Protein AF-A0A820E9Q5-F1 (afdb_monomer)

Organism: NCBI:txid433720

Mean predicted aligned error: 12.41 Å

Nearest PDB structures (foldseek):
  7muq-assembly1_IM  TM=2.333E-01  e=4.127E+00  Legionella pneumophila

Radius of gyration: 36.85 Å; Cα contacts (8 Å, |Δi|>4): 1882; chains: 1; bounding box: 83×35×116 Å

pLDDT: mean 78.05, std 11.12, range [37.81, 94.44]

Solvent-accessible surface area (backbone atoms only — not comparable to full-atom values): 21640 Å² total; per-residue (Å²): 92,80,51,89,52,85,61,65,54,68,46,85,46,93,84,69,62,42,58,65,38,55,40,43,41,41,37,54,31,50,32,38,42,47,45,12,56,43,30,36,38,42,37,34,38,72,65,13,39,37,38,39,45,44,39,63,62,53,11,37,29,34,38,40,39,29,36,16,40,34,40,36,37,36,50,40,17,54,42,31,35,37,41,36,36,28,62,75,8,41,44,36,39,42,52,52,91,43,56,10,38,29,26,38,39,40,27,47,21,45,29,44,34,42,49,45,43,10,57,40,31,37,38,40,38,34,37,59,75,10,37,41,39,36,62,34,38,64,62,51,11,38,29,34,40,37,41,28,42,16,41,31,52,33,33,35,52,36,16,57,42,30,37,37,42,37,32,30,64,58,6,33,42,36,35,46,55,50,92,44,59,10,36,30,24,38,38,39,31,21,27,64,10,39,41,32,37,61,42,14,51,40,32,35,38,38,38,35,32,64,58,13,34,40,41,39,63,58,42,74,61,54,11,40,27,25,40,39,41,32,50,21,40,26,56,33,34,26,53,44,13,55,42,32,36,38,40,35,39,26,43,61,12,41,38,41,30,52,54,46,93,45,61,11,35,30,26,38,39,39,33,18,25,47,23,39,40,34,44,46,47,13,54,40,31,35,36,40,37,30,42,57,71,10,46,33,38,36,37,46,40,89,57,57,10,38,32,31,42,39,40,27,51,17,33,30,38,41,29,37,50,43,16,54,47,30,36,41,37,42,36,35,48,74,10,44,37,44,37,77,38,60,81,41,58,10,38,30,24,40,38,39,32,23,43,48,16,35,39,37,47,54,54,14,56,41,32,33,40,37,40,37,30,35,62,25,35,49,35,40,66,46,83,83,52,53,11,38,29,26,40,39,38,36,34,47,24,70,45,57,40,30,50,48,11,51,44,31,35,39,39,39,39,34,52,25,43,33,45,40,44,63,41,73,61,68,28,48,34,37,38,38,40,38,32,53,30,48,36,36,39,42,48,54,45,78,17,40,35,39,38,40,30,33,43,13,38,38,36,44,39,80,92,27,30,16,32,34,34,41,37,40,30,30,39,66,8,38,38,38,46,36,21,72,64,28,32,40,42,39,31,27,52,61,7,38,39,34,38,39,64,44,74,42,95,83,44,46,74,46,72,41,47,80,43,81,56,126

Structure (mmCIF, N/CA/C/O backbone):
data_AF-A0A820E9Q5-F1
#
_entry.id   AF-A0A820E9Q5-F1
#
loop_
_atom_site.group_PDB
_atom_site.id
_atom_site.type_symbol
_atom_site.label_atom_id
_atom_site.label_alt_id
_atom_site.label_comp_id
_atom_site.label_asym_id
_atom_site.label_entity_id
_atom_site.label_seq_id
_atom_site.pdbx_PDB_ins_code
_atom_site.Cartn_x
_atom_site.Cartn_y
_atom_site.Cartn_z
_atom_site.occupancy
_atom_site.B_iso_or_equiv
_atom_site.auth_seq_id
_atom_site.auth_comp_id
_atom_site.auth_asym_id
_atom_site.auth_atom_id
_atom_site.pdbx_PDB_model_num
ATOM 1 N N . LEU A 1 1 ? 34.081 -4.269 -46.177 1.00 52.28 1 LEU A N 1
ATOM 2 C CA . LEU A 1 1 ? 34.831 -3.190 -46.866 1.00 52.28 1 LEU A CA 1
ATOM 3 C C . LEU A 1 1 ? 35.439 -2.308 -45.782 1.00 52.28 1 LEU A C 1
ATOM 5 O O . LEU A 1 1 ? 34.721 -1.989 -44.839 1.00 52.28 1 LEU A O 1
ATOM 9 N N . ALA A 1 2 ? 36.742 -2.028 -45.846 1.00 39.34 2 ALA A N 1
ATOM 10 C CA . ALA A 1 2 ? 37.441 -1.177 -44.882 1.00 39.34 2 ALA A CA 1
ATOM 11 C C . ALA A 1 2 ? 37.888 0.091 -45.612 1.00 39.34 2 ALA A C 1
ATOM 13 O O . ALA A 1 2 ? 38.583 -0.018 -46.621 1.00 39.34 2 ALA A O 1
ATOM 14 N N . ASP A 1 3 ? 37.455 1.254 -45.131 1.00 48.19 3 ASP A N 1
ATOM 15 C CA . ASP A 1 3 ? 37.895 2.554 -45.638 1.00 48.19 3 ASP A CA 1
ATOM 16 C C . ASP A 1 3 ? 38.792 3.225 -44.589 1.00 48.19 3 ASP A C 1
ATOM 18 O O . ASP A 1 3 ? 38.443 3.314 -43.406 1.00 48.19 3 ASP A O 1
ATOM 22 N N . SER A 1 4 ? 39.979 3.635 -45.027 1.00 37.81 4 SER A N 1
ATOM 23 C CA . SER A 1 4 ? 41.014 4.268 -44.208 1.00 37.81 4 SER A CA 1
ATOM 24 C C . SER A 1 4 ? 41.306 5.711 -44.643 1.00 37.81 4 SER A C 1
ATOM 26 O O . SER A 1 4 ? 42.363 6.235 -44.290 1.00 37.81 4 SER A O 1
ATOM 28 N N . GLY A 1 5 ? 40.434 6.347 -45.440 1.00 41.66 5 GLY A N 1
ATOM 29 C CA . GLY A 1 5 ? 40.682 7.666 -46.031 1.00 41.66 5 GLY A CA 1
ATOM 30 C C . GLY A 1 5 ? 39.527 8.668 -45.910 1.00 41.66 5 GLY A C 1
ATOM 31 O O . GLY A 1 5 ? 38.359 8.316 -45.846 1.00 41.66 5 GLY A O 1
ATOM 32 N N . SER A 1 6 ? 39.869 9.960 -45.920 1.00 42.12 6 SER A N 1
ATOM 33 C CA . SER A 1 6 ? 38.968 11.123 -45.814 1.00 42.12 6 SER A CA 1
ATOM 34 C C . SER A 1 6 ? 38.115 11.402 -47.067 1.00 42.12 6 SER A C 1
ATOM 36 O O . SER A 1 6 ? 37.698 12.540 -47.290 1.00 42.12 6 SER A O 1
ATOM 38 N N . SER A 1 7 ? 37.897 10.405 -47.924 1.00 44.81 7 SER A N 1
ATOM 39 C CA . SER A 1 7 ? 37.167 10.524 -49.189 1.00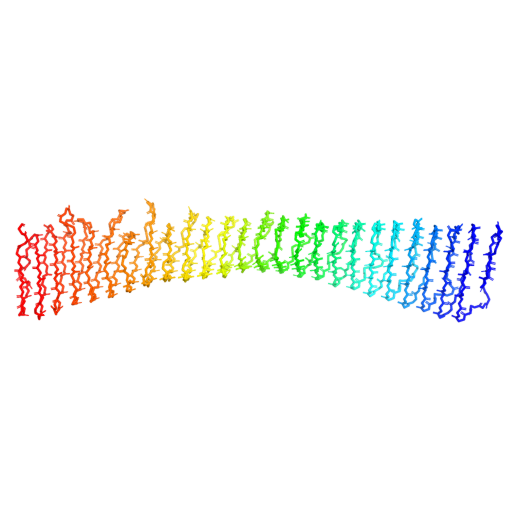 44.81 7 SER A CA 1
ATOM 40 C C . SER A 1 7 ? 35.941 9.622 -49.148 1.00 44.81 7 SER A C 1
ATOM 42 O O . SER A 1 7 ? 36.089 8.418 -49.001 1.00 44.81 7 SER A O 1
ATOM 44 N N . GLY A 1 8 ? 34.744 10.205 -49.268 1.00 47.59 8 GLY A N 1
ATOM 45 C CA . GLY A 1 8 ? 33.474 9.491 -49.115 1.00 47.59 8 GLY A CA 1
ATOM 46 C C . GLY A 1 8 ? 33.388 8.187 -49.913 1.00 47.59 8 GLY A C 1
ATOM 47 O O . GLY A 1 8 ? 33.725 8.141 -51.095 1.00 47.59 8 GLY A O 1
ATOM 48 N N . PHE A 1 9 ? 32.902 7.140 -49.248 1.00 52.28 9 PHE A N 1
ATOM 49 C CA . PHE A 1 9 ? 32.749 5.802 -49.799 1.00 52.28 9 PHE A CA 1
ATOM 50 C C . PHE A 1 9 ? 31.275 5.547 -50.138 1.00 52.28 9 PHE A C 1
ATOM 52 O O . PHE A 1 9 ? 30.456 5.258 -49.266 1.00 52.28 9 PHE A O 1
ATOM 59 N N . GLY A 1 10 ? 30.923 5.673 -51.419 1.00 46.19 10 GLY A N 1
ATOM 60 C CA . GLY A 1 10 ? 29.595 5.332 -51.930 1.00 46.19 10 GLY A CA 1
ATOM 61 C C . GLY A 1 10 ? 29.586 3.929 -52.529 1.00 46.19 10 GLY A C 1
ATOM 62 O O . GLY A 1 10 ? 30.280 3.689 -53.515 1.00 46.19 10 GLY A O 1
ATOM 63 N N . ILE A 1 11 ? 28.789 3.012 -51.974 1.00 52.09 11 ILE A N 1
ATOM 64 C CA . ILE A 1 11 ? 28.402 1.793 -52.693 1.00 52.09 11 ILE A CA 1
ATOM 65 C C . ILE A 1 11 ? 27.057 2.090 -53.355 1.00 52.09 11 ILE A C 1
ATOM 67 O O . ILE A 1 11 ? 26.015 1.960 -52.722 1.00 52.09 11 ILE A O 1
ATOM 71 N N . ASP A 1 12 ? 27.055 2.477 -54.628 1.00 46.59 12 ASP A N 1
ATOM 72 C CA . ASP A 1 12 ? 25.814 2.465 -55.406 1.00 46.59 12 ASP A CA 1
ATOM 73 C C . ASP A 1 12 ? 25.502 1.008 -55.784 1.00 46.59 12 ASP A C 1
ATOM 75 O O . ASP A 1 12 ? 25.984 0.470 -56.778 1.00 46.59 12 ASP A O 1
ATOM 79 N N . SER A 1 13 ? 24.795 0.315 -54.891 1.00 51.22 13 SER A N 1
ATOM 80 C CA . SER A 1 13 ? 24.531 -1.128 -54.966 1.00 51.22 13 SER A CA 1
ATOM 81 C C . SER A 1 13 ? 23.240 -1.479 -55.715 1.00 51.22 13 SER A C 1
ATOM 83 O O . SER A 1 13 ? 22.697 -2.570 -55.542 1.00 51.22 13 SER A O 1
ATOM 85 N N . SER A 1 14 ? 22.761 -0.591 -56.589 1.00 50.75 14 SER A N 1
ATOM 86 C CA . SER A 1 14 ? 21.481 -0.682 -57.309 1.00 50.75 14 SER A CA 1
ATOM 87 C C . SER A 1 14 ? 21.297 -1.906 -58.236 1.00 50.75 14 SER A C 1
ATOM 89 O O . SER A 1 14 ? 20.271 -2.004 -58.907 1.00 50.75 14 SER A O 1
ATOM 91 N N . VAL A 1 15 ? 22.228 -2.873 -58.258 1.00 54.69 15 VAL A N 1
ATOM 92 C CA . VAL A 1 15 ? 22.187 -4.043 -59.158 1.00 54.69 15 VAL A CA 1
ATOM 93 C C . VAL A 1 15 ? 22.239 -5.405 -58.437 1.00 54.69 15 VAL A C 1
ATOM 95 O O . VAL A 1 15 ? 21.583 -6.332 -58.903 1.00 54.69 15 VAL A O 1
ATOM 98 N N . MET A 1 16 ? 22.930 -5.568 -57.297 1.00 65.19 16 MET A N 1
ATOM 99 C CA . MET A 1 16 ? 22.925 -6.819 -56.506 1.00 65.19 16 MET A CA 1
ATOM 100 C C . MET A 1 16 ? 23.290 -6.568 -55.037 1.00 65.19 16 MET A C 1
ATOM 102 O O . MET A 1 16 ? 24.347 -6.012 -54.746 1.00 65.19 16 MET A O 1
ATOM 106 N N . CYS A 1 17 ? 22.460 -7.062 -54.113 1.00 71.56 17 CYS A N 1
ATOM 107 C CA . CYS A 1 17 ? 22.702 -6.945 -52.675 1.00 71.56 17 CYS A CA 1
ATOM 108 C C . CYS A 1 17 ? 23.270 -8.237 -52.086 1.00 71.56 17 CYS A C 1
ATOM 110 O O . CYS A 1 17 ? 22.671 -9.301 -52.272 1.00 71.56 17 CYS A O 1
ATOM 112 N N . PRO A 1 18 ? 24.402 -8.178 -51.362 1.00 82.12 18 PRO A N 1
ATOM 113 C CA . PRO A 1 18 ? 24.995 -9.364 -50.764 1.00 82.12 18 PRO A CA 1
ATOM 114 C C . PRO A 1 18 ? 24.067 -9.964 -49.702 1.00 82.12 18 PRO A C 1
ATOM 116 O O . PRO A 1 18 ? 23.200 -9.289 -49.144 1.00 82.12 18 PRO A O 1
ATOM 119 N N . GLN A 1 19 ? 24.259 -11.245 -49.380 1.00 85.62 19 GLN A N 1
ATOM 120 C CA . GLN A 1 19 ? 23.599 -11.831 -48.210 1.00 85.62 19 GLN A CA 1
ATOM 121 C C . GLN A 1 19 ? 24.054 -11.119 -46.937 1.00 85.62 19 GLN A C 1
ATOM 123 O O . GLN A 1 19 ? 23.227 -10.684 -46.139 1.00 85.62 19 GLN A O 1
ATOM 128 N N . THR A 1 20 ? 25.359 -10.907 -46.792 1.00 87.25 20 THR A N 1
ATOM 129 C CA . THR A 1 20 ? 25.946 -10.245 -45.631 1.00 87.25 20 THR A CA 1
ATOM 130 C C . THR A 1 20 ? 26.850 -9.092 -46.054 1.00 87.25 20 THR A C 1
ATOM 132 O O . THR A 1 20 ? 27.615 -9.198 -47.012 1.00 87.25 20 THR A O 1
ATOM 135 N N . ALA A 1 21 ? 26.771 -7.975 -45.336 1.00 83.19 21 ALA A N 1
ATOM 136 C CA . ALA A 1 21 ? 27.651 -6.830 -45.522 1.00 83.19 21 ALA A CA 1
ATOM 137 C C . ALA A 1 21 ? 28.227 -6.392 -44.175 1.00 83.19 21 ALA A C 1
ATOM 139 O O . ALA A 1 21 ? 27.487 -6.182 -43.215 1.00 83.19 21 ALA A O 1
ATOM 140 N N . THR A 1 22 ? 29.549 -6.219 -44.127 1.00 84.81 22 THR A N 1
ATOM 141 C CA . THR A 1 22 ? 30.256 -5.667 -42.965 1.00 84.81 22 THR A CA 1
ATOM 142 C C . THR A 1 22 ? 31.059 -4.446 -43.380 1.00 84.81 22 THR A C 1
ATOM 144 O O . THR A 1 22 ? 31.864 -4.488 -44.323 1.00 84.81 22 THR A O 1
ATOM 147 N N . ILE A 1 23 ? 30.840 -3.364 -42.648 1.00 80.06 23 ILE A N 1
ATOM 148 C CA . ILE A 1 23 ? 31.430 -2.055 -42.874 1.00 80.06 23 ILE A CA 1
ATOM 149 C C . ILE A 1 23 ? 32.185 -1.665 -41.616 1.00 80.06 23 ILE A C 1
ATOM 151 O O . ILE A 1 23 ? 31.616 -1.653 -40.526 1.00 80.06 23 ILE A O 1
ATOM 155 N N . ILE A 1 24 ? 33.464 -1.348 -41.785 1.00 81.88 24 ILE A N 1
ATOM 156 C CA . ILE A 1 24 ? 34.318 -0.846 -40.714 1.00 81.88 24 ILE A CA 1
ATOM 157 C C . ILE A 1 24 ? 34.776 0.541 -41.146 1.00 81.88 24 ILE A C 1
ATOM 159 O O . ILE A 1 24 ? 35.504 0.673 -42.130 1.00 81.88 24 ILE A O 1
ATOM 163 N N . ALA A 1 25 ? 34.295 1.560 -40.442 1.00 73.75 25 ALA A N 1
ATOM 164 C CA . ALA A 1 25 ? 34.546 2.957 -40.754 1.00 73.75 25 ALA A CA 1
ATOM 165 C C . ALA A 1 25 ? 35.565 3.569 -39.787 1.00 73.75 25 ALA A C 1
ATOM 167 O O . ALA A 1 25 ? 35.500 3.361 -38.570 1.00 73.75 25 ALA A O 1
ATOM 168 N N . SER A 1 26 ? 36.473 4.370 -40.342 1.00 70.69 26 SER 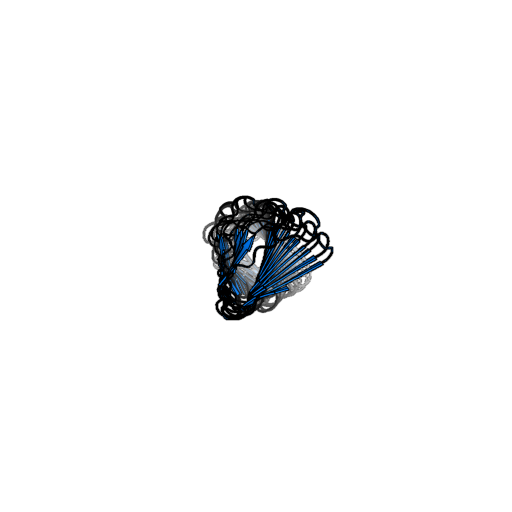A N 1
ATOM 169 C CA . SER A 1 26 ? 37.408 5.224 -39.610 1.00 70.69 26 SER A CA 1
ATOM 170 C C . SER A 1 26 ? 37.434 6.615 -40.260 1.00 70.69 26 SER A C 1
ATOM 172 O O . SER A 1 26 ? 37.421 6.717 -41.482 1.00 70.69 26 SER A O 1
ATOM 174 N N . GLY A 1 27 ? 37.425 7.690 -39.463 1.00 68.81 27 GLY A N 1
ATOM 175 C CA . GLY A 1 27 ? 37.307 9.067 -39.974 1.00 68.81 27 GLY A CA 1
ATOM 176 C C . GLY A 1 27 ? 35.901 9.467 -40.463 1.00 68.81 27 GLY A C 1
ATOM 177 O O . GLY A 1 27 ? 34.912 8.769 -40.248 1.00 68.81 27 GLY A O 1
ATOM 178 N N . THR A 1 28 ? 35.779 10.645 -41.077 1.00 71.44 28 THR A N 1
ATOM 179 C CA . THR A 1 28 ? 34.489 11.150 -41.579 1.00 71.44 28 THR A CA 1
ATOM 180 C C . THR A 1 28 ? 34.155 10.510 -42.925 1.00 71.44 28 THR A C 1
ATOM 182 O O . THR A 1 28 ? 34.793 10.833 -43.926 1.00 71.44 28 THR A O 1
ATOM 185 N N . THR A 1 29 ? 33.143 9.643 -42.964 1.00 68.44 29 THR A N 1
ATOM 186 C CA . THR A 1 29 ? 32.799 8.849 -44.152 1.00 68.44 29 THR A CA 1
ATOM 187 C C . THR A 1 29 ? 31.288 8.895 -44.413 1.00 68.44 29 THR A C 1
ATOM 189 O O . THR A 1 29 ? 30.524 8.189 -43.749 1.00 68.44 29 THR A O 1
ATOM 192 N N . PRO A 1 30 ? 30.799 9.712 -45.365 1.00 70.31 30 PRO A N 1
ATOM 193 C CA . PRO A 1 30 ? 29.431 9.569 -45.848 1.00 70.31 30 PRO A CA 1
ATOM 194 C C . PRO A 1 30 ? 29.308 8.268 -46.651 1.00 70.31 30 PRO A C 1
ATOM 196 O O . PRO A 1 30 ? 30.137 7.985 -47.516 1.00 70.31 30 PRO A O 1
ATOM 199 N N . MET A 1 31 ? 28.268 7.493 -46.358 1.00 72.25 31 MET A N 1
ATOM 200 C CA . MET A 1 31 ? 27.916 6.237 -47.010 1.00 72.25 31 MET A CA 1
ATOM 201 C C . MET A 1 31 ? 26.472 6.320 -47.496 1.00 72.25 31 MET A C 1
ATOM 203 O O . MET A 1 31 ? 25.557 6.659 -46.750 1.00 72.25 31 MET A O 1
ATOM 207 N N . LEU A 1 32 ? 26.250 6.009 -48.765 1.00 69.44 32 LEU A N 1
ATOM 208 C CA . LEU A 1 32 ? 24.933 6.094 -49.391 1.00 69.44 32 LEU A CA 1
ATOM 209 C C . LEU A 1 32 ? 24.569 4.724 -49.969 1.00 69.44 32 LEU A C 1
ATOM 211 O O . LEU A 1 32 ? 25.454 4.031 -50.467 1.00 69.44 32 LEU A O 1
ATOM 215 N N . ASN A 1 33 ? 23.283 4.363 -49.918 1.00 70.94 33 ASN A N 1
ATOM 216 C CA . ASN A 1 33 ? 22.700 3.193 -50.592 1.00 70.94 33 ASN A CA 1
ATOM 217 C C . ASN A 1 33 ? 23.333 1.841 -50.214 1.00 70.94 33 ASN A C 1
ATOM 219 O O . ASN A 1 33 ? 23.599 0.987 -51.065 1.00 70.94 33 ASN A O 1
ATOM 223 N N . LEU A 1 34 ? 23.556 1.625 -48.917 1.00 75.62 34 LEU A N 1
ATOM 224 C CA . LEU A 1 34 ? 24.055 0.349 -48.406 1.00 75.62 34 LEU A CA 1
ATOM 225 C C . LEU A 1 34 ? 22.968 -0.723 -48.504 1.00 75.62 34 LEU A C 1
ATOM 227 O O . LEU A 1 34 ? 21.816 -0.465 -48.178 1.00 75.62 34 LEU A O 1
ATOM 231 N N . CYS A 1 35 ? 23.309 -1.953 -48.880 1.00 75.31 35 CYS A N 1
ATOM 232 C CA . CYS A 1 35 ? 22.318 -3.022 -48.884 1.00 75.31 35 CYS A CA 1
ATOM 233 C C . CYS A 1 35 ? 22.877 -4.386 -48.482 1.00 75.31 35 CYS A C 1
ATOM 235 O O . CYS A 1 35 ? 24.050 -4.697 -48.690 1.00 75.31 35 CYS A O 1
ATOM 237 N N . ALA A 1 36 ? 22.003 -5.197 -47.891 1.00 81.25 36 ALA A N 1
ATOM 238 C CA . ALA A 1 36 ? 22.213 -6.606 -47.593 1.00 81.25 36 ALA A CA 1
ATOM 239 C C . ALA A 1 36 ? 20.845 -7.297 -47.502 1.00 81.25 36 ALA A C 1
ATOM 241 O O . ALA A 1 36 ? 19.857 -6.662 -47.144 1.00 81.25 36 ALA A O 1
ATOM 242 N N . THR A 1 37 ? 20.769 -8.591 -47.809 1.00 83.94 37 THR A N 1
ATOM 243 C CA . THR A 1 37 ? 19.504 -9.349 -47.745 1.00 83.94 37 THR A CA 1
ATOM 244 C C . THR A 1 37 ? 19.329 -10.118 -46.432 1.00 83.94 37 THR A C 1
ATOM 246 O O . THR A 1 37 ? 18.204 -10.262 -45.961 1.00 83.94 37 THR A O 1
ATOM 249 N N . LEU A 1 38 ? 20.419 -10.553 -45.786 1.00 87.69 38 LEU A N 1
ATOM 250 C CA . LEU A 1 38 ? 20.393 -11.280 -44.510 1.00 87.69 38 LEU A CA 1
ATOM 251 C C . LEU A 1 38 ? 20.899 -10.423 -43.341 1.00 87.69 38 LEU A C 1
ATOM 253 O O . LEU A 1 38 ? 20.173 -10.232 -42.367 1.00 87.69 38 LEU A O 1
ATOM 257 N N . GLN A 1 39 ? 22.124 -9.895 -43.426 1.00 89.31 39 GLN A N 1
ATOM 258 C CA . GLN A 1 39 ? 22.759 -9.194 -42.304 1.00 89.31 39 GLN A CA 1
ATOM 259 C C . GLN A 1 39 ? 23.585 -7.990 -42.753 1.00 89.31 39 GLN A C 1
ATOM 261 O O . GLN A 1 39 ? 24.462 -8.112 -43.607 1.00 89.31 39 GLN A O 1
ATOM 266 N N . LEU A 1 40 ? 23.365 -6.847 -42.107 1.00 85.81 40 LEU A N 1
ATOM 267 C CA . LEU A 1 40 ? 24.204 -5.656 -42.234 1.00 85.81 40 LEU A CA 1
ATOM 268 C C . LEU A 1 40 ? 24.876 -5.349 -40.892 1.00 85.81 40 LEU A C 1
ATOM 270 O O . LEU A 1 40 ? 24.198 -5.172 -39.883 1.00 85.81 40 LEU A O 1
ATOM 274 N N . THR A 1 41 ? 26.205 -5.272 -40.884 1.00 87.62 41 THR A N 1
ATOM 275 C CA . THR A 1 41 ? 27.004 -4.908 -39.707 1.00 87.62 41 THR A CA 1
ATOM 276 C C . THR A 1 41 ? 27.807 -3.643 -39.985 1.00 87.62 41 THR A C 1
ATOM 278 O O . THR A 1 41 ? 28.580 -3.600 -40.940 1.00 87.62 41 THR A O 1
ATOM 281 N N . ILE A 1 42 ? 27.654 -2.626 -39.140 1.00 82.88 42 ILE A N 1
ATOM 282 C CA . ILE A 1 42 ? 28.380 -1.354 -39.225 1.00 82.88 42 ILE A CA 1
ATOM 283 C C . ILE A 1 42 ? 29.157 -1.151 -37.927 1.00 82.88 42 ILE A C 1
ATOM 285 O O . ILE A 1 42 ? 28.579 -1.138 -36.841 1.00 82.88 42 ILE A O 1
ATOM 289 N N . GLN A 1 43 ? 30.470 -0.980 -38.041 1.00 84.81 43 GLN A N 1
ATOM 290 C CA . GLN A 1 43 ? 31.365 -0.717 -36.921 1.00 84.81 43 GLN A CA 1
ATOM 291 C C . GLN A 1 43 ? 32.097 0.603 -37.154 1.00 84.81 43 GLN A C 1
ATOM 293 O O . GLN A 1 43 ? 32.824 0.735 -38.137 1.00 84.81 43 GLN A O 1
ATOM 298 N N . ALA A 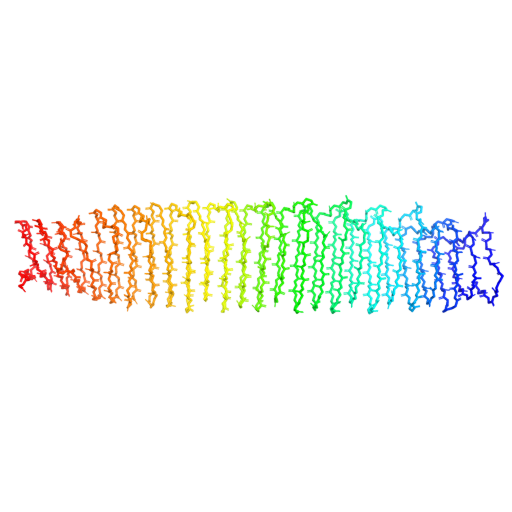1 44 ? 31.919 1.574 -36.259 1.00 78.00 44 ALA A N 1
ATOM 299 C CA . ALA A 1 44 ? 32.613 2.857 -36.330 1.00 78.00 44 ALA A CA 1
ATOM 300 C C . ALA A 1 44 ? 33.665 2.968 -35.215 1.00 78.00 44 ALA A C 1
ATOM 302 O O . ALA A 1 44 ? 33.361 2.847 -34.020 1.00 78.00 44 ALA A O 1
ATOM 303 N N . GLY A 1 45 ? 34.922 3.159 -35.625 1.00 72.06 45 GLY A N 1
ATOM 304 C CA . GLY A 1 45 ? 36.050 3.376 -34.717 1.00 72.06 45 GLY A CA 1
ATOM 305 C C . GLY A 1 45 ? 36.021 4.759 -34.057 1.00 72.06 45 GLY A C 1
ATOM 306 O O . GLY A 1 45 ? 35.240 5.617 -34.438 1.00 72.06 45 GLY A O 1
ATOM 307 N N . SER A 1 46 ? 36.913 5.008 -33.098 1.00 68.00 46 SER A N 1
ATOM 308 C CA . SER A 1 46 ? 36.876 6.164 -32.178 1.00 68.00 46 SER A CA 1
ATOM 309 C C . SER A 1 46 ? 36.943 7.565 -32.809 1.00 68.00 46 SER A C 1
ATOM 311 O O . SER A 1 46 ? 36.654 8.552 -32.137 1.00 68.00 46 SER A O 1
ATOM 313 N N . THR A 1 47 ? 37.311 7.680 -34.084 1.00 64.44 47 THR A N 1
ATOM 314 C CA . THR A 1 47 ? 37.394 8.951 -34.829 1.00 64.44 47 THR A CA 1
ATOM 315 C C . THR A 1 47 ? 36.388 9.040 -35.972 1.00 64.44 47 THR A C 1
ATOM 317 O O . THR A 1 47 ? 36.448 9.972 -36.774 1.00 64.44 47 THR A O 1
ATOM 320 N N . ALA A 1 48 ? 35.493 8.059 -36.092 1.00 64.94 48 ALA A N 1
ATOM 321 C CA . ALA A 1 48 ? 34.601 7.976 -37.228 1.00 64.94 48 ALA A CA 1
ATOM 322 C C . ALA A 1 48 ? 33.416 8.941 -37.094 1.00 64.94 48 ALA A C 1
ATOM 324 O O . ALA A 1 48 ? 32.856 9.090 -36.009 1.00 64.94 48 ALA A O 1
ATOM 325 N N . ASN A 1 49 ? 33.031 9.572 -38.202 1.00 64.75 49 ASN A N 1
ATOM 326 C CA . ASN A 1 49 ? 31.758 10.267 -38.350 1.00 64.75 49 ASN A CA 1
ATOM 327 C C . ASN A 1 49 ? 31.074 9.717 -39.599 1.00 64.75 49 ASN A C 1
ATOM 329 O O . ASN A 1 49 ? 31.396 10.106 -40.723 1.00 64.75 49 ASN A O 1
ATOM 333 N N . VAL A 1 50 ? 30.196 8.740 -39.391 1.00 65.19 50 VAL A N 1
ATOM 334 C CA . VAL A 1 50 ? 29.529 8.020 -40.475 1.00 65.19 50 VAL A CA 1
ATOM 335 C C . VAL A 1 50 ? 28.140 8.606 -40.662 1.00 65.19 50 VAL A C 1
ATOM 337 O O . VAL A 1 50 ? 27.388 8.692 -39.694 1.00 65.19 50 VAL A O 1
ATOM 340 N N . SER A 1 51 ? 27.811 8.986 -41.898 1.00 66.75 51 SER A N 1
ATOM 341 C CA . SER A 1 51 ? 26.445 9.324 -42.305 1.00 66.75 51 SER A CA 1
ATOM 342 C C . SER A 1 51 ? 25.943 8.248 -43.249 1.00 66.75 51 SER A C 1
ATOM 344 O O . SER A 1 51 ? 26.498 8.112 -44.333 1.00 66.75 51 SER A O 1
ATOM 346 N N . ILE A 1 52 ? 24.941 7.471 -42.844 1.00 66.50 52 ILE A N 1
ATOM 347 C CA . ILE A 1 52 ? 24.302 6.490 -43.727 1.00 66.50 52 ILE A CA 1
ATOM 348 C C . ILE A 1 52 ? 22.999 7.085 -44.220 1.00 66.50 52 ILE A C 1
ATOM 350 O O . ILE A 1 52 ? 22.185 7.488 -43.399 1.00 66.50 52 ILE A O 1
ATOM 354 N N . ASN A 1 53 ? 22.787 7.113 -45.531 1.00 61.41 53 ASN A N 1
ATOM 355 C CA . ASN A 1 53 ? 21.476 7.399 -46.095 1.00 61.41 53 ASN A CA 1
ATOM 356 C C . ASN A 1 53 ? 21.044 6.210 -46.951 1.00 61.41 53 ASN A C 1
ATOM 358 O O . ASN A 1 53 ? 21.691 5.914 -47.959 1.00 61.41 53 ASN A O 1
ATOM 362 N N . HIS A 1 54 ? 19.941 5.583 -46.539 1.00 62.97 54 HIS A N 1
ATOM 363 C CA . HIS A 1 54 ? 19.207 4.543 -47.260 1.00 62.97 54 HIS A CA 1
ATOM 364 C C . HIS A 1 54 ? 19.790 3.120 -47.164 1.00 62.97 54 HIS A C 1
ATOM 366 O O . HIS A 1 54 ? 20.929 2.855 -47.558 1.00 62.97 54 HIS A O 1
ATOM 372 N N . THR A 1 55 ? 18.950 2.185 -46.696 1.00 62.69 55 THR A N 1
ATOM 373 C CA . THR A 1 55 ? 19.180 0.736 -46.794 1.00 62.69 55 THR A CA 1
ATOM 374 C C . THR A 1 55 ? 18.031 0.061 -47.530 1.00 62.69 55 THR A C 1
ATOM 376 O O . THR A 1 55 ? 16.911 0.038 -47.032 1.00 62.69 55 THR A O 1
ATOM 379 N N . TRP A 1 56 ? 18.272 -0.457 -48.735 1.00 66.31 56 TRP A N 1
ATOM 380 C CA . TRP A 1 56 ? 17.254 -1.204 -49.479 1.00 66.31 56 TRP A CA 1
ATOM 381 C C . TRP A 1 56 ? 17.892 -2.266 -50.379 1.00 66.31 56 TRP A C 1
ATOM 383 O O . TRP A 1 56 ? 18.849 -1.940 -51.081 1.00 66.31 56 TRP A O 1
ATOM 393 N N . PRO A 1 57 ? 17.374 -3.509 -50.410 1.00 73.94 57 PRO A N 1
ATOM 394 C CA . PRO A 1 57 ? 16.272 -4.040 -49.604 1.00 73.94 57 PRO A CA 1
ATOM 395 C C . PRO A 1 57 ? 16.627 -4.122 -48.111 1.00 73.94 57 PRO A C 1
ATOM 397 O O . PRO A 1 57 ? 17.802 -4.143 -47.746 1.00 73.94 57 PRO A O 1
ATOM 400 N N . CYS A 1 58 ? 15.606 -4.159 -47.248 1.00 77.81 58 CYS A N 1
ATOM 401 C CA . CYS A 1 58 ? 15.801 -4.272 -45.803 1.00 77.81 58 CYS A CA 1
ATOM 402 C C . CYS A 1 58 ? 16.361 -5.657 -45.439 1.00 77.81 58 CYS A C 1
ATOM 404 O O . CYS A 1 58 ? 15.683 -6.654 -45.722 1.00 77.81 58 CYS A O 1
ATOM 406 N N . PRO A 1 59 ? 17.541 -5.749 -44.797 1.00 83.88 59 PRO A N 1
ATOM 407 C CA . PRO A 1 59 ? 18.095 -7.019 -44.338 1.00 83.88 59 PRO A CA 1
ATOM 408 C C . PRO A 1 59 ? 17.214 -7.650 -43.256 1.00 83.88 59 PRO A C 1
ATOM 410 O O . PRO A 1 59 ? 16.444 -6.968 -42.573 1.00 83.88 59 PRO A O 1
ATOM 413 N N . GLN A 1 60 ? 17.365 -8.958 -43.037 1.00 86.38 60 GLN A N 1
ATOM 414 C CA . GLN A 1 60 ? 16.724 -9.603 -41.888 1.00 86.38 60 GLN A CA 1
ATOM 415 C C . GLN A 1 60 ? 17.232 -9.032 -40.558 1.00 86.38 60 GLN A C 1
ATOM 417 O O . GLN A 1 60 ? 16.430 -8.817 -39.650 1.00 86.38 60 GLN A O 1
ATOM 422 N N . SER A 1 61 ? 18.533 -8.748 -40.449 1.00 89.50 61 SER A N 1
ATOM 423 C CA . SER A 1 61 ? 19.141 -8.185 -39.241 1.00 89.50 61 SER A CA 1
ATOM 424 C C . SER A 1 61 ? 20.120 -7.045 -39.520 1.00 89.50 61 SER A C 1
ATOM 426 O O . SER A 1 61 ? 20.861 -7.049 -40.506 1.00 89.50 61 SER A O 1
ATOM 428 N N . VAL A 1 62 ? 20.146 -6.078 -38.607 1.00 85.88 62 VAL A N 1
ATOM 429 C CA . VAL A 1 62 ? 21.090 -4.958 -38.593 1.00 85.88 62 VAL A CA 1
ATOM 430 C C . VAL A 1 62 ? 21.802 -4.916 -37.250 1.00 85.88 62 VAL A C 1
ATOM 432 O O . VAL A 1 62 ? 21.169 -4.992 -36.198 1.00 85.88 62 VAL A O 1
ATOM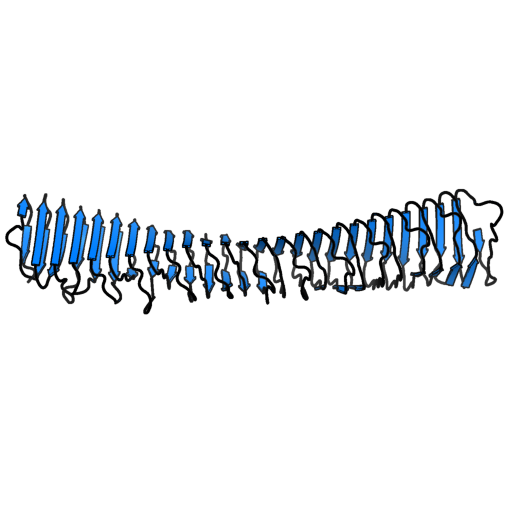 435 N N . THR A 1 63 ? 23.123 -4.759 -37.274 1.00 88.19 63 THR A N 1
ATOM 436 C CA . THR A 1 63 ? 23.934 -4.479 -36.085 1.00 88.19 63 THR A CA 1
ATOM 437 C C . THR A 1 63 ? 24.801 -3.255 -36.323 1.00 88.19 63 THR A C 1
ATOM 439 O O . THR A 1 63 ? 25.589 -3.216 -37.264 1.00 88.19 63 THR A O 1
ATOM 442 N N . ILE A 1 64 ? 24.682 -2.264 -35.449 1.00 83.88 64 ILE A N 1
ATOM 443 C CA . ILE A 1 64 ? 25.509 -1.062 -35.451 1.00 83.88 64 ILE A CA 1
ATOM 444 C C . ILE A 1 64 ? 26.225 -0.981 -34.116 1.00 83.88 64 ILE A C 1
ATOM 446 O O . ILE A 1 64 ? 25.592 -1.031 -33.063 1.00 83.88 64 ILE A O 1
ATOM 450 N N . SER A 1 65 ? 27.541 -0.824 -34.161 1.00 85.44 65 SER A N 1
ATOM 451 C CA . SER A 1 65 ? 28.359 -0.577 -32.981 1.00 85.44 65 SER A CA 1
ATOM 452 C C . SER A 1 65 ? 29.239 0.645 -33.194 1.00 85.44 65 SER A C 1
ATOM 454 O O . SER A 1 65 ? 29.959 0.712 -34.193 1.00 85.44 65 SER A O 1
ATOM 456 N N . SER A 1 66 ? 29.219 1.576 -32.242 1.00 78.19 66 SER A N 1
ATOM 457 C CA . SER A 1 66 ? 30.033 2.785 -32.288 1.00 78.19 66 SER A CA 1
ATOM 458 C C . SER A 1 66 ? 30.877 2.994 -31.040 1.00 78.19 66 SER A C 1
ATOM 460 O O . SER A 1 66 ? 30.425 2.748 -29.922 1.00 78.19 66 SER A O 1
ATOM 462 N N . SER A 1 67 ? 32.078 3.532 -31.249 1.00 76.81 67 SER A N 1
ATOM 463 C CA . SER A 1 67 ? 32.902 4.177 -30.216 1.00 76.81 67 SER A CA 1
ATOM 464 C C . SER A 1 67 ? 33.090 5.687 -30.454 1.00 76.81 67 SER A C 1
ATOM 466 O O . SER A 1 67 ? 33.931 6.310 -29.812 1.00 76.81 67 SER A O 1
ATOM 468 N N . SER A 1 68 ? 32.344 6.259 -31.409 1.00 70.75 68 SER A N 1
ATOM 469 C CA . SER A 1 68 ? 32.372 7.668 -31.834 1.00 70.75 68 SER A CA 1
ATOM 470 C C . SER A 1 68 ? 30.987 8.148 -32.315 1.00 70.75 68 SER A C 1
ATOM 472 O O . SER A 1 68 ? 29.992 7.433 -32.205 1.00 70.75 68 SER A O 1
ATOM 474 N N . ASN A 1 69 ? 30.871 9.356 -32.867 1.00 70.75 69 ASN A N 1
ATOM 475 C CA . ASN A 1 69 ? 29.593 9.837 -33.401 1.00 70.75 69 ASN A CA 1
ATOM 476 C C . ASN A 1 69 ? 29.201 9.101 -34.697 1.00 70.75 69 ASN A C 1
ATOM 478 O O . ASN A 1 69 ? 29.962 9.078 -35.660 1.00 70.75 69 ASN A O 1
ATOM 482 N N . ILE A 1 70 ? 27.989 8.553 -34.750 1.00 70.19 70 ILE A N 1
ATOM 483 C CA . ILE A 1 70 ? 27.369 8.032 -35.972 1.00 70.19 70 ILE A CA 1
ATOM 484 C C . ILE A 1 70 ? 26.013 8.715 -36.148 1.00 70.19 70 ILE A C 1
ATOM 486 O O . ILE A 1 70 ? 25.197 8.741 -35.228 1.00 70.19 70 ILE A O 1
ATOM 490 N N . SER A 1 71 ? 25.742 9.205 -37.356 1.00 71.56 71 SER A N 1
ATOM 491 C CA . SER A 1 71 ? 24.402 9.604 -37.773 1.00 71.56 71 SER A CA 1
ATOM 492 C C . SER A 1 71 ? 23.895 8.659 -38.861 1.00 71.56 71 SER A C 1
ATOM 494 O O . SER A 1 71 ? 24.540 8.427 -39.877 1.00 71.56 71 SER A O 1
ATOM 496 N N . ILE A 1 72 ? 22.738 8.058 -38.653 1.00 69.12 72 ILE A N 1
ATOM 497 C CA . ILE A 1 72 ? 22.124 7.086 -39.547 1.00 69.12 72 ILE A CA 1
ATOM 498 C C . ILE A 1 72 ? 20.754 7.617 -39.905 1.00 69.12 72 ILE A C 1
ATOM 500 O O . ILE A 1 72 ? 19.915 7.818 -39.035 1.00 69.12 72 ILE A O 1
ATOM 504 N N . LEU A 1 73 ? 20.525 7.802 -41.194 1.00 68.19 73 LEU A N 1
ATOM 505 C CA . LEU A 1 73 ? 19.256 8.220 -41.751 1.00 68.19 73 LEU A CA 1
ATOM 506 C C . LEU A 1 73 ? 18.686 7.080 -42.611 1.00 68.19 73 LEU A C 1
ATOM 508 O O . LEU A 1 73 ? 19.368 6.541 -43.485 1.00 68.19 73 LEU A O 1
ATOM 512 N N . ASN A 1 74 ? 17.417 6.733 -42.403 1.00 68.38 74 ASN A N 1
ATOM 513 C CA . ASN A 1 74 ? 16.669 5.748 -43.193 1.00 68.38 74 ASN A CA 1
ATOM 514 C C . ASN A 1 74 ? 17.233 4.317 -43.125 1.00 68.38 74 ASN A C 1
ATOM 516 O O . ASN A 1 74 ? 17.463 3.676 -44.160 1.00 68.38 74 ASN A O 1
ATOM 520 N N . ILE A 1 75 ? 17.447 3.796 -41.915 1.00 73.25 75 ILE A N 1
ATOM 521 C CA . ILE A 1 75 ? 17.806 2.385 -41.733 1.00 73.25 75 ILE A CA 1
ATOM 522 C C . ILE A 1 75 ? 16.563 1.506 -41.632 1.00 73.25 75 ILE A C 1
ATOM 524 O O . ILE A 1 75 ? 15.557 1.917 -41.067 1.00 73.25 75 ILE A O 1
ATOM 528 N N . CYS A 1 76 ? 16.608 0.283 -42.150 1.00 76.19 76 CYS A N 1
ATOM 529 C CA . CYS A 1 76 ? 15.531 -0.679 -41.948 1.00 76.19 76 CYS A CA 1
ATOM 530 C C . CYS A 1 76 ? 16.050 -2.093 -41.690 1.00 76.19 76 CYS A C 1
ATOM 532 O O . CYS A 1 76 ? 17.155 -2.460 -42.083 1.00 76.19 76 CYS A O 1
ATOM 534 N N . ALA A 1 77 ? 15.226 -2.889 -41.013 1.00 81.94 77 ALA A N 1
ATOM 535 C CA . ALA A 1 77 ? 15.460 -4.300 -40.739 1.00 81.94 77 ALA A CA 1
ATOM 536 C C . ALA A 1 77 ? 14.111 -5.024 -40.668 1.00 81.94 77 ALA A C 1
ATOM 538 O O . ALA A 1 77 ? 13.131 -4.447 -40.199 1.00 81.94 77 ALA A O 1
ATOM 539 N N . GLN A 1 78 ? 14.048 -6.277 -41.122 1.00 83.94 78 GLN A N 1
ATOM 540 C CA . GLN A 1 78 ? 12.807 -7.063 -41.068 1.00 83.94 78 GLN A CA 1
ATOM 541 C C . GLN A 1 78 ? 12.594 -7.690 -39.685 1.00 83.94 78 GLN A C 1
ATOM 543 O O . GLN A 1 78 ? 11.510 -7.582 -39.115 1.00 83.94 78 GLN A O 1
ATOM 548 N N . ASN A 1 79 ? 13.636 -8.306 -39.116 1.00 87.38 79 ASN A N 1
ATOM 549 C CA . ASN A 1 79 ? 13.522 -9.060 -37.869 1.00 87.38 79 ASN A CA 1
ATOM 550 C C . ASN A 1 79 ? 14.155 -8.306 -36.706 1.00 87.38 79 ASN A C 1
ATOM 552 O O . ASN A 1 79 ? 13.459 -8.000 -35.743 1.00 87.38 79 ASN A O 1
ATOM 556 N N . THR A 1 80 ? 15.452 -7.994 -36.780 1.00 88.50 80 THR A N 1
ATOM 557 C CA . THR A 1 80 ? 16.188 -7.471 -35.619 1.00 88.50 80 THR A CA 1
ATOM 558 C C . THR A 1 80 ? 17.052 -6.260 -35.949 1.00 88.50 80 THR A C 1
ATOM 560 O O . THR A 1 80 ? 17.748 -6.220 -36.963 1.00 88.50 80 THR A O 1
ATOM 563 N N . SER A 1 81 ? 17.049 -5.276 -35.053 1.00 85.81 81 SER A N 1
ATOM 564 C CA . SER A 1 81 ? 17.998 -4.161 -35.061 1.00 85.81 81 SER A CA 1
ATOM 565 C C . SER A 1 81 ? 18.719 -4.089 -33.719 1.00 85.81 81 SER A C 1
ATOM 567 O O . SER A 1 81 ? 18.081 -4.040 -32.669 1.00 85.81 81 SER A O 1
ATOM 569 N N . THR A 1 82 ? 20.051 -4.114 -33.733 1.00 87.94 82 THR A N 1
ATOM 570 C CA . THR A 1 82 ? 20.881 -3.953 -32.532 1.00 87.94 82 THR A CA 1
ATOM 571 C C . THR A 1 82 ? 21.763 -2.726 -32.673 1.00 87.94 82 THR A C 1
ATOM 573 O O . THR A 1 82 ? 22.583 -2.641 -33.584 1.00 87.94 82 THR A O 1
ATOM 576 N N . LEU A 1 83 ? 21.617 -1.792 -31.741 1.00 84.38 83 LEU A N 1
ATOM 577 C CA . LEU A 1 83 ? 22.334 -0.528 -31.687 1.00 84.38 83 LEU A CA 1
ATOM 578 C C . LEU A 1 83 ? 23.195 -0.506 -30.425 1.00 84.38 83 LEU A C 1
ATOM 580 O O . LEU A 1 83 ? 22.674 -0.612 -29.318 1.00 84.38 83 LEU A O 1
ATOM 584 N N . THR A 1 84 ? 24.511 -0.398 -30.581 1.00 83.94 84 THR A N 1
ATOM 585 C CA . THR A 1 84 ? 25.467 -0.367 -29.469 1.00 83.94 84 THR A CA 1
ATOM 586 C C . THR A 1 84 ? 26.296 0.914 -29.525 1.00 83.94 84 THR A C 1
ATOM 588 O O . THR A 1 84 ? 27.026 1.131 -30.490 1.00 83.94 84 THR A O 1
ATOM 591 N N . GLY A 1 85 ? 26.196 1.755 -28.498 1.00 76.06 85 GLY A N 1
ATOM 592 C CA . GLY A 1 85 ? 26.999 2.969 -28.328 1.00 76.06 85 GLY A CA 1
ATOM 593 C C . GLY A 1 85 ? 27.972 2.833 -27.156 1.00 76.06 85 GLY A C 1
ATOM 594 O O . GLY A 1 85 ? 27.590 2.386 -26.074 1.00 76.06 85 GLY A O 1
ATOM 595 N N . SER A 1 86 ? 29.230 3.214 -27.374 1.00 71.69 86 SER A N 1
ATOM 596 C CA . SER A 1 86 ? 30.288 3.277 -26.356 1.00 71.69 86 SER A CA 1
ATOM 597 C C . SER A 1 86 ? 31.079 4.587 -26.456 1.00 71.69 86 SER A C 1
ATOM 599 O O . SER A 1 86 ? 31.136 5.155 -27.543 1.00 71.69 86 SER A O 1
ATOM 601 N N . ARG A 1 87 ? 31.667 5.077 -25.352 1.00 60.50 87 ARG A N 1
ATOM 602 C CA . ARG A 1 87 ? 32.579 6.242 -25.260 1.00 60.50 87 ARG A CA 1
ATOM 603 C C . ARG A 1 87 ? 32.155 7.473 -26.061 1.00 60.50 87 ARG A C 1
ATOM 605 O O . ARG A 1 87 ? 32.556 7.635 -27.208 1.00 60.50 87 ARG A O 1
ATOM 612 N N . SER A 1 88 ? 31.425 8.392 -25.426 1.00 59.00 88 SER A N 1
ATOM 613 C CA . SER A 1 88 ? 31.112 9.721 -25.991 1.00 59.00 88 SER A CA 1
ATOM 614 C C . SER A 1 88 ? 30.519 9.680 -27.413 1.00 59.00 88 SER A C 1
ATOM 616 O O . SER A 1 88 ? 30.791 10.568 -28.223 1.00 59.00 88 SER A O 1
ATOM 618 N N . SER A 1 89 ? 29.743 8.639 -27.733 1.00 60.75 89 SER A N 1
ATOM 619 C CA . SER A 1 89 ? 29.151 8.431 -29.054 1.00 60.75 89 SER A CA 1
ATOM 620 C C . SER A 1 89 ? 27.722 8.959 -29.122 1.00 60.75 89 SER A C 1
ATOM 622 O O . SER A 1 89 ? 26.819 8.463 -28.459 1.00 60.75 89 SER A O 1
ATOM 624 N N . SER A 1 90 ? 27.479 9.932 -29.994 1.00 62.00 90 SER A N 1
ATOM 625 C CA . SER A 1 90 ? 26.124 10.253 -30.434 1.00 62.00 90 SER A CA 1
ATOM 626 C C . SER A 1 90 ? 25.723 9.270 -31.532 1.00 62.00 90 SER A C 1
ATOM 628 O O . SER A 1 90 ? 26.321 9.297 -32.606 1.00 62.00 90 SER A O 1
ATOM 630 N N . LEU A 1 91 ? 24.756 8.386 -31.264 1.00 66.06 91 LEU A N 1
ATOM 631 C CA . LEU A 1 91 ? 24.156 7.494 -32.260 1.00 66.06 91 LEU A CA 1
ATOM 632 C C . LEU A 1 91 ? 22.787 8.037 -32.669 1.00 66.06 91 LEU A C 1
ATOM 634 O O . LEU A 1 91 ? 21.754 7.607 -32.164 1.00 66.06 91 LEU A O 1
ATOM 638 N N . MET A 1 92 ? 22.780 8.976 -33.605 1.00 65.50 92 MET A N 1
ATOM 639 C CA . MET A 1 92 ? 21.536 9.510 -34.138 1.00 65.50 92 MET A CA 1
ATOM 640 C C . MET A 1 92 ? 20.993 8.525 -35.169 1.00 65.50 92 MET A C 1
ATOM 642 O O . MET A 1 92 ? 21.606 8.353 -36.212 1.00 65.50 92 MET A O 1
ATOM 646 N N . VAL A 1 93 ? 19.873 7.866 -34.892 1.00 64.12 93 VAL A N 1
ATOM 647 C CA . VAL A 1 93 ? 19.140 7.091 -35.897 1.00 64.12 93 VAL A CA 1
ATOM 648 C C . VAL A 1 93 ? 17.863 7.851 -36.197 1.00 64.12 93 VAL A C 1
ATOM 650 O O . VAL A 1 93 ? 17.109 8.150 -35.286 1.00 64.12 93 VAL A O 1
ATOM 653 N N . ASP A 1 94 ? 17.628 8.211 -37.447 1.00 62.56 94 ASP A N 1
ATOM 654 C CA . ASP A 1 94 ? 16.397 8.871 -37.854 1.00 62.56 94 ASP A CA 1
ATOM 655 C C . ASP A 1 94 ? 15.779 8.126 -39.036 1.00 62.56 94 ASP A C 1
ATOM 657 O O . ASP A 1 94 ? 16.469 7.762 -39.986 1.00 62.56 94 ASP A O 1
ATOM 661 N N . SER A 1 95 ? 14.469 7.903 -38.957 1.00 51.50 95 SER A N 1
ATOM 662 C CA . SER A 1 95 ? 13.629 7.201 -39.928 1.00 51.50 95 SER A CA 1
ATOM 663 C C . SER A 1 95 ? 13.919 5.702 -40.131 1.00 51.50 95 SER A C 1
ATOM 665 O O . SER A 1 95 ? 15.001 5.263 -40.525 1.00 51.50 95 SER A O 1
ATOM 667 N N . THR A 1 96 ? 12.868 4.909 -39.923 1.00 59.50 96 THR A N 1
ATOM 668 C CA . THR A 1 96 ? 12.753 3.497 -40.297 1.00 59.50 96 THR A CA 1
ATOM 669 C C . THR A 1 96 ? 11.515 3.356 -41.177 1.00 59.50 96 THR A C 1
ATOM 671 O O . THR A 1 96 ? 10.386 3.540 -40.734 1.00 59.50 96 THR A O 1
ATOM 674 N N . VAL A 1 97 ? 11.710 3.049 -42.461 1.00 61.97 97 VAL A N 1
ATOM 675 C CA . VAL A 1 97 ? 10.584 2.819 -43.390 1.00 61.97 97 VAL A CA 1
ATOM 676 C C . VAL A 1 97 ? 9.840 1.527 -43.025 1.00 61.97 97 VAL A C 1
ATOM 678 O O . VAL A 1 97 ? 8.629 1.424 -43.204 1.00 61.97 97 VAL A O 1
ATOM 681 N N . ILE A 1 98 ? 10.567 0.543 -42.483 1.00 72.62 98 ILE A N 1
ATOM 682 C CA . ILE A 1 98 ? 10.039 -0.723 -41.971 1.00 72.62 98 ILE A CA 1
ATOM 683 C C . ILE A 1 98 ? 10.609 -0.947 -40.576 1.00 72.62 98 ILE A C 1
ATOM 685 O O . ILE A 1 98 ? 11.828 -0.963 -40.390 1.00 72.62 98 ILE A O 1
ATOM 689 N N . CYS A 1 99 ? 9.712 -1.148 -39.616 1.00 78.19 99 CYS A N 1
ATOM 690 C CA . CYS A 1 99 ? 10.080 -1.398 -38.236 1.00 78.19 99 CYS A CA 1
ATOM 691 C C . CYS A 1 99 ? 10.379 -2.874 -37.995 1.00 78.19 99 CYS A C 1
ATOM 693 O O . CYS A 1 99 ? 9.521 -3.713 -38.290 1.00 78.19 99 CYS A O 1
ATOM 695 N N . PRO A 1 100 ? 11.554 -3.202 -37.429 1.00 83.38 100 PRO A N 1
ATOM 696 C CA . PRO A 1 100 ? 11.911 -4.583 -37.148 1.00 83.38 100 PRO A CA 1
ATOM 697 C C . PRO A 1 100 ? 10.937 -5.199 -36.150 1.00 83.38 100 PRO A C 1
ATOM 699 O O . PRO A 1 100 ? 10.306 -4.500 -35.351 1.00 83.38 100 PRO A O 1
ATOM 702 N N . GLN A 1 101 ? 10.841 -6.527 -36.152 1.00 87.25 101 GLN A N 1
ATOM 703 C CA . GLN A 1 101 ? 10.137 -7.240 -35.086 1.00 87.25 101 GLN A CA 1
ATOM 704 C C . GLN A 1 101 ? 10.703 -6.881 -33.706 1.00 87.25 101 GLN A C 1
ATOM 706 O O . GLN A 1 101 ? 9.928 -6.601 -32.787 1.00 87.25 101 GLN A O 1
ATOM 711 N N . SER A 1 102 ? 12.030 -6.803 -33.567 1.00 90.06 102 SER A N 1
ATOM 712 C CA . SER A 1 102 ? 12.681 -6.381 -32.330 1.00 90.06 102 SER A CA 1
ATOM 713 C C . SER A 1 102 ? 13.824 -5.386 -32.524 1.00 90.06 102 SER A C 1
ATOM 715 O O . SER A 1 102 ? 14.625 -5.481 -33.454 1.00 90.06 102 SER A O 1
ATOM 717 N N . THR A 1 103 ? 13.927 -4.445 -31.587 1.00 86.31 103 THR A N 1
ATOM 718 C CA . THR A 1 103 ? 15.026 -3.477 -31.514 1.00 86.31 103 THR A CA 1
ATOM 719 C C . THR A 1 103 ? 15.672 -3.534 -30.140 1.00 86.31 103 THR A C 1
ATOM 721 O O . THR A 1 103 ? 14.985 -3.500 -29.121 1.00 86.31 103 THR A O 1
ATOM 724 N N . THR A 1 104 ? 17.000 -3.620 -30.102 1.00 89.25 104 THR A N 1
ATOM 725 C CA . THR A 1 104 ? 17.796 -3.583 -28.873 1.00 89.25 104 THR A CA 1
ATOM 726 C C . THR A 1 104 ? 18.786 -2.433 -28.922 1.00 89.25 104 THR A C 1
ATOM 728 O O . THR A 1 104 ? 19.577 -2.326 -29.855 1.00 89.25 104 THR A O 1
ATOM 731 N N . VAL A 1 105 ? 18.777 -1.609 -27.882 1.00 85.12 105 VAL A N 1
ATOM 732 C CA . VAL A 1 105 ? 19.725 -0.522 -27.657 1.00 85.12 105 VAL A CA 1
ATOM 733 C C . VAL A 1 105 ? 20.588 -0.862 -26.451 1.00 85.12 105 VAL A C 1
ATOM 735 O O . VAL A 1 105 ? 20.063 -1.163 -25.381 1.00 85.12 105 VAL A O 1
ATOM 738 N N . LYS A 1 106 ? 21.908 -0.773 -26.612 1.00 86.69 106 LYS A N 1
ATOM 739 C CA . LYS A 1 106 ? 22.891 -0.892 -25.533 1.00 86.69 106 LYS A CA 1
ATOM 740 C C . LYS A 1 106 ? 23.764 0.356 -25.507 1.00 86.69 106 LYS A C 1
ATOM 742 O O . LYS A 1 106 ? 24.495 0.608 -26.461 1.00 86.69 106 LYS A O 1
ATOM 747 N N . ALA A 1 107 ? 23.691 1.120 -24.428 1.00 79.00 107 ALA A N 1
ATOM 748 C CA . ALA A 1 107 ? 24.468 2.337 -24.238 1.00 79.00 107 ALA A CA 1
ATOM 749 C C . ALA A 1 107 ? 25.350 2.213 -22.993 1.00 79.00 107 ALA A C 1
ATOM 751 O O . ALA A 1 107 ? 24.874 1.798 -21.937 1.00 79.00 107 ALA A O 1
ATOM 752 N N . SER A 1 108 ? 26.625 2.585 -23.107 1.00 74.69 108 SER A N 1
ATOM 753 C CA . SER A 1 108 ? 27.536 2.707 -21.957 1.00 74.69 108 SER A CA 1
ATOM 754 C C . SER A 1 108 ? 27.945 4.152 -21.644 1.00 74.69 108 SER A C 1
ATOM 756 O O . SER A 1 108 ? 28.745 4.352 -20.745 1.00 74.69 108 SER A O 1
ATOM 758 N N . ASP A 1 109 ? 27.458 5.130 -22.417 1.00 68.50 109 ASP A N 1
ATOM 759 C CA . ASP A 1 109 ? 27.726 6.572 -22.301 1.00 68.50 109 ASP A CA 1
ATOM 760 C C . ASP A 1 109 ? 26.550 7.376 -22.900 1.00 68.50 109 ASP A C 1
ATOM 762 O O . ASP A 1 109 ? 25.556 6.794 -23.348 1.00 68.50 109 ASP A O 1
ATOM 766 N N . THR A 1 110 ? 26.620 8.714 -22.886 1.00 67.56 110 THR A N 1
ATOM 767 C CA . THR A 1 110 ? 25.605 9.610 -23.478 1.00 67.56 110 THR A CA 1
ATOM 768 C C . THR A 1 110 ? 25.294 9.221 -24.920 1.00 67.56 110 THR A C 1
ATOM 770 O O . THR A 1 110 ? 26.114 9.442 -25.804 1.00 67.56 110 THR A O 1
ATOM 773 N N . THR A 1 111 ? 24.099 8.677 -25.150 1.00 65.81 111 THR A N 1
ATOM 774 C CA . THR A 1 111 ? 23.636 8.183 -26.448 1.00 65.81 111 THR A CA 1
ATOM 775 C C . THR A 1 111 ? 22.259 8.778 -26.734 1.00 65.81 111 THR A C 1
ATOM 777 O O . THR A 1 111 ? 21.257 8.362 -26.161 1.00 65.81 111 THR A O 1
ATOM 780 N N . LEU A 1 112 ? 22.179 9.764 -27.624 1.00 66.88 112 LEU A N 1
ATOM 781 C CA . LEU A 1 112 ? 20.897 10.308 -28.075 1.00 66.88 112 LEU A CA 1
ATOM 782 C C . LEU A 1 112 ? 20.362 9.447 -29.217 1.00 66.88 112 LEU A C 1
ATOM 784 O O . LEU A 1 112 ? 21.014 9.401 -30.251 1.00 66.88 112 LEU A O 1
ATOM 788 N N . ILE A 1 113 ? 19.185 8.836 -29.064 1.00 68.75 113 ILE A N 1
ATOM 789 C CA . ILE A 1 113 ? 18.583 8.005 -30.112 1.00 68.75 113 ILE A CA 1
ATOM 790 C C . ILE A 1 113 ? 17.183 8.530 -30.443 1.00 68.75 113 ILE A C 1
ATOM 792 O O . ILE A 1 113 ? 16.204 8.177 -29.778 1.00 68.75 113 ILE A O 1
ATOM 796 N N . PRO A 1 114 ? 17.055 9.393 -31.463 1.00 63.91 114 PRO A N 1
ATOM 797 C CA . PRO A 1 114 ? 15.745 9.775 -31.962 1.00 63.91 114 PRO A CA 1
ATOM 798 C C . PRO A 1 114 ? 15.045 8.574 -32.628 1.00 63.91 114 PRO A C 1
ATOM 800 O O . PRO A 1 114 ? 15.685 7.623 -33.052 1.00 63.91 114 PRO A O 1
ATOM 803 N N . ASN A 1 115 ? 13.711 8.602 -32.681 1.00 68.44 115 ASN A N 1
ATOM 804 C CA . ASN A 1 115 ? 12.891 7.810 -33.611 1.00 68.44 115 ASN A CA 1
ATOM 805 C C . ASN A 1 115 ? 13.199 6.299 -33.700 1.00 68.44 115 ASN A C 1
ATOM 807 O O . ASN A 1 115 ? 13.350 5.736 -34.786 1.00 68.44 115 ASN A O 1
ATOM 811 N N . LEU A 1 116 ? 13.241 5.623 -32.549 1.00 76.19 116 LEU A N 1
ATOM 812 C CA . LEU A 1 116 ? 13.315 4.163 -32.486 1.00 76.19 116 LEU A CA 1
ATOM 813 C C . LEU A 1 116 ? 11.975 3.542 -32.866 1.00 76.19 116 LEU A C 1
ATOM 815 O O . LEU A 1 116 ? 10.920 4.084 -32.564 1.00 76.19 116 LEU A O 1
ATOM 819 N N . CYS A 1 117 ? 11.986 2.349 -33.445 1.00 76.56 117 CYS A N 1
ATOM 820 C CA . CYS A 1 117 ? 10.755 1.586 -33.562 1.00 76.56 117 CYS A CA 1
ATOM 821 C C . CYS A 1 117 ? 10.993 0.086 -33.476 1.00 76.56 117 CYS A C 1
ATOM 823 O O . CYS A 1 117 ? 12.092 -0.415 -33.724 1.00 76.56 117 CYS A O 1
ATOM 825 N N . ALA A 1 118 ? 9.935 -0.626 -33.114 1.00 83.44 118 ALA A N 1
ATOM 826 C CA . ALA A 1 118 ? 9.833 -2.069 -33.194 1.00 83.44 118 ALA A CA 1
ATOM 827 C C . ALA A 1 118 ? 8.348 -2.424 -33.300 1.00 83.44 118 ALA A C 1
ATOM 829 O O . ALA A 1 118 ? 7.509 -1.754 -32.703 1.00 83.44 118 ALA A O 1
ATOM 830 N N . SER A 1 119 ? 8.006 -3.473 -34.043 1.00 84.94 119 SER A N 1
ATOM 831 C CA . SER A 1 119 ? 6.617 -3.934 -34.138 1.00 84.94 119 SER A CA 1
ATOM 832 C C . SER A 1 119 ? 6.223 -4.856 -32.977 1.00 84.94 119 SER A C 1
ATOM 834 O O . SER A 1 119 ? 5.061 -4.859 -32.573 1.00 84.94 119 SER A O 1
ATOM 836 N N . SER A 1 120 ? 7.176 -5.591 -32.386 1.00 89.88 120 SER A N 1
ATOM 837 C CA . SER A 1 120 ? 6.917 -6.506 -31.265 1.00 89.88 120 SER A CA 1
ATOM 838 C C . SER A 1 120 ? 7.636 -6.103 -29.977 1.00 89.88 120 SER A C 1
ATOM 840 O O . SER A 1 120 ? 6.984 -5.943 -28.945 1.00 89.88 120 SER A O 1
ATOM 842 N N . GLN A 1 121 ? 8.960 -5.926 -30.006 1.00 91.69 121 GLN A N 1
ATOM 843 C CA . GLN A 1 121 ? 9.744 -5.742 -28.779 1.00 91.69 121 GLN A CA 1
ATOM 844 C C . GLN A 1 121 ? 10.814 -4.658 -28.902 1.00 91.69 121 GLN A C 1
ATOM 846 O O . GLN A 1 121 ? 11.671 -4.717 -29.780 1.00 91.69 121 GLN A O 1
ATOM 851 N N . LEU A 1 122 ? 10.827 -3.722 -27.957 1.00 88.94 122 LEU A N 1
ATOM 852 C CA . LEU A 1 122 ? 11.915 -2.763 -27.775 1.00 88.94 122 LEU A CA 1
ATOM 853 C C . LEU A 1 122 ? 12.633 -3.040 -26.452 1.00 88.94 122 LEU A C 1
ATOM 855 O O . LEU A 1 122 ? 12.000 -3.115 -25.404 1.00 88.94 122 LEU A O 1
ATOM 859 N N . THR A 1 123 ? 13.954 -3.192 -26.495 1.00 90.62 123 THR A N 1
ATOM 860 C CA . THR A 1 123 ? 14.795 -3.366 -25.303 1.00 90.62 123 THR A CA 1
ATOM 861 C C . THR A 1 123 ? 15.842 -2.266 -25.239 1.00 90.62 123 THR A C 1
ATOM 863 O O . THR A 1 123 ? 16.569 -2.054 -26.206 1.00 90.62 123 THR A O 1
ATOM 866 N N . ILE A 1 124 ? 15.947 -1.585 -24.103 1.00 86.44 124 ILE A N 1
ATOM 867 C CA . ILE A 1 124 ? 16.933 -0.528 -23.864 1.00 86.44 124 ILE A CA 1
ATOM 868 C C . ILE A 1 124 ? 17.733 -0.891 -22.618 1.00 86.44 124 ILE A C 1
ATOM 870 O O . ILE A 1 124 ? 17.167 -1.172 -21.565 1.00 86.44 124 ILE A O 1
ATOM 874 N N . GLN A 1 125 ? 19.053 -0.903 -22.751 1.00 86.62 125 GLN A N 1
ATOM 875 C CA . GLN A 1 125 ? 19.994 -1.184 -21.674 1.00 86.62 125 GLN A CA 1
ATOM 876 C C . GLN A 1 125 ? 20.982 -0.026 -21.589 1.00 86.62 125 GLN A C 1
ATOM 878 O O . GLN A 1 125 ? 21.725 0.210 -22.544 1.00 86.62 125 GLN A O 1
ATOM 883 N N . ALA A 1 126 ? 20.994 0.685 -20.463 1.00 81.06 126 ALA A N 1
ATOM 884 C CA . ALA A 1 126 ? 21.968 1.739 -20.203 1.00 81.06 126 ALA A CA 1
ATOM 885 C C . ALA A 1 126 ? 22.820 1.380 -18.982 1.00 81.06 126 ALA A C 1
ATOM 887 O O . ALA A 1 126 ? 22.299 1.092 -17.903 1.00 81.06 126 ALA A O 1
ATOM 888 N N . ALA A 1 127 ? 24.135 1.384 -19.174 1.00 76.75 127 ALA A N 1
ATOM 889 C CA . ALA A 1 127 ? 25.118 1.179 -18.121 1.00 76.75 127 ALA A CA 1
ATOM 890 C C . ALA A 1 127 ? 25.851 2.493 -17.826 1.00 76.75 127 ALA A C 1
ATOM 892 O O . ALA A 1 127 ? 26.031 3.299 -18.732 1.00 76.75 127 ALA A O 1
ATOM 893 N N . ASN A 1 128 ? 26.283 2.670 -16.572 1.00 65.94 128 ASN A N 1
ATOM 894 C CA . ASN A 1 128 ? 27.233 3.676 -16.063 1.00 65.94 128 ASN A CA 1
ATOM 895 C C . ASN A 1 128 ? 27.306 5.007 -16.831 1.00 65.94 128 ASN A C 1
ATOM 897 O O . ASN A 1 128 ? 27.922 5.095 -17.884 1.00 65.94 128 ASN A O 1
ATOM 901 N N . THR A 1 129 ? 26.775 6.090 -16.253 1.00 64.06 129 THR A N 1
ATOM 902 C CA . THR A 1 129 ? 26.812 7.464 -16.814 1.00 64.06 129 THR A CA 1
ATOM 903 C C . THR A 1 129 ? 26.134 7.657 -18.177 1.00 64.06 129 THR A C 1
ATOM 905 O O . THR A 1 129 ? 26.056 8.788 -18.656 1.00 64.06 129 THR A O 1
ATOM 908 N N . ALA A 1 130 ? 25.565 6.602 -18.771 1.00 63.12 130 ALA A N 1
ATOM 909 C CA . ALA A 1 130 ? 24.789 6.714 -19.991 1.00 63.12 130 ALA A CA 1
ATOM 910 C C . ALA A 1 130 ? 23.544 7.574 -19.784 1.00 63.12 130 ALA A C 1
ATOM 912 O O . ALA A 1 130 ? 22.726 7.285 -18.911 1.00 63.12 130 ALA A O 1
ATOM 913 N N . ASN A 1 131 ? 23.418 8.600 -20.623 1.00 64.75 131 ASN A N 1
ATOM 914 C CA . ASN A 1 131 ? 22.212 9.390 -20.806 1.00 64.75 131 ASN A CA 1
ATOM 915 C C . ASN A 1 131 ? 21.587 8.977 -22.140 1.00 64.75 131 ASN A C 1
ATOM 917 O O . ASN A 1 131 ? 22.119 9.317 -23.199 1.00 64.75 131 ASN A O 1
ATOM 921 N N . VAL A 1 132 ? 20.507 8.198 -22.079 1.00 66.12 132 VAL A N 1
ATOM 922 C CA . VAL A 1 132 ? 19.760 7.771 -23.264 1.00 66.12 132 VAL A CA 1
ATOM 923 C C . VAL A 1 132 ? 18.494 8.597 -23.359 1.00 66.12 132 VAL A C 1
ATOM 925 O O . VAL A 1 132 ? 17.619 8.463 -22.511 1.00 66.12 132 VAL A O 1
ATOM 928 N N . SER A 1 133 ? 18.406 9.424 -24.398 1.00 68.06 133 SER A N 1
ATOM 929 C CA . SER A 1 133 ? 17.184 10.150 -24.733 1.00 68.06 133 SER A CA 1
ATOM 930 C C . SER A 1 133 ? 16.541 9.519 -25.954 1.00 68.06 133 SER A C 1
ATOM 932 O O . SER A 1 133 ? 17.157 9.414 -27.017 1.00 68.06 133 SER A O 1
ATOM 934 N N . ILE A 1 134 ? 15.306 9.073 -25.760 1.00 67.06 134 ILE A N 1
ATOM 935 C CA . ILE A 1 134 ? 14.426 8.555 -26.801 1.00 67.06 134 ILE A CA 1
ATOM 936 C C . ILE A 1 134 ? 13.327 9.585 -26.935 1.00 67.06 1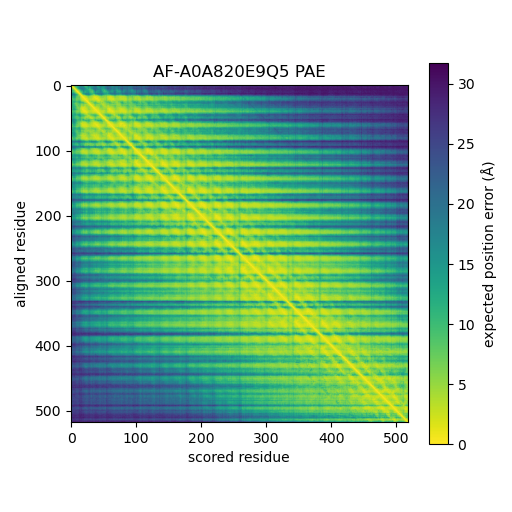34 ILE A C 1
ATOM 938 O O . ILE A 1 134 ? 12.779 10.006 -25.923 1.00 67.06 134 ILE A O 1
ATOM 942 N N . ASN A 1 135 ? 13.061 10.023 -28.161 1.00 61.53 135 ASN A N 1
ATOM 943 C CA . ASN A 1 135 ? 12.096 11.092 -28.409 1.00 61.53 135 ASN A CA 1
ATOM 944 C C . ASN A 1 135 ? 10.765 10.577 -28.966 1.00 61.53 135 ASN A C 1
ATOM 946 O O . ASN A 1 135 ? 9.764 11.282 -28.896 1.00 61.53 135 ASN A O 1
ATOM 950 N N . HIS A 1 136 ? 10.757 9.387 -29.572 1.00 63.47 136 HIS A N 1
ATOM 951 C CA . HIS A 1 136 ? 9.559 8.817 -30.175 1.00 63.47 136 HIS A CA 1
ATOM 952 C C . HIS A 1 136 ? 9.738 7.322 -30.433 1.00 63.47 136 HIS A C 1
ATOM 954 O O . HIS A 1 136 ? 10.772 6.911 -30.968 1.00 63.47 136 HIS A O 1
ATOM 960 N N . THR A 1 137 ? 8.717 6.530 -30.100 1.00 65.81 137 THR A N 1
ATOM 961 C CA . THR A 1 137 ? 8.602 5.135 -30.534 1.00 65.81 137 THR A CA 1
ATOM 962 C C . THR A 1 137 ? 7.357 4.966 -31.387 1.00 65.81 137 THR A C 1
ATOM 964 O O . THR A 1 137 ? 6.260 4.930 -30.846 1.00 65.81 137 THR A O 1
ATOM 967 N N . TRP A 1 138 ? 7.483 4.879 -32.711 1.00 67.94 138 TRP A N 1
ATOM 968 C CA . TRP A 1 138 ? 6.324 4.598 -33.565 1.00 67.94 138 TRP A CA 1
ATOM 969 C C . TRP A 1 138 ? 6.681 3.694 -34.740 1.00 67.94 138 TRP A C 1
ATOM 971 O O . TRP A 1 138 ? 7.686 3.954 -35.401 1.00 67.94 138 TRP A O 1
ATOM 981 N N . PRO A 1 139 ? 5.864 2.666 -35.037 1.00 75.31 139 PRO A N 1
ATOM 982 C CA . PRO A 1 139 ? 4.673 2.233 -34.305 1.00 75.31 139 PRO A CA 1
ATOM 983 C C . PRO A 1 139 ? 5.010 1.741 -32.890 1.00 75.31 139 PRO A C 1
ATOM 985 O O . PRO A 1 139 ? 6.150 1.371 -32.606 1.00 75.31 139 PRO A O 1
ATOM 988 N N . CYS A 1 140 ? 4.017 1.773 -31.997 1.00 81.50 140 CYS A N 1
ATOM 989 C CA . CYS A 1 140 ? 4.186 1.304 -30.626 1.00 81.50 140 CYS A CA 1
ATOM 990 C C . CYS A 1 140 ? 4.415 -0.216 -30.612 1.00 81.50 140 CYS A C 1
ATOM 992 O O . CYS A 1 140 ? 3.559 -0.955 -31.114 1.00 81.50 140 CYS A O 1
ATOM 994 N N . PRO A 1 141 ? 5.526 -0.704 -30.037 1.00 86.38 141 PRO A N 1
ATOM 995 C CA . PRO A 1 141 ? 5.763 -2.134 -29.902 1.00 86.38 141 PRO A CA 1
ATOM 996 C C . PRO A 1 141 ? 4.730 -2.777 -28.971 1.00 86.38 141 PRO A C 1
ATOM 998 O O . PRO A 1 141 ? 4.121 -2.123 -28.119 1.00 86.38 141 PRO A O 1
ATOM 1001 N N . GLN A 1 142 ? 4.560 -4.093 -29.094 1.00 89.25 142 GLN A N 1
ATOM 1002 C CA . GLN A 1 142 ? 3.765 -4.856 -28.129 1.00 89.25 142 GLN A CA 1
ATOM 1003 C C . GLN A 1 142 ? 4.362 -4.769 -26.720 1.00 89.25 142 GLN A C 1
ATOM 1005 O O . GLN A 1 142 ? 3.620 -4.592 -25.755 1.00 89.25 142 GLN A O 1
ATOM 1010 N N . SER A 1 143 ? 5.691 -4.838 -26.610 1.00 91.94 143 SER A N 1
ATOM 1011 C CA . SER A 1 143 ? 6.416 -4.826 -25.340 1.00 91.94 143 SER A CA 1
ATOM 1012 C C . SER A 1 143 ? 7.624 -3.891 -25.362 1.00 91.94 143 SER A C 1
ATOM 1014 O O . SER A 1 143 ? 8.365 -3.836 -26.348 1.00 91.94 143 SER A O 1
ATOM 1016 N N . VAL A 1 144 ? 7.850 -3.184 -24.255 1.00 88.56 144 VAL A N 1
ATOM 1017 C CA . VAL A 1 144 ? 9.063 -2.389 -24.025 1.00 88.56 144 VAL A CA 1
ATOM 1018 C C . VAL A 1 144 ? 9.700 -2.786 -22.703 1.00 88.56 144 VAL A C 1
ATOM 1020 O O . VAL A 1 144 ? 9.025 -2.821 -21.677 1.00 88.56 144 VAL A O 1
ATOM 1023 N N . ASN A 1 145 ? 11.003 -3.058 -22.721 1.00 91.06 145 ASN A N 1
ATOM 1024 C CA . ASN A 1 145 ? 11.800 -3.328 -21.531 1.00 91.06 145 ASN A CA 1
ATOM 1025 C C . ASN A 1 145 ? 12.972 -2.346 -21.451 1.00 91.06 145 ASN A C 1
ATOM 1027 O O . ASN A 1 145 ? 13.783 -2.263 -22.374 1.00 91.06 145 ASN A O 1
ATOM 1031 N N . ILE A 1 146 ? 13.067 -1.616 -20.347 1.00 87.00 146 ILE A N 1
ATOM 1032 C CA . ILE A 1 146 ? 14.154 -0.684 -20.072 1.00 87.00 146 ILE A CA 1
ATOM 1033 C C . ILE A 1 146 ? 14.844 -1.113 -18.791 1.00 87.00 146 ILE A C 1
ATOM 1035 O O . ILE A 1 146 ? 14.212 -1.195 -17.741 1.00 87.00 146 ILE A O 1
ATOM 1039 N N . ASN A 1 147 ? 16.150 -1.328 -18.881 1.00 88.00 147 ASN A N 1
ATOM 1040 C CA . ASN A 1 147 ? 17.006 -1.619 -17.745 1.00 88.00 147 ASN A CA 1
ATOM 1041 C C . ASN A 1 147 ? 18.105 -0.555 -17.641 1.00 88.00 147 ASN A C 1
ATOM 1043 O O . ASN A 1 147 ? 18.814 -0.294 -18.618 1.00 88.00 147 ASN A O 1
ATOM 1047 N N . SER A 1 148 ? 18.229 0.054 -16.464 1.00 81.56 148 SER A N 1
ATOM 1048 C CA . SER A 1 148 ? 19.186 1.116 -16.197 1.00 81.56 148 SER A CA 1
ATOM 1049 C C . SER A 1 148 ? 19.938 0.937 -14.891 1.00 81.56 148 SER A C 1
ATOM 1051 O O . SER A 1 148 ? 19.323 0.755 -13.843 1.00 81.56 148 SER A O 1
ATOM 1053 N N . SER A 1 149 ? 21.251 1.160 -14.942 1.00 79.06 149 SER A N 1
ATOM 1054 C CA . SER A 1 149 ? 22.077 1.474 -13.768 1.00 79.06 149 SER A CA 1
ATOM 1055 C C . SER A 1 149 ? 22.557 2.940 -13.764 1.00 79.06 149 SER A C 1
ATOM 1057 O O . SER A 1 149 ? 23.529 3.280 -13.093 1.00 79.06 149 SER A O 1
ATOM 1059 N N . SER A 1 150 ? 21.948 3.808 -14.584 1.00 70.94 150 SER A N 1
ATOM 1060 C CA . SER A 1 150 ? 22.278 5.237 -14.736 1.00 70.94 150 SER A CA 1
ATOM 1061 C C . SER A 1 150 ? 21.031 6.102 -15.002 1.00 70.94 150 SER A C 1
ATOM 1063 O O . SER A 1 150 ? 19.893 5.632 -14.958 1.00 70.94 150 SER A O 1
ATOM 1065 N N . THR A 1 151 ? 21.197 7.402 -15.245 1.00 71.50 151 THR A N 1
ATOM 1066 C CA . THR A 1 151 ? 20.073 8.297 -15.571 1.00 71.50 151 THR A CA 1
ATOM 1067 C C . THR A 1 151 ? 19.632 8.147 -17.029 1.00 71.50 151 THR A C 1
ATOM 1069 O O . THR A 1 151 ? 20.363 8.529 -17.934 1.00 71.50 151 THR A O 1
ATOM 1072 N N . ILE A 1 152 ? 18.411 7.661 -17.259 1.00 67.62 152 ILE A N 1
ATOM 1073 C CA . ILE A 1 152 ? 17.758 7.560 -18.570 1.00 67.62 152 ILE A CA 1
ATOM 1074 C C . ILE A 1 152 ? 16.514 8.471 -18.596 1.00 67.62 152 ILE A C 1
ATOM 1076 O O . ILE A 1 152 ? 15.444 8.082 -18.116 1.00 67.62 152 ILE A O 1
ATOM 1080 N N . PRO A 1 153 ? 16.604 9.677 -19.178 1.00 66.56 153 PRO A N 1
ATOM 1081 C CA . PRO A 1 153 ? 15.429 10.469 -19.509 1.00 66.56 153 PRO A CA 1
ATOM 1082 C C . PRO A 1 153 ? 14.781 9.940 -20.796 1.00 66.56 153 PRO A C 1
ATOM 1084 O O . PRO A 1 153 ? 15.301 10.111 -21.892 1.00 66.56 153 PRO A O 1
ATOM 1087 N N . ILE A 1 154 ? 13.607 9.333 -20.681 1.00 67.50 154 ILE A N 1
ATOM 1088 C CA . ILE A 1 154 ? 12.824 8.818 -21.805 1.00 67.50 154 ILE A CA 1
ATOM 1089 C C . ILE A 1 154 ? 11.658 9.765 -22.070 1.00 67.50 154 ILE A C 1
ATOM 1091 O O . ILE A 1 154 ? 10.846 10.042 -21.187 1.00 67.50 154 ILE A O 1
ATOM 1095 N N . LEU A 1 155 ? 11.545 10.246 -23.304 1.00 68.00 155 LEU A N 1
ATOM 1096 C CA . LEU A 1 155 ? 10.436 11.082 -23.745 1.00 68.00 155 LEU A CA 1
ATOM 1097 C C . LEU A 1 155 ? 9.571 10.292 -24.741 1.00 68.00 155 LEU A C 1
ATOM 1099 O O . LEU A 1 155 ? 10.081 9.614 -25.631 1.00 68.00 155 LEU A O 1
ATOM 1103 N N . ASN A 1 156 ? 8.249 10.388 -24.614 1.00 68.50 156 ASN A N 1
ATOM 1104 C CA . ASN A 1 156 ? 7.279 9.834 -25.566 1.00 68.50 156 ASN A CA 1
ATOM 1105 C C . ASN A 1 156 ? 7.404 8.317 -25.797 1.00 68.50 156 ASN A C 1
ATOM 1107 O O . ASN A 1 156 ? 7.313 7.839 -26.932 1.00 68.50 156 ASN A O 1
ATOM 1111 N N . ILE A 1 157 ? 7.612 7.548 -24.726 1.00 76.44 157 ILE A N 1
ATOM 1112 C CA . ILE A 1 157 ? 7.564 6.087 -24.800 1.00 76.44 157 ILE A CA 1
ATOM 1113 C C . ILE A 1 157 ? 6.132 5.610 -25.020 1.00 76.44 157 ILE A C 1
ATOM 1115 O O . ILE A 1 157 ? 5.197 6.091 -24.381 1.00 76.44 157 ILE A O 1
ATOM 1119 N N . CYS A 1 158 ? 5.948 4.615 -25.880 1.00 78.12 158 CYS A N 1
ATOM 1120 C CA . CYS A 1 158 ? 4.686 3.898 -25.946 1.00 78.12 158 CYS A CA 1
ATOM 1121 C C . CYS A 1 158 ? 4.887 2.389 -26.050 1.00 78.12 158 CYS A C 1
ATOM 1123 O O . CYS A 1 158 ? 5.886 1.892 -26.568 1.00 78.12 158 CYS A O 1
ATOM 1125 N N . ALA A 1 159 ? 3.896 1.666 -25.544 1.00 84.81 159 ALA A N 1
ATOM 1126 C CA . ALA A 1 159 ? 3.784 0.223 -25.627 1.00 84.81 159 ALA A CA 1
ATOM 1127 C C . ALA A 1 159 ? 2.295 -0.130 -25.693 1.00 84.81 159 ALA A C 1
ATOM 1129 O O . ALA A 1 159 ? 1.488 0.493 -25.005 1.00 84.81 159 ALA A O 1
ATOM 1130 N N . ASN A 1 160 ? 1.924 -1.121 -26.503 1.00 86.50 160 ASN A N 1
ATOM 1131 C CA . ASN A 1 160 ? 0.524 -1.540 -26.611 1.00 86.50 160 ASN A CA 1
ATOM 1132 C C . ASN A 1 160 ? 0.117 -2.483 -25.470 1.00 86.50 160 ASN A C 1
ATOM 1134 O O . ASN A 1 160 ? -0.960 -2.332 -24.898 1.00 86.50 160 ASN A O 1
ATOM 1138 N N . SER A 1 161 ? 0.978 -3.445 -25.122 1.00 91.44 161 SER A N 1
ATOM 1139 C CA . SER A 1 161 ? 0.654 -4.483 -24.139 1.00 91.44 161 SER A CA 1
ATOM 1140 C C . SER A 1 161 ? 1.428 -4.299 -22.838 1.00 91.44 161 SER A C 1
ATOM 1142 O O . SER A 1 161 ? 0.806 -4.165 -21.784 1.00 91.44 161 SER A O 1
ATOM 1144 N N . THR A 1 162 ? 2.763 -4.269 -22.885 1.00 92.69 162 THR A N 1
ATOM 1145 C CA . THR A 1 162 ? 3.589 -4.282 -21.668 1.00 92.69 162 THR A CA 1
ATOM 1146 C C . THR A 1 162 ? 4.706 -3.246 -21.667 1.00 92.69 162 THR A C 1
ATOM 1148 O O . THR A 1 162 ? 5.436 -3.086 -22.645 1.00 92.69 162 THR A O 1
ATOM 1151 N N . LEU A 1 163 ? 4.875 -2.577 -20.528 1.00 89.88 163 LEU A N 1
ATOM 1152 C CA . LEU A 1 163 ? 6.022 -1.725 -20.232 1.00 89.88 163 LEU A CA 1
ATOM 1153 C C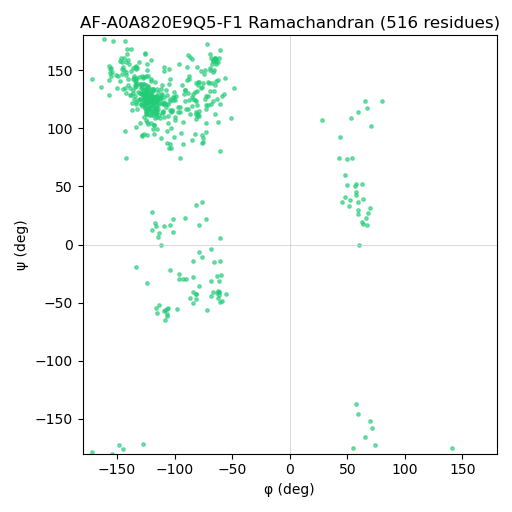 . LEU A 1 163 ? 6.713 -2.219 -18.960 1.00 89.88 163 LEU A C 1
ATOM 1155 O O . LEU A 1 163 ? 6.094 -2.306 -17.900 1.00 89.88 163 LEU A O 1
ATOM 1159 N N . THR A 1 164 ? 8.000 -2.529 -19.054 1.00 91.69 164 THR A N 1
ATOM 1160 C CA . THR A 1 164 ? 8.835 -2.915 -17.914 1.00 91.69 164 THR A CA 1
ATOM 1161 C C . THR A 1 164 ? 9.969 -1.918 -17.757 1.00 91.69 164 THR A C 1
ATOM 1163 O O . THR A 1 164 ? 10.742 -1.693 -18.686 1.00 91.69 164 THR A O 1
ATOM 1166 N N . LEU A 1 165 ? 10.055 -1.325 -16.572 1.00 87.38 165 LEU A N 1
ATOM 1167 C CA . LEU A 1 165 ? 11.064 -0.349 -16.188 1.00 87.38 165 LEU A CA 1
ATOM 1168 C C . LEU A 1 165 ? 11.848 -0.932 -15.015 1.00 87.38 165 LEU A C 1
ATOM 1170 O O . LEU A 1 165 ? 11.263 -1.280 -13.994 1.00 87.38 165 LEU A O 1
ATOM 1174 N N . THR A 1 166 ? 13.158 -1.080 -15.159 1.00 88.31 166 THR A N 1
ATOM 1175 C CA . THR A 1 166 ? 14.051 -1.577 -14.109 1.00 88.31 166 THR A CA 1
ATOM 1176 C C . THR A 1 166 ? 15.176 -0.576 -13.886 1.00 88.31 166 THR A C 1
ATOM 1178 O O . THR A 1 166 ? 15.958 -0.314 -14.797 1.00 88.31 166 THR A O 1
ATOM 1181 N N . GLY A 1 167 ? 15.242 -0.009 -12.683 1.00 81.44 167 GLY A N 1
ATOM 1182 C CA . GLY A 1 167 ? 16.305 0.888 -12.237 1.00 81.44 167 GLY A CA 1
ATOM 1183 C C . GLY A 1 167 ? 17.109 0.291 -11.081 1.00 81.44 167 GLY A C 1
ATOM 1184 O O . GLY A 1 167 ? 16.543 -0.221 -10.111 1.00 81.44 167 GLY A O 1
ATOM 1185 N N . SER A 1 168 ? 18.434 0.378 -11.165 1.00 79.88 168 SER A N 1
ATOM 1186 C CA . SER A 1 168 ? 19.365 0.081 -10.073 1.00 79.88 168 SER A CA 1
ATOM 1187 C C . SER A 1 168 ? 20.318 1.251 -9.809 1.00 79.88 168 SER A C 1
ATOM 1189 O O . SER A 1 168 ? 20.417 2.164 -10.626 1.00 79.88 168 SER A O 1
ATOM 1191 N N . ASP A 1 169 ? 20.989 1.245 -8.655 1.00 68.94 169 ASP A N 1
ATOM 1192 C CA . ASP A 1 169 ? 22.181 2.049 -8.336 1.00 68.94 169 ASP A CA 1
ATOM 1193 C C . ASP A 1 169 ? 22.163 3.521 -8.796 1.00 68.94 169 ASP A C 1
ATOM 1195 O O . ASP A 1 169 ? 22.871 3.919 -9.715 1.00 68.94 169 ASP A O 1
ATOM 1199 N N . SER A 1 170 ? 21.397 4.375 -8.110 1.00 67.62 170 SER A N 1
ATOM 1200 C CA . SER A 1 170 ? 21.329 5.825 -8.400 1.00 67.62 170 SER A CA 1
ATOM 1201 C C . SER A 1 170 ? 20.861 6.177 -9.824 1.00 67.62 170 SER A C 1
ATOM 1203 O O . SER A 1 170 ? 21.195 7.240 -10.349 1.00 67.62 170 SER A O 1
ATOM 1205 N N . SER A 1 171 ? 20.074 5.304 -10.461 1.00 70.44 171 SER A N 1
ATOM 1206 C CA . SER A 1 171 ? 19.459 5.562 -11.769 1.00 70.44 171 SER A CA 1
ATOM 1207 C C . SER A 1 171 ? 18.266 6.517 -11.690 1.00 70.44 171 SER A C 1
ATOM 1209 O O . SER A 1 171 ? 17.412 6.403 -10.828 1.00 70.44 171 SER A O 1
ATOM 1211 N N . SER A 1 172 ? 18.126 7.446 -12.627 1.00 69.94 172 SER A N 1
ATOM 1212 C CA . SER A 1 172 ? 16.891 8.233 -12.767 1.00 69.94 172 SER A CA 1
ATOM 1213 C C . SER A 1 172 ? 16.210 7.872 -14.079 1.00 69.94 172 SER A C 1
ATOM 1215 O O . SER A 1 172 ? 16.749 8.151 -15.145 1.00 69.94 172 SER A O 1
ATOM 1217 N N . LEU A 1 173 ? 15.060 7.209 -14.006 1.00 70.06 173 LEU A N 1
ATOM 1218 C CA . LEU A 1 173 ? 14.248 6.797 -15.143 1.00 70.06 173 LEU A CA 1
ATOM 1219 C C . LEU A 1 173 ? 13.011 7.690 -15.226 1.00 70.06 173 LEU A C 1
ATOM 1221 O O . LEU A 1 173 ? 12.009 7.482 -14.553 1.00 70.06 173 LEU A O 1
ATOM 1225 N N . ILE A 1 174 ? 13.062 8.710 -16.068 1.00 69.62 174 ILE A N 1
ATOM 1226 C CA . ILE A 1 174 ? 11.938 9.636 -16.232 1.00 69.62 174 ILE A CA 1
ATOM 1227 C C . ILE A 1 174 ? 11.236 9.253 -17.524 1.00 69.62 174 ILE A C 1
ATOM 1229 O O . ILE A 1 174 ? 11.847 9.379 -18.576 1.00 69.62 174 ILE A O 1
ATOM 1233 N N . ALA A 1 175 ? 9.991 8.784 -17.466 1.00 65.75 175 ALA A N 1
ATOM 1234 C CA . ALA A 1 175 ? 9.210 8.442 -18.650 1.00 65.75 175 ALA A CA 1
ATOM 1235 C C . ALA A 1 175 ? 8.166 9.534 -18.899 1.00 65.75 175 ALA A C 1
ATOM 1237 O O . ALA A 1 175 ? 7.033 9.416 -18.463 1.00 65.75 175 ALA A O 1
ATOM 1238 N N . ASN A 1 176 ? 8.532 10.631 -19.561 1.00 61.03 176 ASN A N 1
ATOM 1239 C CA . ASN A 1 176 ? 7.585 11.718 -19.812 1.00 61.03 176 ASN A CA 1
ATOM 1240 C C . ASN A 1 176 ? 6.723 11.421 -21.036 1.00 61.03 176 ASN A C 1
ATOM 1242 O O . ASN A 1 176 ? 7.262 11.302 -22.134 1.00 61.03 176 ASN A O 1
ATOM 1246 N N . SER A 1 177 ? 5.400 11.450 -20.844 1.00 49.88 177 SER A N 1
ATOM 1247 C CA . SER A 1 177 ? 4.372 11.339 -21.884 1.00 49.88 177 SER A CA 1
ATOM 1248 C C . SER A 1 177 ? 4.329 9.964 -22.552 1.00 49.88 177 SER A C 1
ATOM 1250 O O . SER A 1 177 ? 5.265 9.543 -23.220 1.00 49.88 177 SER A O 1
ATOM 1252 N N . SER A 1 178 ? 3.205 9.268 -22.420 1.00 58.47 178 SER A N 1
ATOM 1253 C CA . SER A 1 178 ? 2.872 8.140 -23.285 1.00 58.47 178 SER A CA 1
ATOM 1254 C C . SER A 1 178 ? 1.703 8.533 -24.173 1.00 58.47 178 SER A C 1
ATOM 1256 O O . SER A 1 178 ? 0.622 8.843 -23.674 1.00 58.47 178 SER A O 1
ATOM 1258 N N . VAL A 1 179 ? 1.890 8.478 -25.491 1.00 63.50 179 VAL A N 1
ATOM 1259 C CA . VAL A 1 179 ? 0.785 8.659 -26.447 1.00 63.50 179 VAL A CA 1
ATOM 1260 C C . VAL A 1 179 ? -0.277 7.563 -26.260 1.00 63.50 179 VAL A C 1
ATOM 1262 O O . VAL A 1 179 ? -1.465 7.803 -26.456 1.00 63.50 179 VAL A O 1
ATOM 1265 N N . ILE A 1 180 ? 0.152 6.363 -25.847 1.00 74.94 180 ILE A N 1
ATOM 1266 C CA . ILE A 1 180 ? -0.694 5.200 -25.565 1.00 74.94 180 ILE A CA 1
ATOM 1267 C C . ILE A 1 180 ? -0.243 4.574 -24.247 1.00 74.94 180 ILE A C 1
ATOM 1269 O O . ILE A 1 180 ? 0.933 4.239 -24.093 1.00 74.94 180 ILE A O 1
ATOM 1273 N N . CYS A 1 181 ? -1.187 4.378 -23.327 1.00 81.69 181 CYS A N 1
ATOM 1274 C CA . CYS A 1 181 ? -0.936 3.652 -22.089 1.00 81.69 181 CYS A CA 1
ATOM 1275 C C . CYS A 1 181 ? -1.010 2.139 -22.317 1.00 81.69 181 CYS A C 1
ATOM 1277 O O . CYS A 1 181 ? -2.059 1.655 -22.758 1.00 81.69 181 CYS A O 1
ATOM 1279 N N . PRO A 1 182 ? 0.049 1.381 -21.983 1.00 87.19 182 PRO A N 1
ATOM 1280 C CA . PRO A 1 182 ? 0.037 -0.070 -22.111 1.00 87.19 182 PRO A CA 1
ATOM 1281 C C . PRO A 1 182 ? -1.047 -0.694 -21.234 1.00 87.19 182 PRO A C 1
ATOM 1283 O O . PRO A 1 182 ? -1.519 -0.098 -20.259 1.00 87.19 182 PRO A O 1
ATOM 1286 N N . GLN A 1 183 ? -1.431 -1.929 -21.553 1.00 91.00 183 GLN A N 1
ATOM 1287 C CA . GLN A 1 183 ? -2.305 -2.709 -20.677 1.00 91.00 183 GLN A CA 1
ATOM 1288 C C . GLN A 1 183 ? -1.664 -2.884 -19.298 1.00 91.00 183 GLN A C 1
ATOM 1290 O O . GLN A 1 183 ? -2.301 -2.584 -18.287 1.00 91.00 183 GLN A O 1
ATOM 1295 N N . ASN A 1 184 ? -0.392 -3.289 -19.261 1.00 92.50 184 ASN A N 1
ATOM 1296 C CA . ASN A 1 184 ? 0.319 -3.587 -18.023 1.00 92.50 184 ASN A CA 1
ATOM 1297 C C . ASN A 1 184 ? 1.650 -2.832 -17.936 1.00 92.50 184 ASN A C 1
ATOM 1299 O O . ASN A 1 184 ? 2.460 -2.886 -18.862 1.00 92.50 184 ASN A O 1
ATOM 1303 N N . THR A 1 185 ? 1.911 -2.214 -16.786 1.00 89.81 185 THR A N 1
ATOM 1304 C CA . THR A 1 185 ? 3.197 -1.572 -16.483 1.00 89.81 185 THR A CA 1
ATOM 1305 C C . THR A 1 185 ? 3.792 -2.159 -15.215 1.00 89.81 185 THR A C 1
ATOM 1307 O O . THR A 1 185 ? 3.102 -2.321 -14.210 1.00 89.81 185 THR A O 1
ATOM 1310 N N . THR A 1 186 ? 5.081 -2.488 -15.255 1.00 91.94 186 THR A N 1
ATOM 1311 C CA . THR A 1 186 ? 5.859 -2.933 -14.095 1.00 91.94 186 THR A CA 1
ATOM 1312 C C . THR A 1 186 ? 7.065 -2.031 -13.906 1.00 91.94 186 THR A C 1
ATOM 1314 O O . THR A 1 186 ? 7.838 -1.826 -14.841 1.00 91.94 186 THR A O 1
ATOM 1317 N N . VAL A 1 187 ? 7.225 -1.513 -12.693 1.00 88.12 187 VAL A N 1
ATOM 1318 C CA . VAL A 1 187 ? 8.351 -0.676 -12.286 1.00 88.12 187 VAL A CA 1
ATOM 1319 C C . VAL A 1 187 ? 9.083 -1.366 -11.148 1.00 88.12 187 VAL A C 1
ATOM 1321 O O . VAL A 1 187 ? 8.498 -1.603 -10.094 1.00 88.12 187 VAL A O 1
ATOM 1324 N N . THR A 1 188 ? 10.359 -1.665 -11.358 1.00 88.94 188 THR A N 1
ATOM 1325 C CA . THR A 1 188 ? 11.257 -2.233 -10.353 1.00 88.94 188 THR A CA 1
ATOM 1326 C C . THR A 1 188 ? 12.395 -1.253 -10.105 1.00 88.94 188 THR A C 1
ATOM 1328 O O . THR A 1 188 ? 13.093 -0.866 -11.038 1.00 88.94 188 THR A O 1
ATOM 1331 N N . ALA A 1 189 ? 12.584 -0.841 -8.857 1.00 82.81 189 ALA A N 1
ATOM 1332 C CA . ALA A 1 189 ? 13.535 0.198 -8.479 1.00 82.81 189 ALA A CA 1
ATOM 1333 C C . ALA A 1 189 ? 14.382 -0.233 -7.273 1.00 82.81 189 ALA A C 1
ATOM 1335 O O . ALA A 1 189 ? 13.874 -0.801 -6.305 1.00 82.81 189 ALA A O 1
ATOM 1336 N N . SER A 1 190 ? 15.680 0.053 -7.317 1.00 80.69 190 SER A N 1
ATOM 1337 C CA . SER A 1 190 ? 16.615 -0.169 -6.209 1.00 80.69 190 SER A CA 1
ATOM 1338 C C . SER A 1 190 ? 17.694 0.917 -6.157 1.00 80.69 190 SER A C 1
ATOM 1340 O O . SER A 1 190 ? 17.978 1.565 -7.166 1.00 80.69 190 SER A O 1
ATOM 1342 N N . GLY A 1 191 ? 18.309 1.133 -4.990 1.00 72.56 191 GLY A N 1
ATOM 1343 C CA . GLY A 1 191 ? 19.231 2.261 -4.788 1.00 72.56 191 GLY A CA 1
ATOM 1344 C C . GLY A 1 191 ? 18.469 3.586 -4.730 1.00 72.56 191 GLY A C 1
ATOM 1345 O O . GLY A 1 191 ? 17.283 3.575 -4.476 1.00 72.56 191 GLY A O 1
ATOM 1346 N N . THR A 1 192 ? 19.076 4.742 -4.995 1.00 67.94 192 THR A N 1
ATOM 1347 C CA . THR A 1 192 ? 18.385 6.056 -4.958 1.00 67.94 192 THR A CA 1
ATOM 1348 C C . THR A 1 192 ? 17.595 6.373 -6.235 1.00 67.94 192 THR A C 1
ATOM 1350 O O . THR A 1 192 ? 17.540 7.522 -6.677 1.00 67.94 192 THR A O 1
ATOM 1353 N N . SER A 1 193 ? 17.009 5.357 -6.874 1.00 65.12 193 SER A N 1
ATOM 1354 C CA . SER A 1 193 ? 16.477 5.522 -8.220 1.00 65.12 193 SER A CA 1
ATOM 1355 C C . SER A 1 193 ? 15.149 6.270 -8.259 1.00 65.12 193 SER A C 1
ATOM 1357 O O . SER A 1 193 ? 14.265 5.901 -7.492 1.00 65.12 193 SER A O 1
ATOM 1359 N N . LEU A 1 194 ? 14.987 7.228 -9.180 1.00 68.31 194 LEU A N 1
ATOM 1360 C CA . LEU A 1 194 ? 13.744 7.981 -9.405 1.00 68.31 194 LEU A CA 1
ATOM 1361 C C . LEU A 1 194 ? 13.006 7.433 -10.626 1.00 68.31 194 LEU A C 1
ATOM 1363 O O . LEU A 1 194 ? 13.582 7.412 -11.706 1.00 68.31 194 LEU A O 1
ATOM 1367 N N . THR A 1 195 ? 11.741 7.023 -10.488 1.00 70.38 195 THR A N 1
ATOM 1368 C CA . THR A 1 195 ? 10.887 6.683 -11.643 1.00 70.38 195 THR A CA 1
ATOM 1369 C C . THR A 1 195 ? 9.598 7.485 -11.649 1.00 70.38 195 THR A C 1
ATOM 1371 O O . THR A 1 195 ? 8.913 7.480 -10.631 1.00 70.38 195 THR A O 1
ATOM 1374 N N . SER A 1 196 ? 9.263 8.142 -12.768 1.00 72.75 196 SER A N 1
ATOM 1375 C CA . SER A 1 196 ? 8.088 9.023 -12.875 1.00 72.75 196 SER A CA 1
ATOM 1376 C C . SER A 1 196 ? 7.384 8.987 -14.241 1.00 72.75 196 SER A C 1
ATOM 1378 O O . SER A 1 196 ? 7.972 8.573 -15.240 1.00 72.75 196 SER A O 1
ATOM 1380 N N . ASN A 1 197 ? 6.119 9.444 -14.259 1.00 71.38 197 ASN A N 1
ATOM 1381 C CA . ASN A 1 197 ? 5.282 9.729 -15.443 1.00 71.38 197 ASN A CA 1
ATOM 1382 C C . ASN A 1 197 ? 4.863 8.539 -16.341 1.00 71.38 197 ASN A C 1
ATOM 1384 O O . ASN A 1 197 ? 4.473 8.720 -17.492 1.00 71.38 197 ASN A O 1
ATOM 1388 N N . PHE A 1 198 ? 4.852 7.318 -15.810 1.00 78.50 198 PHE A N 1
ATOM 1389 C CA . PHE A 1 198 ? 4.318 6.135 -16.497 1.00 78.50 198 PHE A CA 1
ATOM 1390 C C . PHE A 1 198 ? 2.810 5.945 -16.252 1.00 78.50 198 PHE A C 1
ATOM 1392 O O . PHE A 1 198 ? 2.247 6.471 -15.294 1.00 78.50 198 PHE A O 1
ATOM 1399 N N . CYS A 1 199 ? 2.151 5.133 -17.081 1.00 80.19 199 CYS A N 1
ATOM 1400 C CA . CYS A 1 199 ? 0.733 4.792 -16.936 1.00 80.19 199 CYS A CA 1
ATOM 1401 C C . CYS A 1 199 ? 0.450 3.323 -17.272 1.00 80.19 199 CYS A C 1
ATOM 1403 O O . CYS A 1 199 ? 1.300 2.626 -17.827 1.00 80.19 199 CYS A O 1
ATOM 1405 N N . ALA A 1 200 ? -0.753 2.855 -16.938 1.00 87.06 200 ALA A N 1
ATOM 1406 C CA . ALA A 1 200 ? -1.287 1.557 -17.336 1.00 87.06 200 ALA A CA 1
ATOM 1407 C C . ALA A 1 200 ? -2.815 1.637 -17.421 1.00 87.06 200 ALA A C 1
ATOM 1409 O O . ALA A 1 200 ? -3.438 2.336 -16.627 1.00 87.06 200 ALA A O 1
ATOM 1410 N N . SER A 1 201 ? -3.426 0.912 -18.357 1.00 88.38 201 SER A N 1
ATOM 1411 C CA . SER A 1 201 ? -4.891 0.859 -18.490 1.00 88.38 201 SER A CA 1
ATOM 1412 C C . SER A 1 201 ? -5.531 -0.298 -17.712 1.00 88.38 201 SER A C 1
ATOM 1414 O O . SER A 1 201 ? -6.662 -0.169 -17.244 1.00 88.38 201 SER A O 1
ATOM 1416 N N . SER A 1 202 ? -4.814 -1.411 -17.525 1.00 91.88 202 SER A N 1
ATOM 1417 C CA . SER A 1 202 ? -5.287 -2.581 -16.776 1.00 91.88 202 SER A CA 1
ATOM 1418 C C . SER A 1 202 ? -4.567 -2.714 -15.438 1.00 91.88 202 SER A C 1
ATOM 1420 O O . SER A 1 202 ? -5.205 -2.549 -14.399 1.00 91.88 202 SER A O 1
ATOM 1422 N N . GLN A 1 203 ? -3.254 -2.960 -15.443 1.00 92.88 203 GLN A N 1
ATOM 1423 C CA . GLN A 1 203 ? -2.508 -3.275 -14.224 1.00 92.88 203 GLN A CA 1
ATOM 1424 C C . GLN A 1 203 ? -1.223 -2.459 -14.089 1.00 92.88 203 GLN A C 1
ATOM 1426 O O . GLN A 1 203 ? -0.383 -2.440 -14.989 1.00 92.88 203 GLN A O 1
ATOM 1431 N N . LEU A 1 204 ? -1.029 -1.864 -12.915 1.00 90.31 204 LEU A N 1
ATOM 1432 C CA . LEU A 1 204 ? 0.227 -1.244 -12.513 1.00 90.31 204 LEU A CA 1
ATOM 1433 C C . LEU A 1 204 ? 0.871 -2.035 -11.371 1.00 90.31 204 LEU A C 1
ATOM 1435 O O . LEU A 1 204 ? 0.246 -2.274 -10.341 1.00 90.31 204 LEU A O 1
ATOM 1439 N N . THR A 1 205 ? 2.128 -2.437 -11.540 1.00 92.25 205 THR A N 1
ATOM 1440 C CA . THR A 1 205 ? 2.916 -3.111 -10.501 1.00 92.25 205 THR A CA 1
ATOM 1441 C C . THR A 1 205 ? 4.166 -2.308 -10.190 1.00 92.25 205 THR A C 1
ATOM 1443 O O . THR A 1 205 ? 4.909 -1.935 -11.093 1.00 92.25 205 THR A O 1
ATOM 1446 N N . ILE A 1 206 ? 4.406 -2.058 -8.908 1.00 87.94 206 ILE A N 1
ATOM 1447 C CA . ILE A 1 206 ? 5.541 -1.286 -8.414 1.00 87.94 206 ILE A CA 1
ATOM 1448 C C . ILE A 1 206 ? 6.266 -2.115 -7.365 1.00 87.94 206 ILE A C 1
ATOM 1450 O O . ILE A 1 206 ? 5.653 -2.602 -6.419 1.00 87.94 206 ILE A O 1
ATOM 1454 N N . GLN A 1 207 ? 7.570 -2.275 -7.538 1.00 88.56 207 GLN A N 1
ATOM 1455 C CA . GLN A 1 207 ? 8.450 -2.980 -6.621 1.00 88.56 207 GLN A CA 1
ATOM 1456 C C . GLN A 1 207 ? 9.635 -2.079 -6.310 1.00 88.56 207 GLN A C 1
ATOM 1458 O O . GLN A 1 207 ? 10.370 -1.704 -7.223 1.00 88.56 207 GLN A O 1
ATOM 1463 N N . ALA A 1 208 ? 9.843 -1.742 -5.040 1.00 83.12 208 ALA A N 1
ATOM 1464 C CA . ALA A 1 208 ? 11.041 -1.016 -4.648 1.00 83.12 208 ALA A CA 1
ATOM 1465 C C . ALA A 1 208 ? 11.722 -1.597 -3.414 1.00 83.12 208 ALA A C 1
ATOM 1467 O O . ALA A 1 208 ? 11.083 -2.031 -2.454 1.00 83.12 208 ALA A O 1
ATOM 1468 N N . ALA A 1 209 ? 13.049 -1.581 -3.475 1.00 81.44 209 ALA A N 1
ATOM 1469 C CA . ALA A 1 209 ? 13.942 -2.107 -2.456 1.00 81.44 209 ALA A CA 1
ATOM 1470 C C . ALA A 1 209 ? 15.125 -1.153 -2.229 1.00 81.44 209 ALA A C 1
ATOM 1472 O O . ALA A 1 209 ? 15.375 -0.253 -3.028 1.00 81.44 209 ALA A O 1
ATOM 1473 N N . ASN A 1 210 ? 15.901 -1.381 -1.166 1.00 72.44 210 ASN A N 1
ATOM 1474 C CA . ASN A 1 210 ? 17.210 -0.751 -0.939 1.00 72.44 210 ASN A CA 1
ATOM 1475 C C . ASN A 1 210 ? 17.232 0.783 -1.132 1.00 72.44 210 ASN A C 1
ATOM 1477 O O . ASN A 1 210 ? 17.988 1.287 -1.959 1.00 72.44 210 ASN A O 1
ATOM 1481 N N . THR A 1 211 ? 16.433 1.532 -0.363 1.00 71.06 211 THR A N 1
ATOM 1482 C CA . THR A 1 211 ? 16.356 3.018 -0.363 1.00 71.06 211 THR A CA 1
ATOM 1483 C C . THR A 1 211 ? 15.794 3.677 -1.637 1.00 71.06 211 THR A C 1
ATOM 1485 O O . THR A 1 211 ? 15.937 4.888 -1.811 1.00 71.06 211 THR A O 1
ATOM 1488 N N . ALA A 1 212 ? 15.115 2.911 -2.497 1.00 69.94 212 ALA A N 1
ATOM 1489 C CA . ALA A 1 212 ? 14.471 3.422 -3.712 1.00 69.94 212 ALA A CA 1
ATOM 1490 C C . ALA A 1 212 ? 13.363 4.440 -3.462 1.00 69.94 212 ALA A C 1
ATOM 1492 O O . ALA A 1 212 ? 12.552 4.286 -2.554 1.00 69.94 212 ALA A O 1
ATOM 1493 N N . SER A 1 213 ? 13.310 5.458 -4.330 1.00 67.75 213 SER A N 1
ATOM 1494 C CA . SER A 1 213 ? 12.339 6.549 -4.279 1.00 67.75 213 SER A CA 1
ATOM 1495 C C . SER A 1 213 ? 11.557 6.638 -5.589 1.00 67.75 213 SER A C 1
ATOM 1497 O O . SER A 1 213 ? 12.045 7.133 -6.598 1.00 67.75 213 SER A O 1
ATOM 1499 N N . ILE A 1 214 ? 10.315 6.165 -5.599 1.00 70.38 214 ILE A N 1
ATOM 1500 C CA . ILE A 1 214 ? 9.468 6.169 -6.797 1.00 70.38 214 ILE A CA 1
ATOM 1501 C C . ILE A 1 214 ? 8.440 7.283 -6.658 1.00 70.38 214 ILE A C 1
ATOM 1503 O O . ILE A 1 214 ? 7.571 7.188 -5.802 1.00 70.38 214 ILE A O 1
ATOM 1507 N N . SER A 1 215 ? 8.492 8.293 -7.527 1.00 67.31 215 SER A N 1
ATOM 1508 C CA . SER A 1 215 ? 7.524 9.394 -7.532 1.00 67.31 215 SER A CA 1
ATOM 1509 C C . SER A 1 215 ? 6.626 9.300 -8.758 1.00 67.31 215 SER A C 1
ATOM 1511 O O . SER A 1 215 ? 7.076 9.473 -9.890 1.00 67.31 215 SER A O 1
ATOM 1513 N N . ILE A 1 216 ? 5.338 9.048 -8.548 1.00 65.88 216 ILE A N 1
ATOM 1514 C CA . ILE A 1 216 ? 4.368 8.958 -9.637 1.00 65.88 216 ILE A CA 1
ATOM 1515 C C . ILE A 1 216 ? 3.683 10.310 -9.746 1.00 65.88 216 ILE A C 1
ATOM 1517 O O . ILE A 1 216 ? 2.968 10.734 -8.852 1.00 65.88 216 ILE A O 1
ATOM 1521 N N . ASN A 1 217 ? 3.888 11.009 -10.851 1.00 56.28 217 ASN A N 1
ATOM 1522 C CA . ASN A 1 217 ? 3.131 12.215 -11.150 1.00 56.28 217 ASN A CA 1
ATOM 1523 C C . ASN A 1 217 ? 1.931 11.797 -12.001 1.00 56.28 217 ASN A C 1
ATOM 1525 O O . ASN A 1 217 ? 2.007 11.797 -13.220 1.00 56.28 217 ASN A O 1
ATOM 1529 N N . HIS A 1 218 ? 0.848 11.399 -11.328 1.00 55.53 218 HIS A N 1
ATOM 1530 C CA . HIS A 1 218 ? -0.490 11.194 -11.893 1.00 55.53 218 HIS A CA 1
ATOM 1531 C C . HIS A 1 218 ? -0.616 10.150 -13.028 1.00 55.53 218 HIS A C 1
ATOM 1533 O O . HIS A 1 218 ? -0.185 10.337 -14.163 1.00 55.53 218 HIS A O 1
ATOM 1539 N N . THR A 1 219 ? -1.329 9.058 -12.753 1.00 62.34 219 THR A N 1
ATOM 1540 C CA . THR A 1 219 ? -1.638 8.012 -13.742 1.00 62.34 219 THR A CA 1
ATOM 1541 C C . THR A 1 219 ? -2.987 8.289 -14.408 1.00 62.34 219 THR A C 1
ATOM 1543 O O . THR A 1 219 ? -4.034 8.095 -13.795 1.00 62.34 219 THR A O 1
ATOM 1546 N N . TRP A 1 220 ? -2.982 8.745 -15.667 1.00 63.81 220 TRP A N 1
ATOM 1547 C CA . TRP A 1 220 ? -4.197 8.807 -16.490 1.00 63.81 220 TRP A CA 1
ATOM 1548 C C . TRP A 1 220 ? -4.019 8.052 -17.812 1.00 63.81 220 TRP A C 1
ATOM 1550 O O . TRP A 1 220 ? -3.049 8.327 -18.521 1.00 63.81 220 TRP A O 1
ATOM 1560 N N . PRO A 1 221 ? -4.945 7.142 -18.176 1.00 73.81 221 PRO A N 1
ATOM 1561 C CA . PRO A 1 221 ? -6.094 6.679 -17.386 1.00 73.81 221 PRO A CA 1
ATOM 1562 C C . PRO A 1 221 ? -5.679 5.935 -16.101 1.00 73.81 221 PRO A C 1
ATOM 1564 O O . PRO A 1 221 ? -4.584 5.380 -16.031 1.00 73.81 221 PRO A O 1
ATOM 1567 N N . CYS A 1 222 ? -6.560 5.919 -15.091 1.00 78.88 222 CYS A N 1
ATOM 1568 C CA . CYS A 1 222 ? -6.363 5.094 -13.895 1.00 78.88 222 CYS A CA 1
ATOM 1569 C C . CYS A 1 222 ? -6.430 3.600 -14.258 1.00 78.88 222 CYS A C 1
ATOM 1571 O O . CYS A 1 222 ? -7.405 3.195 -14.904 1.00 78.88 222 CYS A O 1
ATOM 1573 N N . PRO A 1 223 ? -5.479 2.766 -13.801 1.00 87.75 223 PRO A N 1
ATOM 1574 C CA . PRO A 1 223 ? -5.522 1.327 -14.034 1.00 87.75 223 PRO A CA 1
ATOM 1575 C C . PRO A 1 223 ? -6.700 0.673 -13.298 1.00 87.75 223 PRO A C 1
ATOM 1577 O O . PRO A 1 223 ? -7.202 1.186 -12.293 1.00 87.75 223 PRO A O 1
ATOM 1580 N N . GLN A 1 224 ? -7.131 -0.502 -13.761 1.00 91.38 224 GLN A N 1
ATOM 1581 C CA . GLN A 1 224 ? -8.101 -1.323 -13.027 1.00 91.38 224 GLN A CA 1
ATOM 1582 C C . GLN A 1 224 ? -7.532 -1.769 -11.675 1.00 91.38 224 GLN A C 1
ATOM 1584 O O . GLN A 1 224 ? -8.240 -1.722 -10.666 1.00 91.38 224 GLN A O 1
ATOM 1589 N N . SER A 1 225 ? -6.260 -2.170 -11.643 1.00 92.88 225 SER A N 1
ATOM 1590 C CA . SER A 1 225 ? -5.576 -2.611 -10.431 1.00 92.88 225 SER A CA 1
ATOM 1591 C C . SER A 1 225 ? -4.169 -2.032 -10.297 1.00 92.88 225 SER A C 1
ATOM 1593 O O . SER A 1 225 ? -3.418 -1.937 -11.268 1.00 92.88 225 SER A O 1
ATOM 1595 N N . THR A 1 226 ? -3.796 -1.699 -9.063 1.00 90.12 226 THR A N 1
ATOM 1596 C CA . THR A 1 226 ? -2.442 -1.261 -8.712 1.00 90.12 226 THR A CA 1
ATOM 1597 C C . THR A 1 226 ? -1.911 -2.101 -7.560 1.00 90.12 226 THR A C 1
ATOM 1599 O O . THR A 1 226 ? -2.589 -2.290 -6.553 1.00 90.12 226 THR A O 1
ATOM 1602 N N . THR A 1 227 ? -0.697 -2.627 -7.709 1.00 92.31 227 THR A N 1
ATOM 1603 C CA . THR A 1 227 ? 0.025 -3.373 -6.672 1.00 92.31 227 THR A CA 1
ATOM 1604 C C . THR A 1 227 ? 1.352 -2.695 -6.382 1.00 92.31 227 THR A C 1
ATOM 1606 O O . THR A 1 227 ? 2.118 -2.417 -7.302 1.00 92.31 227 THR A O 1
ATOM 1609 N N . ILE A 1 228 ? 1.639 -2.464 -5.107 1.00 88.31 228 ILE A N 1
ATOM 1610 C CA . ILE A 1 228 ? 2.866 -1.829 -4.635 1.00 88.31 228 ILE A CA 1
ATOM 1611 C C . ILE A 1 228 ? 3.499 -2.730 -3.591 1.00 88.31 228 ILE A C 1
ATOM 1613 O O . ILE A 1 228 ? 2.846 -3.113 -2.624 1.00 88.31 228 ILE A O 1
ATOM 1617 N N . ILE A 1 229 ? 4.768 -3.060 -3.794 1.00 89.44 229 ILE A N 1
ATOM 1618 C CA . ILE A 1 229 ? 5.571 -3.879 -2.896 1.00 89.44 229 ILE A CA 1
ATOM 1619 C C . ILE A 1 229 ? 6.809 -3.074 -2.518 1.00 89.44 229 ILE A C 1
ATOM 1621 O O . ILE A 1 229 ? 7.579 -2.661 -3.387 1.00 89.44 229 ILE A O 1
ATOM 1625 N N . SER A 1 230 ? 6.990 -2.852 -1.222 1.00 84.25 230 SER A N 1
ATOM 1626 C CA . SER A 1 230 ? 8.075 -2.059 -0.666 1.00 84.25 230 SER A CA 1
ATOM 1627 C C . SER A 1 230 ? 8.813 -2.794 0.443 1.00 84.25 230 SER A C 1
ATOM 1629 O O . SER A 1 230 ? 8.191 -3.381 1.331 1.00 84.25 230 SER A O 1
ATOM 1631 N N . SER A 1 231 ? 10.139 -2.690 0.440 1.00 79.81 231 SER A N 1
ATOM 1632 C CA . SER A 1 231 ? 10.984 -3.060 1.581 1.00 79.81 231 SER A CA 1
ATOM 1633 C C . SER A 1 231 ? 11.812 -1.887 2.134 1.00 79.81 231 SER A C 1
ATOM 1635 O O . SER A 1 231 ? 12.778 -2.101 2.868 1.00 79.81 231 SER A O 1
ATOM 1637 N N . SER A 1 232 ? 11.510 -0.647 1.728 1.00 70.81 232 SER A N 1
ATOM 1638 C CA . SER A 1 232 ? 12.217 0.568 2.162 1.00 70.81 232 SER A CA 1
ATOM 1639 C C . SER A 1 232 ? 11.323 1.810 2.101 1.00 70.81 232 SER A C 1
ATOM 1641 O O . SER A 1 232 ? 10.183 1.749 1.657 1.00 70.81 232 SER A O 1
ATOM 1643 N N . THR A 1 233 ? 11.804 2.966 2.551 1.00 68.00 233 THR A N 1
ATOM 1644 C CA . THR A 1 233 ? 11.055 4.228 2.436 1.00 68.00 233 THR A CA 1
ATOM 1645 C C . THR A 1 233 ? 10.863 4.628 0.976 1.00 68.00 233 THR A C 1
ATOM 1647 O O . THR A 1 233 ? 11.839 4.986 0.326 1.00 68.00 233 THR A O 1
ATOM 1650 N N . ILE A 1 234 ? 9.616 4.595 0.488 1.00 65.81 234 ILE A N 1
ATOM 1651 C CA . ILE A 1 234 ? 9.246 5.014 -0.868 1.00 65.81 234 ILE A CA 1
ATOM 1652 C C . ILE A 1 234 ? 8.162 6.098 -0.777 1.00 65.81 234 ILE A C 1
ATOM 1654 O O . ILE A 1 234 ? 6.992 5.791 -0.534 1.00 65.81 234 ILE A O 1
ATOM 1658 N N . PRO A 1 235 ? 8.497 7.371 -1.016 1.00 64.81 235 PRO A N 1
ATOM 1659 C CA . PRO A 1 235 ? 7.479 8.404 -1.143 1.00 64.81 235 PRO A CA 1
ATOM 1660 C C . PRO A 1 235 ? 6.738 8.241 -2.481 1.00 64.81 235 PRO A C 1
ATOM 1662 O O . PRO A 1 235 ? 7.225 8.715 -3.501 1.00 64.81 235 PRO A O 1
ATOM 1665 N N . ILE A 1 236 ? 5.570 7.584 -2.486 1.00 65.44 236 ILE A N 1
ATOM 1666 C CA . ILE A 1 236 ? 4.767 7.368 -3.702 1.00 65.44 236 ILE A CA 1
ATOM 1667 C C . ILE A 1 236 ? 3.557 8.302 -3.751 1.00 65.44 236 ILE A C 1
ATOM 1669 O O . ILE A 1 236 ? 2.439 7.933 -3.401 1.00 65.44 236 ILE A O 1
ATOM 1673 N N . SER A 1 237 ? 3.752 9.503 -4.278 1.00 66.44 237 SER A N 1
ATOM 1674 C CA . SER A 1 237 ? 2.637 10.416 -4.541 1.00 66.44 237 SER A CA 1
ATOM 1675 C C . SER A 1 237 ? 1.752 9.913 -5.698 1.00 66.44 237 SER A C 1
ATOM 1677 O O . SER A 1 237 ? 2.234 9.224 -6.591 1.00 66.44 237 SER A O 1
ATOM 1679 N N . TYR A 1 238 ? 0.463 10.260 -5.685 1.00 67.56 238 TYR A N 1
ATOM 1680 C CA . TYR A 1 238 ? -0.518 10.112 -6.774 1.00 67.56 238 TYR A CA 1
ATOM 1681 C C . TYR A 1 238 ? -0.750 8.697 -7.331 1.00 67.56 238 TYR A C 1
ATOM 1683 O O . TYR A 1 238 ? -0.725 8.466 -8.548 1.00 67.56 238 TYR A O 1
ATOM 1691 N N . ILE A 1 239 ? -1.035 7.738 -6.449 1.00 74.69 239 ILE A N 1
ATOM 1692 C CA . ILE A 1 239 ? -1.460 6.391 -6.852 1.00 74.69 239 ILE A CA 1
ATOM 1693 C C . ILE A 1 239 ? -2.951 6.390 -7.181 1.00 74.69 239 ILE A C 1
ATOM 1695 O O . ILE A 1 239 ? -3.762 6.959 -6.458 1.00 74.69 239 ILE A O 1
ATOM 1699 N N . SER A 1 240 ? -3.331 5.691 -8.246 1.00 76.44 240 SER A N 1
ATOM 1700 C CA . SER A 1 240 ? -4.734 5.481 -8.583 1.00 76.44 240 SER A CA 1
ATOM 1701 C C . SER A 1 240 ? -5.017 4.021 -8.931 1.00 76.44 240 SER A C 1
ATOM 1703 O O . SER A 1 240 ? -4.134 3.292 -9.392 1.00 76.44 240 SER A O 1
ATOM 1705 N N . ALA A 1 241 ? -6.247 3.585 -8.674 1.00 86.88 241 ALA A N 1
ATOM 1706 C CA . ALA A 1 241 ? -6.797 2.317 -9.134 1.00 86.88 241 ALA A CA 1
ATOM 1707 C C . ALA A 1 241 ? -8.326 2.424 -9.156 1.00 86.88 241 ALA A C 1
ATOM 1709 O O . ALA A 1 241 ? -8.914 3.018 -8.258 1.00 86.88 241 ALA A O 1
ATOM 1710 N N . GLN A 1 242 ? -8.982 1.839 -10.158 1.00 89.38 242 GLN A N 1
ATOM 1711 C CA . GLN A 1 242 ? -10.447 1.843 -10.226 1.00 89.38 242 GLN A CA 1
ATOM 1712 C C . GLN A 1 242 ? -11.067 0.756 -9.339 1.00 89.38 242 GLN A C 1
ATOM 1714 O O . GLN A 1 242 ? -12.054 1.001 -8.649 1.00 89.38 242 GLN A O 1
ATOM 1719 N N . LYS A 1 243 ? -10.496 -0.455 -9.346 1.00 91.94 243 LYS A N 1
ATOM 1720 C CA . LYS A 1 243 ? -11.047 -1.607 -8.618 1.00 91.94 243 LYS A CA 1
ATOM 1721 C C . LYS A 1 243 ? -10.232 -1.954 -7.391 1.00 91.94 243 LYS A C 1
ATOM 1723 O O . LYS A 1 243 ? -10.792 -1.996 -6.303 1.00 91.94 243 LYS A O 1
ATOM 1728 N N . THR A 1 244 ? -8.933 -2.191 -7.554 1.00 93.00 244 THR A N 1
ATOM 1729 C CA . THR A 1 244 ? -8.130 -2.771 -6.472 1.00 93.00 244 THR A CA 1
ATOM 1730 C C . THR A 1 244 ? -6.804 -2.056 -6.298 1.00 93.00 244 THR A C 1
ATOM 1732 O O . THR A 1 244 ? -6.006 -1.994 -7.231 1.00 93.00 244 THR A O 1
ATOM 1735 N N . LEU A 1 245 ? -6.538 -1.599 -5.078 1.00 91.56 245 LEU A N 1
ATOM 1736 C CA . LEU A 1 245 ? -5.224 -1.157 -4.633 1.00 91.56 245 LEU A CA 1
ATOM 1737 C C . LEU A 1 245 ? -4.670 -2.163 -3.619 1.00 91.56 245 LEU A C 1
ATOM 1739 O O . LEU A 1 245 ? -5.286 -2.406 -2.585 1.00 91.56 245 LEU A O 1
ATOM 1743 N N . LYS A 1 246 ? -3.509 -2.753 -3.904 1.00 93.06 246 LYS A N 1
ATOM 1744 C CA . LYS A 1 246 ? -2.802 -3.642 -2.979 1.00 93.06 246 LYS A CA 1
ATOM 1745 C C . LYS A 1 246 ? -1.462 -3.035 -2.596 1.00 93.06 246 LYS A C 1
ATOM 1747 O O . LYS A 1 246 ? -0.630 -2.781 -3.462 1.00 93.06 246 LYS A O 1
ATOM 1752 N N . LEU A 1 247 ? -1.249 -2.852 -1.302 1.00 89.50 247 LEU A N 1
ATOM 1753 C CA . LEU A 1 247 ? -0.031 -2.314 -0.721 1.00 89.50 247 LEU A CA 1
ATOM 1754 C C . LEU A 1 247 ? 0.604 -3.391 0.151 1.00 89.50 247 LEU A C 1
ATOM 1756 O O . LEU A 1 247 ? -0.054 -3.993 0.997 1.00 89.50 247 LEU A O 1
ATOM 1760 N N . THR A 1 248 ? 1.880 -3.662 -0.073 1.00 89.75 248 THR A N 1
ATOM 1761 C CA . THR A 1 248 ? 2.677 -4.557 0.757 1.00 89.75 248 THR A CA 1
ATOM 1762 C C . THR A 1 248 ? 3.944 -3.828 1.159 1.00 89.75 248 THR A C 1
ATOM 1764 O O . THR A 1 248 ? 4.706 -3.407 0.292 1.00 89.75 248 THR A O 1
ATOM 1767 N N . SER A 1 249 ? 4.158 -3.645 2.455 1.00 85.25 249 SER A N 1
ATOM 1768 C CA . SER A 1 249 ? 5.301 -2.920 2.994 1.00 85.25 249 SER A CA 1
ATOM 1769 C C . SER A 1 249 ? 6.025 -3.765 4.036 1.00 85.25 249 SER A C 1
ATOM 1771 O O . SER A 1 249 ? 5.410 -4.539 4.766 1.00 85.25 249 SER A O 1
ATOM 1773 N N . SER A 1 250 ? 7.348 -3.664 4.067 1.00 81.75 250 SER A N 1
ATOM 1774 C CA . SER A 1 250 ? 8.200 -4.393 5.004 1.00 81.75 250 SER A CA 1
ATOM 1775 C C . SER A 1 250 ? 9.405 -3.552 5.412 1.00 81.75 250 SER A C 1
ATOM 1777 O O . SER A 1 250 ? 9.859 -2.690 4.657 1.00 81.75 250 SER A O 1
ATOM 1779 N N . GLY A 1 251 ? 9.934 -3.802 6.612 1.00 74.88 251 GLY A N 1
ATOM 1780 C CA . GLY A 1 251 ? 11.064 -3.041 7.151 1.00 74.88 251 GLY A CA 1
ATOM 1781 C C . GLY A 1 251 ? 10.695 -1.595 7.504 1.00 74.88 251 GLY A C 1
ATOM 1782 O O . GLY A 1 251 ? 9.554 -1.306 7.852 1.00 74.88 251 GLY A O 1
ATOM 1783 N N . SER A 1 252 ? 11.668 -0.682 7.438 1.00 68.75 252 SER A N 1
ATOM 1784 C CA . SER A 1 252 ? 11.441 0.755 7.652 1.00 68.75 252 SER A CA 1
ATOM 1785 C C . SER A 1 252 ? 10.978 1.407 6.351 1.00 68.75 252 SER A C 1
ATOM 1787 O O . SER A 1 252 ? 11.806 1.843 5.547 1.00 68.75 252 SER A O 1
ATOM 1789 N N . SER A 1 253 ? 9.666 1.439 6.118 1.00 65.62 253 SER A N 1
ATOM 1790 C CA . SER A 1 253 ? 9.079 1.939 4.874 1.00 65.62 253 SER A CA 1
ATOM 1791 C C . SER A 1 253 ? 8.051 3.044 5.116 1.00 65.62 253 SER A C 1
ATOM 1793 O O . SER A 1 253 ? 6.976 2.835 5.649 1.00 65.62 253 SER A O 1
ATOM 1795 N N . ILE A 1 254 ? 8.347 4.271 4.705 1.00 66.44 254 ILE A N 1
ATOM 1796 C CA . ILE A 1 254 ? 7.317 5.314 4.614 1.00 66.44 254 ILE A CA 1
ATOM 1797 C C . ILE A 1 254 ? 6.705 5.217 3.222 1.00 66.44 254 ILE A C 1
ATOM 1799 O O . ILE A 1 254 ? 7.419 5.417 2.243 1.00 66.44 254 ILE A O 1
ATOM 1803 N N . LEU A 1 255 ? 5.416 4.900 3.147 1.00 68.25 255 LEU A N 1
ATOM 1804 C CA . LEU A 1 255 ? 4.604 4.912 1.938 1.00 68.25 255 LEU A CA 1
ATOM 1805 C C . LEU A 1 255 ? 3.579 6.041 2.064 1.00 68.25 255 LEU A C 1
ATOM 1807 O O . LEU A 1 255 ? 2.486 5.862 2.589 1.00 68.25 255 LEU A O 1
ATOM 1811 N N . ASN A 1 256 ? 3.929 7.228 1.585 1.00 63.19 256 ASN A N 1
ATOM 1812 C CA . ASN A 1 256 ? 2.970 8.326 1.557 1.00 63.19 256 ASN A CA 1
ATOM 1813 C C . ASN A 1 256 ? 2.151 8.268 0.264 1.00 63.19 256 ASN A C 1
ATOM 1815 O O . ASN A 1 256 ? 2.733 8.503 -0.789 1.00 63.19 256 ASN A O 1
ATOM 1819 N N . VAL A 1 257 ? 0.848 7.975 0.337 1.00 65.00 257 VAL A N 1
ATOM 1820 C CA . VAL A 1 257 ? -0.050 7.913 -0.829 1.00 65.00 257 VAL A CA 1
ATOM 1821 C C . VAL A 1 257 ? -0.767 9.251 -1.009 1.00 65.00 257 VAL A C 1
ATOM 1823 O O . VAL A 1 257 ? -1.945 9.394 -0.708 1.00 65.00 257 VAL A O 1
ATOM 1826 N N . ASP A 1 258 ? -0.070 10.275 -1.495 1.00 55.53 258 ASP A N 1
ATOM 1827 C C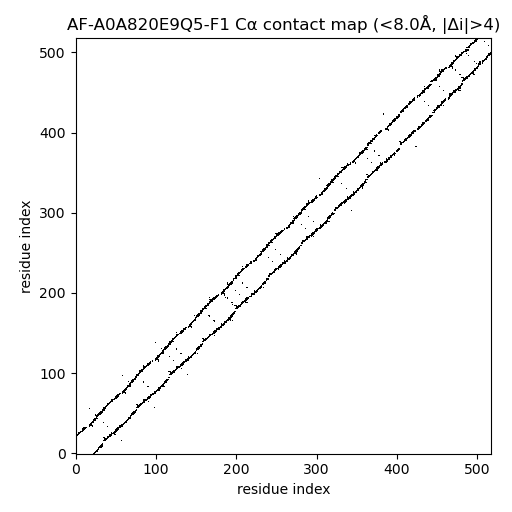A . ASP A 1 258 ? -0.688 11.594 -1.675 1.00 55.53 258 ASP A CA 1
ATOM 1828 C C . ASP A 1 258 ? -1.664 11.602 -2.859 1.00 55.53 258 ASP A C 1
ATOM 1830 O O . ASP A 1 258 ? -1.245 11.671 -4.010 1.00 55.53 258 ASP A O 1
ATOM 1834 N N . SER A 1 259 ? -2.966 11.595 -2.558 1.00 48.00 259 SER A N 1
ATOM 1835 C CA . SER A 1 259 ? -4.084 11.781 -3.493 1.00 48.00 259 SER A CA 1
ATOM 1836 C C . SER A 1 259 ? -4.328 10.620 -4.464 1.00 48.00 259 SER A C 1
ATOM 1838 O O . SER A 1 259 ? -3.690 10.501 -5.512 1.00 48.00 259 SER A O 1
ATOM 1840 N N . THR A 1 260 ? -5.346 9.804 -4.171 1.00 56.84 260 THR A N 1
ATOM 1841 C CA . THR A 1 260 ? -6.014 9.057 -5.241 1.00 56.84 260 THR A CA 1
ATOM 1842 C C . THR A 1 260 ? -6.998 10.007 -5.921 1.00 56.84 260 THR A C 1
ATOM 1844 O O . THR A 1 260 ? -7.898 10.558 -5.292 1.00 56.84 260 THR A O 1
ATOM 1847 N N . VAL A 1 261 ? -6.825 10.237 -7.220 1.00 61.78 261 VAL A N 1
ATOM 1848 C CA . VAL A 1 261 ? -7.803 11.003 -8.019 1.00 61.78 261 VAL A CA 1
ATOM 1849 C C . VAL A 1 261 ? -9.148 10.269 -8.062 1.00 61.78 261 VAL A C 1
ATOM 1851 O O . VAL A 1 261 ? -10.201 10.884 -8.198 1.00 61.78 261 VAL A O 1
ATOM 1854 N N . ILE A 1 262 ? -9.100 8.940 -7.923 1.00 76.75 262 ILE A N 1
ATOM 1855 C CA . ILE A 1 262 ? -10.241 8.036 -7.843 1.00 76.75 262 ILE A CA 1
ATOM 1856 C C . ILE A 1 262 ? -9.950 7.024 -6.737 1.00 76.75 262 ILE A C 1
ATOM 1858 O O . ILE A 1 262 ? -8.962 6.289 -6.823 1.00 76.75 262 ILE A O 1
ATOM 1862 N N . CYS A 1 263 ? -10.831 6.961 -5.740 1.00 83.06 263 CYS A N 1
ATOM 1863 C CA . CYS A 1 263 ? -10.750 5.950 -4.696 1.00 83.06 263 CYS A CA 1
ATOM 1864 C C . CYS A 1 263 ? -11.154 4.575 -5.245 1.00 83.06 263 CYS A C 1
ATOM 1866 O O . CYS A 1 263 ? -12.237 4.452 -5.827 1.00 83.06 263 CYS A O 1
ATOM 1868 N N . PRO A 1 264 ? -10.324 3.535 -5.058 1.00 89.31 264 PRO A N 1
ATOM 1869 C CA . PRO A 1 264 ? -10.622 2.192 -5.545 1.00 89.31 264 PRO A CA 1
ATOM 1870 C C . PRO A 1 264 ? -11.850 1.603 -4.846 1.00 89.31 264 PRO A C 1
ATOM 1872 O O . PRO A 1 264 ? -12.236 2.023 -3.753 1.00 89.31 264 PRO A O 1
ATOM 1875 N N . GLN A 1 265 ? -12.455 0.582 -5.450 1.00 92.38 265 GLN A N 1
ATOM 1876 C CA . GLN A 1 265 ? -13.470 -0.231 -4.768 1.00 92.38 265 GLN A CA 1
ATOM 1877 C C . GLN A 1 265 ? -12.883 -0.905 -3.526 1.00 92.38 265 GLN A C 1
ATOM 1879 O O . GLN A 1 265 ? -13.425 -0.764 -2.432 1.00 92.38 265 GLN A O 1
ATOM 1884 N N . ASN A 1 266 ? -11.730 -1.552 -3.681 1.00 93.94 266 ASN A N 1
ATOM 1885 C CA . ASN A 1 266 ? -11.087 -2.331 -2.635 1.00 93.94 266 ASN A CA 1
ATOM 1886 C C . ASN A 1 266 ? -9.639 -1.880 -2.425 1.00 93.94 266 ASN A C 1
ATOM 1888 O O . ASN A 1 266 ? -8.860 -1.818 -3.379 1.00 93.94 266 ASN A O 1
ATOM 1892 N N . THR A 1 267 ? -9.259 -1.651 -1.171 1.00 91.75 267 THR A N 1
ATOM 1893 C CA . THR A 1 267 ? -7.872 -1.388 -0.769 1.00 91.75 267 THR A CA 1
ATOM 1894 C C . THR A 1 267 ? -7.426 -2.439 0.236 1.00 91.75 267 THR A C 1
ATOM 1896 O O . THR A 1 267 ? -8.098 -2.677 1.234 1.00 91.75 267 THR A O 1
ATOM 1899 N N . SER A 1 268 ? -6.283 -3.070 -0.013 1.00 93.25 268 SER A N 1
ATOM 1900 C CA . SER A 1 268 ? -5.661 -4.037 0.889 1.00 93.25 268 SER A CA 1
ATOM 1901 C C . SER A 1 268 ? -4.251 -3.585 1.238 1.00 93.25 268 SER A C 1
ATOM 1903 O O . SER A 1 268 ? -3.468 -3.237 0.355 1.00 93.25 268 SER A O 1
ATOM 1905 N N . VAL A 1 269 ? -3.934 -3.604 2.526 1.00 90.62 269 VAL A N 1
ATOM 1906 C CA . VAL A 1 269 ? -2.650 -3.215 3.094 1.00 90.62 269 VAL A CA 1
ATOM 1907 C C . VAL A 1 269 ? -2.109 -4.383 3.895 1.00 90.62 269 VAL A C 1
ATOM 1909 O O . VAL A 1 269 ? -2.777 -4.860 4.805 1.00 90.62 269 VAL A O 1
ATOM 1912 N N . VAL A 1 270 ? -0.898 -4.822 3.576 1.00 90.75 270 VAL A N 1
ATOM 1913 C CA . VAL A 1 270 ? -0.131 -5.779 4.375 1.00 90.75 270 VAL A CA 1
ATOM 1914 C C . VAL A 1 270 ? 1.174 -5.103 4.757 1.00 90.75 270 VAL A C 1
ATOM 1916 O O . VAL A 1 270 ? 1.972 -4.790 3.880 1.00 90.75 270 VAL A O 1
ATOM 1919 N N . ALA A 1 271 ? 1.390 -4.851 6.038 1.00 86.50 271 ALA A N 1
ATOM 1920 C CA . ALA A 1 271 ? 2.542 -4.099 6.509 1.00 86.50 271 ALA A CA 1
ATOM 1921 C C . ALA A 1 271 ? 3.306 -4.867 7.587 1.00 86.50 271 ALA A C 1
ATOM 1923 O O . ALA A 1 271 ? 2.701 -5.451 8.486 1.00 86.50 271 ALA A O 1
ATOM 1924 N N . SER A 1 272 ? 4.635 -4.827 7.502 1.00 85.06 272 SER A N 1
ATOM 1925 C CA . SER A 1 272 ? 5.560 -5.266 8.546 1.00 85.06 272 SER A CA 1
ATOM 1926 C C . SER A 1 272 ? 6.627 -4.210 8.827 1.00 85.06 272 SER A C 1
ATOM 1928 O O . SER A 1 272 ? 6.913 -3.355 7.984 1.00 85.06 272 SER A O 1
ATOM 1930 N N . GLY A 1 273 ? 7.220 -4.239 10.023 1.00 80.56 273 GLY A N 1
ATOM 1931 C CA . GLY A 1 273 ? 8.213 -3.242 10.439 1.00 80.56 273 GLY A CA 1
ATOM 1932 C C . GLY A 1 273 ? 7.648 -1.818 10.572 1.00 80.56 273 GLY A C 1
ATOM 1933 O O . GLY A 1 273 ? 6.445 -1.582 10.609 1.00 80.56 273 GLY A O 1
ATOM 1934 N N . THR A 1 274 ? 8.497 -0.801 10.650 1.00 77.38 274 THR A N 1
ATOM 1935 C CA . THR A 1 274 ? 8.026 0.586 10.787 1.00 77.38 274 THR A CA 1
ATOM 1936 C C . THR A 1 274 ? 7.495 1.120 9.452 1.00 77.38 274 THR A C 1
ATOM 1938 O O . THR A 1 274 ? 8.254 1.620 8.622 1.00 77.38 274 THR A O 1
ATOM 1941 N N . SER A 1 275 ? 6.177 1.015 9.248 1.00 76.38 275 SER A N 1
ATOM 1942 C CA . SER A 1 275 ? 5.517 1.315 7.976 1.00 76.38 275 SER A CA 1
ATOM 1943 C C . SER A 1 275 ? 4.512 2.465 8.079 1.00 76.38 275 SER A C 1
ATOM 1945 O O . SER A 1 275 ? 3.400 2.248 8.517 1.00 76.38 275 SER A O 1
ATOM 1947 N N . MET A 1 276 ? 4.803 3.685 7.634 1.00 77.31 276 MET A N 1
ATOM 1948 C CA . MET A 1 276 ? 3.795 4.768 7.664 1.00 77.31 276 MET A CA 1
ATOM 1949 C C . MET A 1 276 ? 3.010 4.810 6.349 1.00 77.31 276 MET A C 1
ATOM 1951 O O . MET A 1 276 ? 3.639 4.950 5.305 1.00 77.31 276 MET A O 1
ATOM 1955 N N . ILE A 1 277 ? 1.671 4.712 6.388 1.00 79.19 277 ILE A N 1
ATOM 1956 C CA . ILE A 1 277 ? 0.819 4.662 5.187 1.00 79.19 277 ILE A CA 1
ATOM 1957 C C . ILE A 1 277 ? -0.304 5.697 5.252 1.00 79.19 277 ILE A C 1
ATOM 1959 O O . ILE A 1 277 ? -1.386 5.440 5.761 1.00 79.19 277 ILE A O 1
ATOM 1963 N N . THR A 1 278 ? -0.088 6.876 4.693 1.00 77.44 278 THR A N 1
ATOM 1964 C CA . THR A 1 278 ? -1.044 7.990 4.774 1.00 77.44 278 THR A CA 1
ATOM 1965 C C . THR A 1 278 ? -1.953 8.086 3.550 1.00 77.44 278 THR A C 1
ATOM 1967 O O . THR A 1 278 ? -1.577 7.659 2.463 1.00 77.44 278 THR A O 1
ATOM 1970 N N . ASN A 1 279 ? -3.131 8.698 3.732 1.00 76.81 279 ASN A N 1
ATOM 1971 C CA . ASN A 1 279 ? -4.080 9.110 2.688 1.00 76.81 279 ASN A CA 1
ATOM 1972 C C . ASN A 1 279 ? -4.689 7.956 1.869 1.00 76.81 279 ASN A C 1
ATOM 1974 O O . ASN A 1 279 ? -4.906 8.062 0.661 1.00 76.81 279 ASN A O 1
ATOM 1978 N N . LEU A 1 280 ? -5.000 6.846 2.542 1.00 82.06 280 LEU A N 1
ATOM 1979 C CA . LEU A 1 280 ? -5.713 5.727 1.929 1.00 82.06 280 LEU A CA 1
ATOM 1980 C C . LEU A 1 280 ? -7.204 6.027 1.787 1.00 82.06 280 LEU A C 1
ATOM 1982 O O . LEU A 1 280 ? -7.801 6.675 2.643 1.00 82.06 280 LEU A O 1
ATOM 1986 N N . CYS A 1 281 ? -7.821 5.459 0.758 1.00 83.94 281 CYS A N 1
ATOM 1987 C CA . CYS A 1 281 ? -9.270 5.402 0.647 1.00 83.94 281 CYS A CA 1
ATOM 1988 C C . CYS A 1 281 ? -9.721 4.119 -0.057 1.00 83.94 281 CYS A C 1
ATOM 1990 O O . CYS A 1 281 ? -8.944 3.445 -0.742 1.00 83.94 281 CYS A O 1
ATOM 1992 N N . ALA A 1 282 ? -10.988 3.776 0.143 1.00 89.25 282 ALA A N 1
ATOM 1993 C CA . ALA A 1 282 ? -11.698 2.709 -0.545 1.00 89.25 282 ALA A CA 1
ATOM 1994 C C . ALA A 1 282 ? -13.194 3.037 -0.530 1.00 89.25 282 ALA A C 1
ATOM 1996 O O . ALA A 1 282 ? -13.680 3.652 0.415 1.00 89.25 282 ALA A O 1
ATOM 1997 N N . THR A 1 283 ? -13.928 2.632 -1.563 1.00 91.00 283 THR A N 1
ATOM 1998 C CA . THR A 1 283 ? -15.379 2.873 -1.650 1.00 91.00 283 THR A CA 1
ATOM 1999 C C . THR A 1 283 ? -16.212 1.683 -1.175 1.00 91.00 283 THR A C 1
ATOM 2001 O O . THR A 1 283 ? -17.330 1.886 -0.716 1.00 91.00 283 THR A O 1
ATOM 2004 N N . MET A 1 284 ? -15.679 0.457 -1.228 1.00 93.31 284 MET A N 1
ATOM 2005 C CA . MET A 1 284 ? -16.367 -0.758 -0.773 1.00 93.31 284 MET A CA 1
ATOM 2006 C C . MET A 1 284 ? -15.672 -1.401 0.424 1.00 93.31 284 MET A C 1
ATOM 2008 O O . MET A 1 284 ? -16.298 -1.539 1.472 1.00 93.31 284 MET A O 1
ATOM 2012 N N . GLN A 1 285 ? -14.398 -1.783 0.289 1.00 94.12 285 GLN A N 1
ATOM 2013 C CA . GLN A 1 285 ? -13.694 -2.548 1.320 1.00 94.12 285 GLN A CA 1
ATOM 2014 C C . GLN A 1 285 ? -12.276 -2.032 1.567 1.00 94.12 285 GLN A C 1
ATOM 2016 O O . GLN A 1 285 ? -11.491 -1.864 0.632 1.00 94.12 285 GLN A O 1
ATOM 2021 N N . LEU A 1 286 ? -11.923 -1.854 2.839 1.00 92.38 286 LEU A N 1
ATOM 2022 C CA . LEU A 1 286 ? -10.549 -1.633 3.288 1.00 92.38 286 LEU A CA 1
ATOM 2023 C C . LEU A 1 286 ? -10.106 -2.810 4.163 1.00 92.38 286 LEU A C 1
ATOM 2025 O O . LEU A 1 286 ? -10.766 -3.151 5.138 1.00 92.38 286 LEU A O 1
ATOM 2029 N N . THR A 1 287 ? -8.987 -3.442 3.824 1.00 93.75 287 THR A N 1
ATOM 2030 C CA . THR A 1 287 ? -8.387 -4.517 4.625 1.00 93.75 287 THR A CA 1
ATOM 2031 C C . THR A 1 287 ? -6.987 -4.123 5.049 1.00 93.75 287 THR A C 1
ATOM 2033 O O . THR A 1 287 ? -6.160 -3.786 4.204 1.00 93.75 287 THR A O 1
ATOM 2036 N N . ILE A 1 288 ? -6.714 -4.187 6.347 1.00 90.62 288 ILE A N 1
ATOM 2037 C CA . ILE A 1 288 ? -5.431 -3.833 6.946 1.00 90.62 288 ILE A CA 1
ATOM 2038 C C . ILE A 1 288 ? -4.913 -5.053 7.693 1.00 90.62 288 ILE A C 1
ATOM 2040 O O . ILE A 1 288 ? -5.582 -5.567 8.584 1.00 90.62 288 ILE A O 1
ATOM 2044 N N . GLN A 1 289 ? -3.719 -5.502 7.329 1.00 91.25 289 GLN A N 1
ATOM 2045 C CA . GLN A 1 289 ? -3.017 -6.595 7.976 1.00 91.25 289 GLN A CA 1
ATOM 2046 C C . GLN A 1 289 ? -1.647 -6.106 8.449 1.00 91.25 289 GLN A C 1
ATOM 2048 O O . GLN A 1 289 ? -0.802 -5.738 7.633 1.00 91.25 289 GLN A O 1
ATOM 2053 N N . ALA A 1 290 ? -1.428 -6.109 9.759 1.00 87.75 290 ALA A N 1
ATOM 2054 C CA . ALA A 1 290 ? -0.164 -5.740 10.387 1.00 87.75 290 ALA A CA 1
ATOM 2055 C C . ALA A 1 290 ? 0.503 -6.993 10.976 1.00 87.75 290 ALA A C 1
ATOM 2057 O O . ALA A 1 290 ? -0.036 -7.618 11.890 1.00 87.75 290 ALA A O 1
ATOM 2058 N N . ILE A 1 291 ? 1.662 -7.368 10.432 1.00 83.75 291 ILE A N 1
ATOM 2059 C CA . ILE A 1 291 ? 2.427 -8.577 10.786 1.00 83.75 291 ILE A CA 1
ATOM 2060 C C . ILE A 1 291 ? 3.828 -8.202 11.287 1.00 83.75 291 ILE A C 1
ATOM 2062 O O . ILE A 1 291 ? 4.440 -7.281 10.752 1.00 83.75 291 ILE A O 1
ATOM 2066 N N . ASP A 1 292 ? 4.356 -8.920 12.287 1.00 77.06 292 ASP A N 1
ATOM 2067 C CA . ASP A 1 292 ? 5.595 -8.562 13.024 1.00 77.06 292 ASP A CA 1
ATOM 2068 C C . ASP A 1 292 ? 5.535 -7.148 13.627 1.00 77.06 292 ASP A C 1
ATOM 2070 O O . ASP A 1 292 ? 4.499 -6.535 13.534 1.00 77.06 292 ASP A O 1
ATOM 2074 N N . MET A 1 293 ? 6.575 -6.579 14.257 1.00 69.81 293 MET A N 1
ATOM 2075 C CA . MET A 1 293 ? 6.502 -5.234 14.886 1.00 69.81 293 MET A CA 1
ATOM 2076 C C . MET A 1 293 ? 6.175 -4.096 13.887 1.00 69.81 293 MET A C 1
ATOM 2078 O O . MET A 1 293 ? 7.075 -3.379 13.440 1.00 69.81 293 MET A O 1
ATOM 2082 N N . ALA A 1 294 ? 4.895 -3.927 13.540 1.00 68.44 294 ALA A N 1
ATOM 2083 C CA . ALA A 1 294 ? 4.461 -3.140 12.401 1.00 68.44 294 ALA A CA 1
ATOM 2084 C C . ALA A 1 294 ? 3.831 -1.807 12.804 1.00 68.44 294 ALA A C 1
ATOM 2086 O O . ALA A 1 294 ? 2.615 -1.728 12.916 1.00 68.44 294 ALA A O 1
ATOM 2087 N N . ASN A 1 295 ? 4.612 -0.735 12.974 1.00 68.75 295 ASN A N 1
ATOM 2088 C CA . ASN A 1 295 ? 4.023 0.567 13.309 1.00 68.75 295 ASN A CA 1
ATOM 2089 C C . ASN A 1 295 ? 3.364 1.196 12.075 1.00 68.75 295 ASN A C 1
ATOM 2091 O O . ASN A 1 295 ? 4.020 1.934 11.337 1.00 68.75 295 ASN A O 1
ATOM 2095 N N . VAL A 1 296 ? 2.087 0.870 11.858 1.00 69.75 296 VAL A N 1
ATOM 2096 C CA . VAL A 1 296 ? 1.284 1.405 10.759 1.00 69.75 296 VAL A CA 1
ATOM 2097 C C . VAL A 1 296 ? 0.477 2.593 11.225 1.00 69.75 296 VAL A C 1
ATOM 2099 O O . VAL A 1 296 ? -0.426 2.424 12.034 1.00 69.75 296 VAL A O 1
ATOM 2102 N N . SER A 1 297 ? 0.790 3.769 10.677 1.00 73.56 297 SER A N 1
ATOM 2103 C CA . SER A 1 297 ? -0.057 4.959 10.773 1.00 73.56 297 SER A CA 1
ATOM 2104 C C . SER A 1 297 ? -0.856 5.117 9.496 1.00 73.56 297 SER A C 1
ATOM 2106 O O . SER A 1 297 ? -0.272 5.404 8.451 1.00 73.56 297 SER A O 1
ATOM 2108 N N . ILE A 1 298 ? -2.168 4.895 9.591 1.00 72.69 298 ILE A N 1
ATOM 2109 C CA . ILE A 1 298 ? -3.113 5.152 8.504 1.00 72.69 298 ILE A CA 1
ATOM 2110 C C . ILE A 1 298 ? -3.797 6.473 8.776 1.00 72.69 298 ILE A C 1
ATOM 2112 O O . ILE A 1 298 ? -4.248 6.685 9.891 1.00 72.69 298 ILE A O 1
ATOM 2116 N N . ASN A 1 299 ? -3.852 7.345 7.772 1.00 69.25 299 ASN A N 1
ATOM 2117 C CA . ASN A 1 299 ? -4.702 8.531 7.778 1.00 69.25 299 ASN A CA 1
ATOM 2118 C C . ASN A 1 299 ? -5.674 8.392 6.613 1.00 69.25 299 ASN A C 1
ATOM 2120 O O . ASN A 1 299 ? -5.275 8.582 5.467 1.00 69.25 299 ASN A O 1
ATOM 2124 N N . GLN A 1 300 ? -6.899 7.955 6.877 1.00 69.75 300 GLN A N 1
ATOM 2125 C CA . GLN A 1 300 ? -7.860 7.729 5.807 1.00 69.75 300 GLN A CA 1
ATOM 2126 C C . GLN A 1 300 ? -8.483 9.055 5.359 1.00 69.75 300 GLN A C 1
ATOM 2128 O O . GLN A 1 300 ? -8.868 9.888 6.179 1.00 69.75 300 GLN A O 1
ATOM 2133 N N . THR A 1 301 ? -8.619 9.239 4.049 1.00 67.94 301 THR A N 1
ATOM 2134 C CA . THR A 1 301 ? -9.375 10.352 3.468 1.00 67.94 301 THR A CA 1
ATOM 2135 C C . THR A 1 301 ? -10.720 9.860 2.935 1.00 67.94 301 THR A C 1
ATOM 2137 O O . THR A 1 301 ? -10.884 8.696 2.571 1.00 67.94 301 THR A O 1
ATOM 2140 N N . TRP A 1 302 ? -11.716 10.750 2.930 1.00 71.19 302 TRP A N 1
ATOM 2141 C CA . TRP A 1 302 ? -13.050 10.473 2.387 1.00 71.19 302 TRP A CA 1
ATOM 2142 C C . TRP A 1 302 ? -12.963 10.011 0.918 1.00 71.19 302 TRP A C 1
ATOM 2144 O O . TRP A 1 302 ? -12.153 10.570 0.172 1.00 71.19 302 TRP A O 1
ATOM 2154 N N . PRO A 1 303 ? -13.802 9.057 0.463 1.00 84.75 303 PRO A N 1
ATOM 2155 C CA . PRO A 1 303 ? -14.975 8.475 1.122 1.00 84.75 303 PRO A CA 1
ATOM 2156 C C . PRO A 1 303 ? -14.663 7.315 2.084 1.00 84.75 303 PRO A C 1
ATOM 2158 O O . PRO A 1 303 ? -13.626 6.659 1.994 1.00 84.75 303 PRO A O 1
ATOM 2161 N N . CYS A 1 304 ? -15.603 7.053 2.997 1.00 85.38 304 CYS A N 1
ATOM 2162 C CA . CYS A 1 304 ? -15.564 5.882 3.871 1.00 85.38 304 CYS A CA 1
ATOM 2163 C C . CYS A 1 304 ? -16.000 4.618 3.107 1.00 85.38 304 CYS A C 1
ATOM 2165 O O . CYS A 1 304 ? -17.003 4.668 2.391 1.00 85.38 304 CYS A O 1
ATOM 2167 N N . PRO A 1 305 ? -15.293 3.484 3.241 1.00 90.69 305 PRO A N 1
ATOM 2168 C CA . PRO A 1 305 ? -15.725 2.211 2.687 1.00 90.69 305 PRO A CA 1
ATOM 2169 C C . PRO A 1 305 ? -16.972 1.696 3.406 1.00 90.69 305 PRO A C 1
ATOM 2171 O O . PRO A 1 305 ? -17.281 2.069 4.539 1.00 90.69 305 PRO A O 1
ATOM 2174 N N . THR A 1 306 ? -17.679 0.782 2.751 1.00 92.69 306 THR A N 1
ATOM 2175 C CA . THR A 1 306 ? -18.789 0.053 3.368 1.00 92.69 306 THR A CA 1
ATOM 2176 C C . THR A 1 306 ? -18.298 -0.866 4.491 1.00 92.69 306 THR A C 1
ATOM 2178 O O . THR A 1 306 ? -18.921 -0.903 5.550 1.00 92.69 306 THR A O 1
ATOM 2181 N N . TYR A 1 307 ? -17.165 -1.545 4.279 1.00 93.62 307 TYR A N 1
ATOM 2182 C CA . TYR A 1 307 ? -16.595 -2.530 5.201 1.00 93.62 307 TYR A CA 1
ATOM 2183 C C . TYR A 1 307 ? -15.119 -2.247 5.483 1.00 93.62 307 TYR A C 1
ATOM 2185 O O . TYR A 1 307 ? -14.337 -1.994 4.559 1.00 93.62 307 TYR A O 1
ATOM 2193 N N . VAL A 1 308 ? -14.715 -2.360 6.747 1.00 92.56 308 VAL A N 1
ATOM 2194 C CA . VAL A 1 308 ? -13.304 -2.318 7.142 1.00 92.56 308 VAL A CA 1
ATOM 2195 C C . VAL A 1 308 ? -12.952 -3.548 7.964 1.00 92.56 308 VAL A C 1
ATOM 2197 O O . VAL A 1 308 ? -13.631 -3.870 8.932 1.00 92.56 308 VAL A O 1
ATOM 2200 N N . LEU A 1 309 ? -11.868 -4.217 7.580 1.00 94.44 309 LEU A N 1
ATOM 2201 C CA . LEU A 1 309 ? -11.296 -5.348 8.302 1.00 94.44 309 LEU A CA 1
ATOM 2202 C C . LEU A 1 309 ? -9.875 -5.003 8.738 1.00 94.44 309 LEU A C 1
ATOM 2204 O O . LEU A 1 309 ? -9.018 -4.728 7.897 1.00 94.44 309 LEU A O 1
ATOM 2208 N N . VAL A 1 310 ? -9.615 -5.069 10.038 1.00 91.88 310 VAL A N 1
ATOM 2209 C CA . VAL A 1 310 ? -8.288 -4.881 10.626 1.00 91.88 310 VAL A CA 1
ATOM 2210 C C . VAL A 1 310 ? -7.860 -6.179 11.291 1.00 91.88 310 VAL A C 1
ATOM 2212 O O . VAL A 1 310 ? -8.562 -6.703 12.148 1.00 91.88 310 VAL A O 1
ATOM 2215 N N . ASN A 1 311 ? -6.697 -6.692 10.912 1.00 91.69 311 ASN A N 1
ATOM 2216 C CA . ASN A 1 311 ? -6.059 -7.823 11.566 1.00 91.69 311 ASN A CA 1
ATOM 2217 C C . ASN A 1 311 ? -4.640 -7.418 11.970 1.00 91.69 311 ASN A C 1
ATOM 2219 O O . ASN A 1 311 ? -3.836 -7.038 11.117 1.00 91.69 311 ASN A O 1
ATOM 2223 N N . SER A 1 312 ? -4.340 -7.473 13.262 1.00 88.12 312 SER A N 1
ATOM 2224 C CA . SER A 1 312 ? -3.023 -7.132 13.780 1.00 88.12 312 SER A CA 1
ATOM 2225 C C . SER A 1 312 ? -2.489 -8.214 14.697 1.00 88.12 312 SER A C 1
ATOM 2227 O O . SER A 1 312 ? -3.155 -8.598 15.655 1.00 88.12 312 SER A O 1
ATOM 2229 N N . SER A 1 313 ? -1.250 -8.632 14.452 1.00 85.44 313 SER A N 1
ATOM 2230 C CA . SER A 1 313 ? -0.448 -9.410 15.400 1.00 85.44 313 SER A CA 1
ATOM 2231 C C . SER A 1 313 ? 0.638 -8.555 16.078 1.00 85.44 313 SER A C 1
ATOM 2233 O O . SER A 1 313 ? 1.650 -9.088 16.527 1.00 85.44 313 SER A O 1
ATOM 2235 N N . SER A 1 314 ? 0.515 -7.219 16.023 1.00 79.19 314 SER A N 1
ATOM 2236 C CA . SER A 1 314 ? 1.549 -6.271 16.465 1.00 79.19 314 SER A CA 1
ATOM 2237 C C . SER A 1 314 ? 1.052 -4.840 16.725 1.00 79.19 314 SER A C 1
ATOM 2239 O O . SER A 1 314 ? -0.123 -4.532 16.540 1.00 79.19 314 SER A O 1
ATOM 2241 N N . ASN A 1 315 ? 1.939 -3.949 17.183 1.00 78.06 315 ASN A N 1
ATOM 2242 C CA . ASN A 1 315 ? 1.611 -2.547 17.477 1.00 78.06 315 ASN A CA 1
ATOM 2243 C C . ASN A 1 315 ? 1.139 -1.779 16.235 1.00 78.06 315 ASN A C 1
ATOM 2245 O O . ASN A 1 315 ? 1.968 -1.364 15.438 1.00 78.06 315 ASN A O 1
ATOM 2249 N N . LEU A 1 316 ? -0.159 -1.500 16.133 1.00 81.25 316 LEU A N 1
ATOM 2250 C CA . LEU A 1 316 ? -0.824 -0.858 15.000 1.00 81.25 316 LEU A CA 1
ATOM 2251 C C . LEU A 1 316 ? -1.454 0.476 15.445 1.00 81.25 316 LEU A C 1
ATOM 2253 O O . LEU A 1 316 ? -2.225 0.517 16.390 1.00 81.25 316 LEU A O 1
ATOM 2257 N N . SER A 1 317 ? -1.177 1.598 14.780 1.00 80.50 317 SER A N 1
ATOM 2258 C CA . SER A 1 317 ? -1.741 2.904 15.167 1.00 80.50 317 SER A CA 1
ATOM 2259 C C . SER A 1 317 ? -2.606 3.485 14.055 1.00 80.50 317 SER A C 1
ATOM 2261 O O . SER A 1 317 ? -2.123 4.200 13.188 1.00 80.50 317 SER A O 1
ATOM 2263 N N . ILE A 1 318 ? -3.913 3.277 14.088 1.00 79.69 318 ILE A N 1
ATOM 2264 C CA . ILE A 1 318 ? -4.799 3.785 13.038 1.00 79.69 318 ILE A CA 1
ATOM 2265 C C . ILE A 1 318 ? -5.329 5.180 13.407 1.00 79.69 318 ILE A C 1
ATOM 2267 O O . ILE A 1 318 ? -5.813 5.417 14.509 1.00 79.69 318 ILE A O 1
ATOM 2271 N N . SER A 1 319 ? -5.280 6.130 12.475 1.00 76.69 319 SER A N 1
ATOM 2272 C CA . SER A 1 319 ? -5.866 7.463 12.638 1.00 76.69 319 SER A CA 1
ATOM 2273 C C . SER A 1 319 ? -6.944 7.715 11.579 1.00 76.69 319 SER A C 1
ATOM 2275 O O . SER A 1 319 ? -6.753 7.471 10.391 1.00 76.69 319 SER A O 1
ATOM 2277 N N . GLY A 1 320 ? -8.100 8.234 11.988 1.00 75.62 320 GLY A N 1
ATOM 2278 C CA . GLY A 1 320 ? -9.155 8.627 11.050 1.00 75.62 320 GLY A CA 1
ATOM 2279 C C . GLY A 1 320 ? -9.839 7.474 10.311 1.00 75.62 320 GLY A C 1
ATOM 2280 O O . GLY A 1 320 ? -10.324 7.692 9.207 1.00 75.62 320 GLY A O 1
ATOM 2281 N N . ILE A 1 321 ? -9.891 6.265 10.877 1.00 82.50 321 ILE A N 1
ATOM 2282 C CA . ILE A 1 321 ? -10.615 5.141 10.260 1.00 82.50 321 ILE A CA 1
ATOM 2283 C C . ILE A 1 321 ? -12.111 5.438 10.185 1.00 82.50 321 ILE A C 1
ATOM 2285 O O . ILE A 1 321 ? -12.696 5.995 11.114 1.00 82.50 321 ILE A O 1
ATOM 2289 N N . CYS A 1 322 ? -12.756 5.058 9.091 1.00 85.56 322 CYS A N 1
ATOM 2290 C CA . CYS A 1 322 ? -14.207 5.117 9.012 1.00 85.56 322 CYS A CA 1
ATOM 2291 C C . CYS A 1 322 ? -14.783 3.980 8.177 1.00 85.56 322 CYS A C 1
ATOM 2293 O O . CYS A 1 322 ? -14.144 3.483 7.251 1.00 85.56 322 CYS A O 1
ATOM 2295 N N . ALA A 1 323 ? -16.010 3.594 8.509 1.00 88.19 323 ALA A N 1
ATOM 2296 C CA . ALA A 1 323 ? -16.790 2.578 7.821 1.00 88.19 323 ALA A CA 1
ATOM 2297 C C . ALA A 1 323 ? -18.269 2.985 7.866 1.00 88.19 323 ALA A C 1
ATOM 2299 O O . ALA A 1 323 ? -18.695 3.603 8.841 1.00 88.19 323 ALA A O 1
ATOM 2300 N N . PHE A 1 324 ? -19.043 2.665 6.826 1.00 88.75 324 PHE A N 1
ATOM 2301 C CA . PHE A 1 324 ? -20.492 2.903 6.839 1.00 88.75 324 PHE A CA 1
ATOM 2302 C C . PHE A 1 324 ? -21.261 1.769 7.521 1.00 88.75 324 PHE A C 1
ATOM 2304 O O . PHE A 1 324 ? -22.053 2.036 8.418 1.00 88.75 324 PHE A O 1
ATOM 2311 N N . ASN A 1 325 ? -21.014 0.514 7.137 1.00 92.12 325 ASN A N 1
ATOM 2312 C CA . ASN A 1 325 ? -21.795 -0.611 7.651 1.00 92.12 325 ASN A CA 1
ATOM 2313 C C . ASN A 1 325 ? -21.076 -1.306 8.801 1.00 92.12 325 ASN A C 1
ATOM 2315 O O . ASN A 1 325 ? -21.647 -1.461 9.875 1.00 92.12 325 ASN A O 1
ATOM 2319 N N . GLU A 1 326 ? -19.836 -1.740 8.571 1.00 93.75 326 GLU A N 1
ATOM 2320 C CA . GLU A 1 326 ? -19.185 -2.676 9.483 1.00 93.75 326 GLU A CA 1
ATOM 2321 C C . GLU A 1 326 ? -17.680 -2.433 9.613 1.00 93.75 326 GLU A C 1
ATOM 2323 O O . GLU A 1 326 ? -16.960 -2.291 8.617 1.00 93.75 326 GLU A O 1
ATOM 2328 N N . LEU A 1 327 ? -17.212 -2.433 10.859 1.00 92.25 327 LEU A N 1
ATOM 2329 C CA . LEU A 1 327 ? -15.802 -2.444 11.234 1.00 92.25 327 LEU A CA 1
ATOM 2330 C C . LEU A 1 327 ? -15.504 -3.716 12.034 1.00 92.25 327 LEU A C 1
ATOM 2332 O O . LEU A 1 327 ? -15.987 -3.867 13.151 1.00 92.25 327 LEU A O 1
ATOM 2336 N N . GLN A 1 328 ? -14.677 -4.603 11.486 1.00 94.12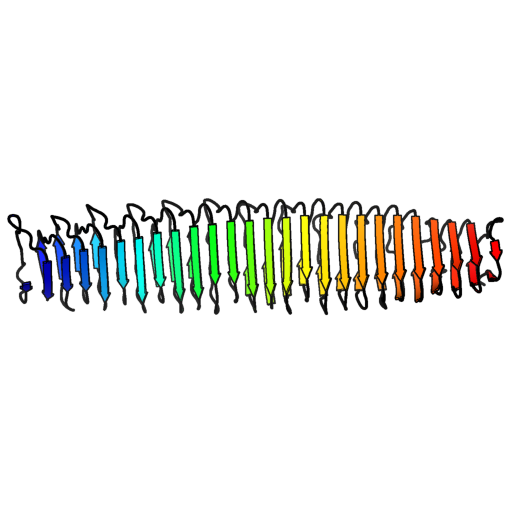 328 GLN A N 1
ATOM 2337 C CA . GLN A 1 328 ? -14.188 -5.793 12.182 1.00 94.12 328 GLN A CA 1
ATOM 2338 C C . GLN A 1 328 ? -12.716 -5.635 12.548 1.00 94.12 328 GLN A C 1
ATOM 2340 O O . GLN A 1 328 ? -11.896 -5.265 11.703 1.00 94.12 328 GLN A O 1
ATOM 2345 N N . MET A 1 329 ? -12.366 -5.947 13.793 1.00 91.94 329 MET A N 1
ATOM 2346 C CA . MET A 1 329 ? -11.002 -5.821 14.298 1.00 91.94 329 MET A CA 1
ATOM 2347 C C . MET A 1 329 ? -10.585 -7.069 15.064 1.00 91.94 329 MET A C 1
ATOM 2349 O O . MET A 1 329 ? -11.212 -7.429 16.052 1.00 91.94 329 MET A O 1
ATOM 2353 N N . TYR A 1 330 ? -9.494 -7.688 14.628 1.00 91.69 330 TYR A N 1
ATOM 2354 C CA . TYR A 1 330 ? -8.874 -8.844 15.265 1.00 91.69 330 TYR A CA 1
ATOM 2355 C C . TYR A 1 330 ? -7.465 -8.448 15.703 1.00 91.69 330 TYR A C 1
ATOM 2357 O O . TYR A 1 330 ? -6.612 -8.146 14.867 1.00 91.69 330 TYR A O 1
ATOM 2365 N N . VAL A 1 331 ? -7.234 -8.393 17.012 1.00 88.00 331 VAL A N 1
ATOM 2366 C CA . VAL A 1 331 ? -5.986 -7.910 17.610 1.00 88.00 331 VAL A CA 1
ATOM 2367 C C . VAL A 1 331 ? -5.399 -8.995 18.512 1.00 88.00 331 VAL A C 1
ATOM 2369 O O . VAL A 1 331 ? -5.996 -9.394 19.516 1.00 88.00 331 VAL A O 1
ATOM 2372 N N . HIS A 1 332 ? -4.212 -9.468 18.145 1.00 83.56 332 HIS A N 1
ATOM 2373 C CA . HIS A 1 332 ? -3.468 -10.520 18.832 1.00 83.56 332 HIS A CA 1
ATOM 2374 C C . HIS A 1 332 ? -2.060 -10.041 19.219 1.00 83.56 332 HIS A C 1
ATOM 2376 O O . HIS A 1 332 ? -1.476 -9.221 18.512 1.00 83.56 332 HIS A O 1
ATOM 2382 N N . GLN A 1 333 ? -1.512 -10.586 20.313 1.00 69.56 333 GLN A N 1
ATOM 2383 C CA . GLN A 1 333 ? -0.104 -10.503 20.748 1.00 69.56 333 GLN A CA 1
ATOM 2384 C C . GLN A 1 333 ? 0.533 -9.108 20.879 1.00 69.56 333 GLN A C 1
ATOM 2386 O O . GLN A 1 333 ? 0.939 -8.501 19.890 1.00 69.56 333 GLN A O 1
ATOM 2391 N N . THR A 1 334 ? 0.784 -8.654 22.118 1.00 64.31 334 THR A N 1
ATOM 2392 C CA . THR A 1 334 ? 1.676 -7.512 22.459 1.00 64.31 334 THR A CA 1
ATOM 2393 C C . THR A 1 334 ? 1.476 -6.275 21.572 1.00 64.31 334 THR A C 1
ATOM 2395 O O . THR A 1 334 ? 2.431 -5.601 21.181 1.00 64.31 334 THR A O 1
ATOM 2398 N N . SER A 1 335 ? 0.222 -6.019 21.203 1.00 63.28 335 SER A N 1
ATOM 2399 C CA . SER A 1 335 ? -0.168 -5.085 20.157 1.00 63.28 335 SER A CA 1
ATOM 2400 C C . SER A 1 335 ? -1.003 -3.946 20.732 1.00 63.28 335 SER A C 1
ATOM 2402 O O . SER A 1 335 ? -2.163 -4.099 21.092 1.00 63.28 335 SER A O 1
ATOM 2404 N N . GLY A 1 336 ? -0.441 -2.744 20.801 1.00 65.81 336 GLY A N 1
ATOM 2405 C CA . GLY A 1 336 ? -1.248 -1.541 20.976 1.00 65.81 336 GLY A CA 1
ATOM 2406 C C . GLY A 1 336 ? -1.984 -1.237 19.674 1.00 65.81 336 GLY A C 1
ATOM 2407 O O . GLY A 1 336 ? -1.315 -0.961 18.682 1.00 65.81 336 GLY A O 1
ATOM 2408 N N . LEU A 1 337 ? -3.322 -1.279 19.674 1.00 72.25 337 LEU A N 1
ATOM 2409 C CA . LEU A 1 337 ? -4.167 -0.725 18.615 1.00 72.25 337 LEU A CA 1
ATOM 2410 C C . LEU A 1 337 ? -4.719 0.632 19.060 1.00 72.25 337 LEU A C 1
ATOM 2412 O O . LEU A 1 337 ? -5.778 0.734 19.674 1.00 72.25 337 LEU A O 1
ATOM 2416 N N . ILE A 1 338 ? -4.024 1.708 18.722 1.00 71.56 338 ILE A N 1
ATOM 2417 C CA . ILE A 1 338 ? -4.533 3.046 19.030 1.00 71.56 338 ILE A CA 1
ATOM 2418 C C . ILE A 1 338 ? -5.374 3.511 17.847 1.00 71.56 338 ILE A C 1
ATOM 2420 O O . ILE A 1 338 ? -4.839 3.680 16.754 1.00 71.56 338 ILE A O 1
ATOM 2424 N N . ILE A 1 339 ? -6.673 3.733 18.061 1.00 72.50 339 ILE A N 1
ATOM 2425 C CA . ILE A 1 339 ? -7.543 4.392 17.082 1.00 72.50 339 ILE A CA 1
ATOM 2426 C C . ILE A 1 339 ? -7.681 5.840 17.533 1.00 72.50 339 ILE A C 1
ATOM 2428 O O . ILE A 1 339 ? -8.321 6.111 18.537 1.00 72.50 339 ILE A O 1
ATOM 2432 N N . ASN A 1 340 ? -7.047 6.793 16.853 1.00 64.00 340 ASN A N 1
ATOM 2433 C CA . ASN A 1 340 ? -7.026 8.185 17.337 1.00 64.00 340 ASN A CA 1
ATOM 2434 C C . ASN A 1 340 ? -8.261 9.007 16.947 1.00 64.00 340 ASN A C 1
ATOM 2436 O O . ASN A 1 340 ? -8.497 10.068 17.523 1.00 64.00 340 ASN A O 1
ATOM 2440 N N . SER A 1 341 ? -9.063 8.527 15.999 1.00 58.81 341 SER A N 1
ATOM 2441 C CA . SER A 1 341 ? -10.327 9.153 15.614 1.00 58.81 341 SER A CA 1
ATOM 2442 C C . SER A 1 341 ? -11.093 8.261 14.646 1.00 58.81 341 SER A C 1
ATOM 2444 O O . SER A 1 341 ? -10.498 7.652 13.754 1.00 58.81 341 SER A O 1
ATOM 2446 N N . SER A 1 342 ? -12.414 8.230 14.794 1.00 62.41 342 SER A N 1
ATOM 2447 C CA . SER A 1 342 ? -13.330 7.812 13.741 1.00 62.41 342 SER A CA 1
ATOM 2448 C C . SER A 1 342 ? -14.043 9.043 13.189 1.00 62.41 342 SER A C 1
ATOM 2450 O O . SER A 1 342 ? -14.553 9.874 13.940 1.00 62.41 342 SER A O 1
ATOM 2452 N N . ILE A 1 343 ? -14.033 9.208 11.865 1.00 68.31 343 ILE A N 1
ATOM 2453 C CA . ILE A 1 343 ? -14.740 10.326 11.208 1.00 68.31 343 ILE A CA 1
ATOM 2454 C C . ILE A 1 343 ? -16.238 10.008 11.108 1.00 68.31 343 ILE A C 1
ATOM 2456 O O . ILE A 1 343 ? -17.080 10.894 11.236 1.00 68.31 343 ILE A O 1
ATOM 2460 N N . VAL A 1 344 ? -16.562 8.733 10.884 1.00 81.12 344 VAL A N 1
ATOM 2461 C CA . VAL A 1 344 ? -17.923 8.200 10.790 1.00 81.12 344 VAL A CA 1
ATOM 2462 C C . VAL A 1 344 ? -17.944 6.866 11.522 1.00 81.12 344 VAL A C 1
ATOM 2464 O O . VAL A 1 344 ? -17.094 6.011 11.264 1.00 81.12 344 VAL A O 1
ATOM 2467 N N . CYS A 1 345 ? -18.897 6.712 12.438 1.00 84.88 345 CYS A N 1
ATOM 2468 C CA . CYS A 1 345 ? -19.124 5.455 13.132 1.00 84.88 345 CYS A CA 1
ATOM 2469 C C . CYS A 1 345 ? -19.935 4.512 12.241 1.00 84.88 345 CYS A C 1
ATOM 2471 O O . CYS A 1 345 ? -20.946 4.956 11.687 1.00 84.88 345 CYS A O 1
ATOM 2473 N N . PRO A 1 346 ? -19.513 3.245 12.094 1.00 89.19 346 PRO A N 1
ATOM 2474 C CA . PRO A 1 346 ? -20.290 2.251 11.367 1.00 89.19 346 PRO A CA 1
ATOM 2475 C C . PRO A 1 346 ? -21.562 1.896 12.127 1.00 89.19 346 PRO A C 1
ATOM 2477 O O . PRO A 1 346 ? -21.669 2.140 13.331 1.00 89.19 346 PRO A O 1
ATOM 2480 N N . ASP A 1 347 ? -22.507 1.258 11.447 1.00 91.31 347 ASP A N 1
ATOM 2481 C CA . ASP A 1 347 ? -23.661 0.666 12.120 1.00 91.31 347 ASP A CA 1
ATOM 2482 C C . ASP A 1 347 ? -23.228 -0.415 13.116 1.00 91.31 347 ASP A C 1
ATOM 2484 O O . ASP A 1 347 ? -23.694 -0.404 14.258 1.00 91.31 347 ASP A O 1
ATOM 2488 N N . MET A 1 348 ? -22.285 -1.278 12.727 1.00 92.88 348 MET A N 1
ATOM 2489 C CA . MET A 1 348 ? -21.740 -2.326 13.588 1.00 92.88 348 MET A CA 1
ATOM 2490 C C . MET A 1 348 ? -20.218 -2.260 13.716 1.00 92.88 348 MET A C 1
ATOM 2492 O O . MET A 1 348 ? -19.496 -2.112 12.728 1.00 92.88 348 MET A O 1
ATOM 2496 N N . THR A 1 349 ? -19.728 -2.446 14.938 1.00 92.38 349 THR A N 1
ATOM 2497 C CA . THR A 1 349 ? -18.304 -2.645 15.221 1.00 92.38 349 THR A CA 1
ATOM 2498 C C . THR A 1 349 ? -18.126 -3.943 15.996 1.00 92.38 349 THR A C 1
ATOM 2500 O O . THR A 1 349 ? -18.700 -4.091 17.071 1.00 92.38 349 THR A O 1
ATOM 2503 N N . TYR A 1 350 ? -17.311 -4.855 15.466 1.00 94.38 350 TYR A N 1
ATOM 2504 C CA . TYR A 1 350 ? -16.943 -6.120 16.101 1.00 94.38 350 TYR A CA 1
ATOM 2505 C C . TYR A 1 350 ? -15.448 -6.136 16.415 1.00 94.38 350 TYR A C 1
ATOM 2507 O O . TYR A 1 350 ? -14.617 -5.861 15.543 1.00 94.38 350 TYR A O 1
ATOM 2515 N N . VAL A 1 351 ? -15.095 -6.441 17.661 1.00 92.25 351 VAL A N 1
ATOM 2516 C CA . VAL A 1 351 ? -13.716 -6.392 18.152 1.00 92.25 351 VAL A CA 1
ATOM 2517 C C . VAL A 1 351 ? -13.372 -7.672 18.889 1.00 92.25 351 VAL A C 1
ATOM 2519 O O . VAL A 1 351 ? -14.006 -7.999 19.881 1.00 92.25 351 VAL A O 1
ATOM 2522 N N . VAL A 1 352 ? -12.307 -8.339 18.462 1.00 92.19 352 VAL A N 1
ATOM 2523 C CA . VAL A 1 352 ? -11.698 -9.469 19.162 1.00 92.19 352 VAL A CA 1
ATOM 2524 C C . VAL A 1 352 ? -10.294 -9.066 19.580 1.00 92.19 352 VAL A C 1
ATOM 2526 O O . VAL A 1 352 ? -9.447 -8.770 18.737 1.00 92.19 352 VAL A O 1
ATOM 2529 N N . ALA A 1 353 ? -10.046 -9.042 20.884 1.00 89.19 353 ALA A N 1
ATOM 2530 C CA . ALA A 1 353 ? -8.790 -8.607 21.476 1.00 89.19 353 ALA A CA 1
ATOM 2531 C C . ALA A 1 353 ? -8.214 -9.697 22.385 1.00 89.19 353 ALA A C 1
ATOM 2533 O O . ALA A 1 353 ? -8.921 -10.260 23.216 1.00 89.19 353 ALA A O 1
ATOM 2534 N N . SER A 1 354 ? -6.917 -9.973 22.263 1.00 87.19 354 SER A N 1
ATOM 2535 C CA . SER A 1 354 ? -6.203 -10.944 23.106 1.00 87.19 354 SER A CA 1
ATOM 2536 C C . SER A 1 354 ? -4.807 -10.441 23.484 1.00 87.19 354 SER A C 1
ATOM 2538 O O . SER A 1 354 ? -4.263 -9.561 22.821 1.00 87.19 354 SER A O 1
ATOM 2540 N N . GLU A 1 355 ? -4.228 -10.987 24.558 1.00 78.38 355 GLU A N 1
ATOM 2541 C CA . GLU A 1 355 ? -2.806 -10.841 24.928 1.00 78.38 355 GLU A CA 1
ATOM 2542 C C . GLU A 1 355 ? -2.242 -9.396 24.933 1.00 78.38 355 GLU A C 1
ATOM 2544 O O . GLU A 1 355 ? -1.430 -9.020 24.087 1.00 78.38 355 GLU A O 1
ATOM 2549 N N . GLN A 1 356 ? -2.608 -8.590 25.942 1.00 74.19 356 GLN A N 1
ATOM 2550 C CA . GLN A 1 356 ? -2.141 -7.196 26.125 1.00 74.19 356 GLN A CA 1
ATOM 2551 C C . GLN A 1 356 ? -2.533 -6.223 24.998 1.00 74.19 356 GLN A C 1
ATOM 2553 O O . GLN A 1 356 ? -1.941 -5.148 24.882 1.00 74.19 356 GLN A O 1
ATOM 2558 N N . ALA A 1 357 ? -3.545 -6.557 24.194 1.00 76.00 357 ALA A N 1
ATOM 2559 C CA . ALA A 1 357 ? -4.106 -5.620 23.231 1.00 76.00 357 ALA A CA 1
ATOM 2560 C C . ALA A 1 357 ? -4.593 -4.339 23.930 1.00 76.00 357 ALA A C 1
ATOM 2562 O O . ALA A 1 357 ? -5.332 -4.435 24.904 1.00 76.00 357 ALA A O 1
ATOM 2563 N N . TYR A 1 358 ? -4.203 -3.154 23.451 1.00 77.31 358 TYR A N 1
ATOM 2564 C CA . TYR A 1 358 ? -4.726 -1.871 23.949 1.00 77.31 358 TYR A CA 1
ATOM 2565 C C . TYR A 1 358 ? -5.550 -1.207 22.856 1.00 77.31 358 TYR A C 1
ATOM 2567 O O . TYR A 1 358 ? -4.962 -0.770 21.875 1.00 77.31 358 TYR A O 1
ATOM 2575 N N . ILE A 1 359 ? -6.876 -1.150 23.006 1.00 79.06 359 ILE A N 1
ATOM 2576 C CA . ILE A 1 359 ? -7.793 -0.593 21.999 1.00 79.06 359 ILE A CA 1
ATOM 2577 C C . ILE A 1 359 ? -8.512 0.622 22.574 1.00 79.06 359 ILE A C 1
ATOM 2579 O O . ILE A 1 359 ? -9.173 0.505 23.604 1.00 79.06 359 ILE A O 1
ATOM 2583 N N . THR A 1 360 ? -8.419 1.776 21.909 1.00 80.12 360 THR A N 1
ATOM 2584 C CA . THR A 1 360 ? -9.087 3.018 22.338 1.00 80.12 360 THR A CA 1
ATOM 2585 C C . THR A 1 360 ? -10.054 3.580 21.298 1.00 80.12 360 THR A C 1
ATOM 2587 O O . THR A 1 360 ? -9.939 3.277 20.119 1.00 80.12 360 THR A O 1
ATOM 2590 N N . ASN A 1 361 ? -11.003 4.420 21.735 1.00 78.44 361 ASN A N 1
ATOM 2591 C CA . ASN A 1 361 ? -11.895 5.231 20.880 1.00 78.44 361 ASN A CA 1
ATOM 2592 C C . ASN A 1 361 ? -12.779 4.440 19.893 1.00 78.44 361 ASN A C 1
ATOM 2594 O O . ASN A 1 361 ? -13.049 4.890 18.780 1.00 78.44 361 ASN A O 1
ATOM 2598 N N . LEU A 1 362 ? -13.265 3.273 20.315 1.00 84.25 362 LEU A N 1
ATOM 2599 C CA . LEU A 1 362 ? -14.255 2.493 19.568 1.00 84.25 362 LEU A CA 1
ATOM 2600 C C . LEU A 1 362 ? -15.611 3.191 19.514 1.00 84.25 362 LEU A C 1
ATOM 2602 O O . LEU A 1 362 ? -16.079 3.668 20.547 1.00 84.25 362 LEU A O 1
ATOM 2606 N N . CYS A 1 363 ? -16.271 3.157 18.354 1.00 86.19 363 CYS A N 1
ATOM 2607 C CA . CYS A 1 363 ? -17.635 3.652 18.191 1.00 86.19 363 CYS A CA 1
ATOM 2608 C C . CYS A 1 363 ? -18.471 2.782 17.242 1.00 86.19 363 CYS A C 1
ATOM 2610 O O . CYS A 1 363 ? -17.921 2.079 16.394 1.00 86.19 363 CYS A O 1
ATOM 2612 N N . ALA A 1 364 ? -19.795 2.853 17.384 1.00 88.06 364 ALA A N 1
ATOM 2613 C CA . ALA A 1 364 ? -20.792 2.275 16.483 1.00 88.06 364 ALA A CA 1
ATOM 2614 C C . ALA A 1 364 ? -22.128 3.028 16.648 1.00 88.06 364 ALA A C 1
ATOM 2616 O O . ALA A 1 364 ? -22.385 3.584 17.719 1.00 88.06 364 ALA A O 1
ATOM 2617 N N . ASN A 1 365 ? -22.977 3.050 15.618 1.00 89.19 365 ASN A N 1
ATOM 2618 C CA . ASN A 1 365 ? -24.309 3.664 15.687 1.00 89.19 365 ASN A CA 1
ATOM 2619 C C . ASN A 1 365 ? -25.347 2.700 16.273 1.00 89.19 365 ASN A C 1
ATOM 2621 O O . ASN A 1 365 ? -26.197 3.111 17.065 1.00 89.19 365 ASN A O 1
ATOM 2625 N N . VAL A 1 366 ? -25.291 1.423 15.883 1.00 91.62 366 VAL A N 1
ATOM 2626 C CA . VAL A 1 366 ? -26.291 0.413 16.250 1.00 91.62 366 VAL A CA 1
ATOM 2627 C C . VAL A 1 366 ? -25.721 -0.537 17.291 1.00 91.62 366 VAL A C 1
ATOM 2629 O O . VAL A 1 366 ? -26.230 -0.570 18.412 1.00 91.62 366 VAL A O 1
ATOM 2632 N N . GLU A 1 367 ? -24.660 -1.269 16.956 1.00 92.88 367 GLU A N 1
ATOM 2633 C CA . GLU A 1 367 ? -24.149 -2.351 17.798 1.00 92.88 367 GLU A CA 1
ATOM 2634 C C . GLU A 1 367 ? -22.622 -2.336 17.915 1.00 92.88 367 GLU A C 1
ATOM 2636 O O . GLU A 1 367 ? -21.901 -2.260 16.921 1.00 92.88 367 GLU A O 1
ATOM 2641 N N . LEU A 1 368 ? -22.136 -2.416 19.153 1.00 91.81 368 LEU A N 1
ATOM 2642 C CA . LEU A 1 368 ? -20.733 -2.643 19.479 1.00 91.81 368 LEU A CA 1
ATOM 2643 C C . LEU A 1 368 ? -20.606 -4.002 20.164 1.00 91.81 368 LEU A C 1
ATOM 2645 O O . LEU A 1 368 ? -21.132 -4.176 21.259 1.00 91.81 368 LEU A O 1
ATOM 2649 N N . ASP A 1 369 ? -19.894 -4.934 19.546 1.00 93.50 369 ASP A N 1
ATOM 2650 C CA . ASP A 1 369 ? -19.623 -6.258 20.103 1.00 93.50 369 ASP A CA 1
ATOM 2651 C C . ASP A 1 369 ? -18.116 -6.430 20.327 1.00 93.50 369 ASP A C 1
ATOM 2653 O O . ASP A 1 369 ? -17.300 -6.168 19.438 1.00 93.50 369 ASP A O 1
ATOM 2657 N N . VAL A 1 370 ? -17.738 -6.774 21.557 1.00 91.81 370 VAL A N 1
ATOM 2658 C CA . VAL A 1 370 ? -16.350 -6.813 22.013 1.00 91.81 370 VAL A CA 1
ATOM 2659 C C . VAL A 1 370 ? -16.079 -8.112 22.756 1.00 91.81 370 VAL A C 1
ATOM 2661 O O . VAL A 1 370 ? -16.582 -8.332 23.855 1.00 91.81 370 VAL A O 1
ATOM 2664 N N . GLU A 1 371 ? -15.190 -8.924 22.204 1.00 92.81 371 GLU A N 1
ATOM 2665 C CA . GLU A 1 371 ? -14.625 -10.104 22.841 1.00 92.81 371 GLU A CA 1
ATOM 2666 C C . GLU A 1 371 ? -13.196 -9.817 23.312 1.00 92.81 371 GLU A C 1
ATOM 2668 O O . GLU A 1 371 ? -12.324 -9.429 22.532 1.00 92.81 371 GLU A O 1
ATOM 2673 N N . VAL A 1 372 ? -12.946 -10.011 24.604 1.00 90.00 372 VAL A N 1
ATOM 2674 C CA . VAL A 1 372 ? -11.663 -9.741 25.256 1.00 90.00 372 VAL A CA 1
ATOM 2675 C C . VAL A 1 372 ? -11.159 -11.007 25.937 1.00 90.00 372 VAL A C 1
ATOM 2677 O O . VAL A 1 372 ? -11.858 -11.602 26.760 1.00 90.00 372 VAL A O 1
ATOM 2680 N N . TYR A 1 373 ? -9.920 -11.378 25.631 1.00 88.75 373 TYR A N 1
ATOM 2681 C CA . TYR A 1 373 ? -9.230 -12.532 26.193 1.00 88.75 373 TYR A CA 1
ATOM 2682 C C . TYR A 1 373 ? -7.942 -12.100 26.915 1.00 88.75 373 TYR A C 1
ATOM 2684 O O . TYR A 1 373 ? -7.201 -11.230 26.444 1.00 88.75 373 TYR A O 1
ATOM 2692 N N . ASP A 1 374 ? -7.654 -12.734 28.052 1.00 86.94 374 ASP A N 1
ATOM 2693 C CA . ASP A 1 374 ? -6.421 -12.569 28.834 1.00 86.94 374 ASP A CA 1
ATOM 2694 C C . ASP A 1 374 ? -6.154 -11.108 29.269 1.00 86.94 374 ASP A C 1
ATOM 2696 O O . ASP A 1 374 ? -7.044 -10.387 29.707 1.00 86.94 374 ASP A O 1
ATOM 2700 N N . LEU A 1 375 ? -4.909 -10.624 29.179 1.00 79.69 375 LEU A N 1
ATOM 2701 C CA . LEU A 1 375 ? -4.495 -9.304 29.682 1.00 79.69 375 LEU A CA 1
ATOM 2702 C C . LEU A 1 375 ? -4.876 -8.114 28.776 1.00 79.69 375 LEU A C 1
ATOM 2704 O O . LEU A 1 375 ? -4.291 -7.039 28.916 1.00 79.69 375 LEU A O 1
ATOM 2708 N N . ALA A 1 376 ? -5.802 -8.274 27.830 1.00 78.25 376 ALA A N 1
ATOM 2709 C CA . ALA A 1 376 ? -6.207 -7.185 26.942 1.00 78.25 376 ALA A CA 1
ATOM 2710 C C . ALA A 1 376 ? -6.943 -6.048 27.693 1.00 78.25 376 ALA A C 1
ATOM 2712 O O . ALA A 1 376 ? -7.613 -6.252 28.707 1.00 78.25 376 ALA A O 1
ATOM 2713 N N . ILE A 1 377 ? -6.775 -4.822 27.198 1.00 77.06 377 ILE A N 1
ATOM 2714 C CA . ILE A 1 377 ? -7.371 -3.577 27.685 1.00 77.06 377 ILE A CA 1
ATOM 2715 C C . ILE A 1 377 ? -8.129 -2.937 26.521 1.00 77.06 377 ILE A C 1
ATOM 2717 O O . ILE A 1 377 ? -7.539 -2.509 25.531 1.00 77.06 377 ILE A O 1
ATOM 2721 N N . VAL A 1 378 ? -9.445 -2.812 26.657 1.00 77.44 378 VAL A N 1
ATOM 2722 C CA . VAL A 1 378 ? -10.292 -2.140 25.667 1.00 77.44 378 VAL A CA 1
ATOM 2723 C C . VAL A 1 378 ? -11.031 -0.985 26.338 1.00 77.44 378 VAL A C 1
ATOM 2725 O O . VAL A 1 378 ? -11.722 -1.153 27.341 1.00 77.44 378 VAL A O 1
ATOM 2728 N N . GLN A 1 379 ? -10.863 0.214 25.793 1.00 75.00 379 GLN A N 1
ATOM 2729 C CA . GLN A 1 379 ? -11.455 1.451 26.286 1.00 75.00 379 GLN A CA 1
ATOM 2730 C C . GLN A 1 379 ? -12.208 2.149 25.151 1.00 75.00 379 GLN A C 1
ATOM 2732 O O . GLN A 1 379 ? -11.617 2.719 24.237 1.00 75.00 379 GLN A O 1
ATOM 2737 N N . SER A 1 380 ? -13.533 2.185 25.210 1.00 71.31 380 SER A N 1
ATOM 2738 C CA . SER A 1 380 ? -14.294 3.129 24.396 1.00 71.31 380 SER A CA 1
ATOM 2739 C C . SER A 1 380 ? -14.292 4.487 25.102 1.00 71.31 380 SER A C 1
ATOM 2741 O O . SER A 1 380 ? -14.823 4.644 26.201 1.00 71.31 380 SER A O 1
ATOM 2743 N N . ASN A 1 381 ? -13.639 5.471 24.481 1.00 64.31 381 ASN A N 1
ATOM 2744 C CA . ASN A 1 381 ? -13.535 6.842 24.989 1.00 64.31 381 ASN A CA 1
ATOM 2745 C C . ASN A 1 381 ? -14.515 7.797 24.281 1.00 64.31 381 ASN A C 1
ATOM 2747 O O . ASN A 1 381 ? -14.308 9.013 24.234 1.00 64.31 381 ASN A O 1
ATOM 2751 N N . THR A 1 382 ? -15.584 7.262 23.687 1.00 58.72 382 THR A N 1
ATOM 2752 C CA . THR A 1 382 ? -16.540 8.063 22.923 1.00 58.72 382 THR A CA 1
ATOM 2753 C C . THR A 1 382 ? -17.432 8.862 23.858 1.00 58.72 382 THR A C 1
ATOM 2755 O O . THR A 1 382 ? -18.500 8.423 24.267 1.00 58.72 382 THR A O 1
ATOM 2758 N N . SER A 1 383 ? -17.013 10.086 24.152 1.00 56.59 383 SER A N 1
ATOM 2759 C CA . SER A 1 383 ? -17.799 11.060 24.916 1.00 56.59 383 SER A CA 1
ATOM 2760 C C . SER A 1 383 ? -19.048 11.576 24.174 1.00 56.59 383 SER A C 1
ATOM 2762 O O . SER A 1 383 ? -19.803 12.347 24.757 1.00 56.59 383 SER A O 1
ATOM 2764 N N . TRP A 1 384 ? -19.282 11.175 22.912 1.00 59.09 384 TRP A N 1
ATOM 2765 C CA . TRP A 1 384 ? -20.295 11.806 22.044 1.00 59.09 384 TRP A CA 1
ATOM 2766 C C . TRP A 1 384 ? -21.226 10.850 21.275 1.00 59.09 384 TRP A C 1
ATOM 2768 O O . TRP A 1 384 ? -22.289 11.292 20.851 1.00 59.09 384 TRP A O 1
ATOM 2778 N N . LEU A 1 385 ? -20.882 9.568 21.093 1.00 76.62 385 LEU A N 1
ATOM 2779 C CA . LEU A 1 385 ? -21.684 8.611 20.312 1.00 76.62 385 LEU A CA 1
ATOM 2780 C C . LEU A 1 385 ? -21.630 7.225 20.956 1.00 76.62 385 LEU A C 1
ATOM 2782 O O . LEU A 1 385 ? -20.671 6.481 20.763 1.00 76.62 385 LEU A O 1
ATOM 2786 N N . CYS A 1 386 ? -22.659 6.903 21.735 1.00 82.00 386 CYS A N 1
ATOM 2787 C CA . CYS A 1 386 ? -22.844 5.570 22.296 1.00 82.00 386 CYS A CA 1
ATOM 2788 C C . CYS A 1 386 ? -23.751 4.748 21.377 1.00 82.00 386 CYS A C 1
ATOM 2790 O O . CYS A 1 386 ? -24.766 5.280 20.917 1.00 82.00 386 CYS A O 1
ATOM 2792 N N . PRO A 1 387 ? -23.426 3.473 21.121 1.00 87.25 387 PRO A N 1
ATOM 2793 C CA . PRO A 1 387 ? -24.261 2.606 20.300 1.00 87.25 387 PRO A CA 1
ATOM 2794 C C . PRO A 1 387 ? -25.604 2.343 20.985 1.00 87.25 387 PRO A C 1
ATOM 2796 O O . PRO A 1 387 ? -25.740 2.466 22.207 1.00 87.25 387 PRO A O 1
ATOM 2799 N N . GLN A 1 388 ? -26.610 1.933 20.213 1.00 89.44 388 GLN A N 1
ATOM 2800 C CA . GLN A 1 388 ? -27.877 1.481 20.793 1.00 89.44 388 GLN A CA 1
ATOM 2801 C C . GLN A 1 388 ? -27.669 0.255 21.689 1.00 89.44 388 GLN A C 1
ATOM 2803 O O . GLN A 1 388 ? -28.247 0.186 22.778 1.00 89.44 388 GLN A O 1
ATOM 2808 N N . LYS A 1 389 ? -26.813 -0.673 21.256 1.00 91.19 389 LYS A N 1
ATOM 2809 C CA . LYS A 1 389 ? -26.494 -1.911 21.959 1.00 91.19 389 LYS A CA 1
ATOM 2810 C C . LYS A 1 389 ? -24.984 -2.102 22.094 1.00 91.19 389 LYS A C 1
ATOM 2812 O O . LYS A 1 389 ? -24.259 -1.959 21.114 1.00 91.19 389 LYS A O 1
ATOM 2817 N N . THR A 1 390 ? -24.535 -2.490 23.285 1.00 89.94 390 THR A N 1
ATOM 2818 C CA . THR A 1 390 ? -23.150 -2.925 23.521 1.00 89.94 390 THR A CA 1
ATOM 2819 C C . THR A 1 390 ? -23.142 -4.327 24.115 1.00 89.94 390 THR A C 1
ATOM 2821 O O . THR A 1 390 ? -23.819 -4.571 25.113 1.00 89.94 390 THR A O 1
ATOM 2824 N N . VAL A 1 391 ? -22.378 -5.238 23.521 1.00 91.50 391 VAL A N 1
ATOM 2825 C CA . VAL A 1 391 ? -22.121 -6.591 24.021 1.00 91.50 391 VAL A CA 1
ATOM 2826 C C . VAL A 1 391 ? -20.637 -6.696 24.350 1.00 91.50 391 VAL A C 1
ATOM 2828 O O . VAL A 1 391 ? -19.787 -6.358 23.533 1.00 91.50 391 VAL A O 1
ATOM 2831 N N . VAL A 1 392 ? -20.318 -7.119 25.570 1.00 90.88 392 VAL A N 1
ATOM 2832 C CA . VAL A 1 392 ? -18.940 -7.309 26.029 1.00 90.88 392 VAL A CA 1
ATOM 2833 C C . VAL A 1 392 ? -18.806 -8.715 26.580 1.00 90.88 392 VAL A C 1
ATOM 2835 O O . VAL A 1 392 ? -19.479 -9.063 27.546 1.00 90.88 392 VAL A O 1
ATOM 2838 N N . THR A 1 393 ? -17.911 -9.508 26.007 1.00 91.62 393 THR A N 1
ATOM 2839 C CA . THR A 1 393 ? -17.549 -10.835 26.504 1.00 91.62 393 THR A CA 1
ATOM 2840 C C . THR A 1 393 ? -16.091 -10.817 26.945 1.00 91.62 393 THR A C 1
ATOM 2842 O O . THR A 1 393 ? -15.198 -10.637 26.128 1.00 91.62 393 THR A O 1
ATOM 2845 N N . ALA A 1 394 ? -15.837 -10.989 28.241 1.00 88.38 394 ALA A N 1
ATOM 2846 C CA . ALA A 1 394 ? -14.506 -10.956 28.841 1.00 88.38 394 ALA A CA 1
ATOM 2847 C C . ALA A 1 394 ? -14.149 -12.317 29.456 1.00 88.38 394 ALA A C 1
ATOM 2849 O O . ALA A 1 394 ? -14.856 -12.812 30.337 1.00 88.38 394 ALA A O 1
ATOM 2850 N N . THR A 1 395 ? -13.036 -12.909 29.017 1.00 89.69 395 THR A N 1
ATOM 2851 C CA . THR A 1 395 ? -12.527 -14.197 29.513 1.00 89.69 395 THR A CA 1
ATOM 2852 C C . THR A 1 395 ? -11.080 -14.063 29.989 1.00 89.69 395 THR A C 1
ATOM 2854 O O . THR A 1 395 ? -10.225 -13.623 29.228 1.00 89.69 395 THR A O 1
ATOM 2857 N N . ASN A 1 396 ? -10.777 -14.476 31.226 1.00 87.38 396 ASN A N 1
ATOM 2858 C CA . ASN A 1 396 ? -9.439 -14.371 31.843 1.00 87.38 396 ASN A CA 1
ATOM 2859 C C . ASN A 1 396 ? -8.869 -12.939 31.946 1.00 87.38 396 ASN A C 1
ATOM 2861 O O . ASN A 1 396 ? -7.652 -12.748 31.926 1.00 87.38 396 ASN A O 1
ATOM 2865 N N . VAL A 1 397 ? -9.728 -11.926 32.068 1.00 81.06 397 VAL A N 1
ATOM 2866 C CA . VAL A 1 397 ? -9.319 -10.514 32.066 1.00 81.06 397 VAL A CA 1
ATOM 2867 C C . VAL A 1 397 ? -9.040 -10.003 33.479 1.00 81.06 397 VAL A C 1
ATOM 2869 O O . VAL A 1 397 ? -9.847 -10.193 34.384 1.00 81.06 397 VAL A O 1
ATOM 2872 N N . ASN A 1 398 ? -7.909 -9.311 33.663 1.00 77.25 398 ASN A N 1
ATOM 2873 C CA . ASN A 1 398 ? -7.480 -8.724 34.947 1.00 77.25 398 ASN A CA 1
ATOM 2874 C C . ASN A 1 398 ? -7.308 -7.191 34.894 1.00 77.25 398 ASN A C 1
ATOM 2876 O O . ASN A 1 398 ? -6.468 -6.628 35.594 1.00 77.25 398 ASN A O 1
ATOM 2880 N N . ASN A 1 399 ? -8.056 -6.515 34.021 1.00 76.06 399 ASN A N 1
ATOM 2881 C CA . ASN A 1 399 ? -7.899 -5.087 33.724 1.00 76.06 399 ASN A CA 1
ATOM 2882 C C . ASN A 1 399 ? -9.216 -4.306 33.867 1.00 76.06 399 ASN A C 1
ATOM 2884 O O . ASN A 1 399 ? -10.193 -4.823 34.392 1.00 76.06 399 ASN A O 1
ATOM 2888 N N . SER A 1 400 ? -9.234 -3.034 33.454 1.00 74.94 400 SER A N 1
ATOM 2889 C CA . SER A 1 400 ? -10.446 -2.205 33.398 1.00 74.94 400 SER A CA 1
ATOM 2890 C C . SER A 1 400 ? -10.938 -2.057 31.958 1.00 74.94 400 SER A C 1
ATOM 2892 O O . SER A 1 400 ? -10.137 -1.933 31.031 1.00 74.94 400 SER A O 1
ATOM 2894 N N . LEU A 1 401 ? -12.258 -2.063 31.785 1.00 77.88 401 LEU A N 1
ATOM 2895 C CA . LEU A 1 401 ? -12.951 -1.786 30.528 1.00 77.88 401 LEU A CA 1
ATOM 2896 C C . LEU A 1 401 ? -13.948 -0.659 30.784 1.00 77.88 401 LEU A C 1
ATOM 2898 O O . LEU A 1 401 ? -14.533 -0.542 31.866 1.00 77.88 401 LEU A O 1
ATOM 2902 N N . SER A 1 402 ? -14.120 0.177 29.772 1.00 82.00 402 SER A N 1
ATOM 2903 C CA . SER A 1 402 ? -14.996 1.340 29.813 1.00 82.00 402 SER A CA 1
ATOM 2904 C C . SER A 1 402 ? -15.761 1.398 28.504 1.00 82.00 402 SER A C 1
ATOM 2906 O O . SER A 1 402 ? -15.146 1.586 27.454 1.00 82.00 402 SER A O 1
ATOM 2908 N N . PHE A 1 403 ? -17.081 1.242 28.565 1.00 82.50 403 PHE A N 1
ATOM 2909 C CA . PHE A 1 403 ? -17.969 1.421 27.418 1.00 82.50 403 PHE A CA 1
ATOM 2910 C C . PHE A 1 403 ? -19.273 2.093 27.837 1.00 82.50 403 PHE A C 1
ATOM 2912 O O . PHE A 1 403 ? -19.643 2.094 29.015 1.00 82.50 403 PHE A O 1
ATOM 2919 N N . CYS A 1 404 ? -19.996 2.595 26.841 1.00 82.69 404 CYS A N 1
ATOM 2920 C CA . CYS A 1 404 ? -21.331 3.154 26.984 1.00 82.69 404 CYS A CA 1
ATOM 2921 C C . CYS A 1 404 ? -22.320 2.482 26.017 1.00 82.69 404 CYS A C 1
ATOM 2923 O O . CYS A 1 404 ? -21.916 1.788 25.082 1.00 82.69 404 CYS A O 1
ATOM 2925 N N . ALA A 1 405 ? -23.616 2.667 26.263 1.00 82.81 405 ALA A N 1
ATOM 2926 C CA . ALA A 1 405 ? -24.715 2.237 25.398 1.00 82.81 405 ALA A CA 1
ATOM 2927 C C . ALA A 1 405 ? -25.950 3.110 25.673 1.00 82.81 405 ALA A C 1
ATOM 2929 O O . ALA A 1 405 ? -26.126 3.582 26.794 1.00 82.81 405 ALA A O 1
ATOM 2930 N N . LEU A 1 406 ? -26.813 3.312 24.673 1.00 85.19 406 LEU A N 1
ATOM 2931 C CA . LEU A 1 406 ? -28.051 4.088 24.821 1.00 85.19 406 LEU A CA 1
ATOM 2932 C C . LEU A 1 406 ? -29.222 3.235 25.323 1.00 85.19 406 LEU A C 1
ATOM 2934 O O . LEU A 1 406 ? -29.924 3.646 26.244 1.00 85.19 406 LEU A O 1
ATOM 2938 N N . ASN A 1 407 ? -29.435 2.047 24.747 1.00 87.31 407 ASN A N 1
ATOM 2939 C CA . ASN A 1 407 ? -30.614 1.231 25.052 1.00 87.31 407 ASN A CA 1
ATOM 2940 C C . ASN A 1 407 ? -30.261 0.031 25.928 1.00 87.31 407 ASN A C 1
ATOM 2942 O O . ASN A 1 407 ? -30.859 -0.150 26.986 1.00 87.31 407 ASN A O 1
ATOM 2946 N N . SER A 1 408 ? -29.307 -0.791 25.492 1.00 88.38 408 SER A N 1
ATOM 2947 C CA . SER A 1 408 ? -29.003 -2.061 26.156 1.00 88.38 408 SER A CA 1
ATOM 2948 C C . SER A 1 408 ? -27.512 -2.343 26.219 1.00 88.38 408 SER A C 1
ATOM 2950 O O . SER A 1 408 ? -26.810 -2.214 25.217 1.00 88.38 408 SER A O 1
ATOM 2952 N N . MET A 1 409 ? -27.050 -2.815 27.369 1.00 87.56 409 MET A N 1
ATOM 2953 C CA . MET A 1 409 ? -25.692 -3.309 27.555 1.00 87.56 409 MET A CA 1
ATOM 2954 C C . MET A 1 409 ? -25.727 -4.737 28.098 1.00 87.56 409 MET A C 1
ATOM 2956 O O . MET A 1 409 ? -26.444 -5.014 29.055 1.00 87.56 409 MET A O 1
ATOM 2960 N N . ILE A 1 410 ? -24.968 -5.639 27.479 1.00 89.44 410 ILE A N 1
ATOM 2961 C CA . ILE A 1 410 ? -24.821 -7.038 27.893 1.00 89.44 410 ILE A CA 1
ATOM 2962 C C . ILE A 1 410 ? -23.352 -7.268 28.220 1.00 89.44 410 ILE A C 1
ATOM 2964 O O . ILE A 1 410 ? -22.491 -7.007 27.382 1.00 89.44 410 ILE A O 1
ATOM 2968 N N . ILE A 1 411 ? -23.063 -7.755 29.423 1.00 87.94 411 ILE A N 1
ATOM 2969 C CA . ILE A 1 411 ? -21.704 -8.036 29.878 1.00 87.94 411 ILE A CA 1
ATOM 2970 C C . ILE A 1 411 ? -21.623 -9.489 30.338 1.00 87.94 411 ILE A C 1
ATOM 2972 O O . ILE A 1 411 ? -22.233 -9.868 31.334 1.00 87.94 411 ILE A O 1
ATOM 2976 N N . ASN A 1 412 ? -20.830 -10.288 29.635 1.00 89.00 412 ASN A N 1
ATOM 2977 C CA . ASN A 1 412 ? -20.530 -11.674 29.960 1.00 89.00 412 ASN A CA 1
ATOM 2978 C C . ASN A 1 412 ? -19.090 -11.767 30.463 1.00 89.00 412 ASN A C 1
ATOM 2980 O O . ASN A 1 412 ? -18.157 -11.413 29.748 1.00 89.00 412 ASN A O 1
ATOM 2984 N N . VAL A 1 413 ? -18.894 -12.252 31.686 1.00 85.81 413 VAL A N 1
ATOM 2985 C CA . VAL A 1 413 ? -17.583 -12.339 32.331 1.00 85.81 413 VAL A CA 1
ATOM 2986 C C . VAL A 1 413 ? -17.316 -13.763 32.802 1.00 85.81 413 VAL A C 1
ATOM 2988 O O . VAL A 1 413 ? -18.103 -14.348 33.551 1.00 85.81 413 VAL A O 1
ATOM 2991 N N . ILE A 1 414 ? -16.183 -14.321 32.383 1.00 87.69 414 ILE A N 1
ATOM 2992 C CA . ILE A 1 414 ? -15.773 -15.693 32.685 1.00 87.69 414 ILE A CA 1
ATOM 2993 C C . ILE A 1 414 ? -14.340 -15.675 33.222 1.00 87.69 414 ILE A C 1
ATOM 2995 O O . ILE A 1 414 ? -13.434 -15.140 32.583 1.00 87.69 414 ILE A O 1
ATOM 2999 N N . ASN A 1 415 ? -14.119 -16.254 34.402 1.00 85.62 415 ASN A N 1
ATOM 3000 C CA . ASN A 1 415 ? -12.787 -16.439 34.993 1.00 85.62 415 ASN A CA 1
ATOM 3001 C C . ASN A 1 415 ? -11.930 -15.160 35.076 1.00 85.62 415 ASN A C 1
ATOM 3003 O O . ASN A 1 415 ? -10.736 -15.183 34.797 1.00 85.62 415 ASN A O 1
ATOM 3007 N N . SER A 1 416 ? -12.553 -14.023 35.390 1.00 79.50 416 SER A N 1
ATOM 3008 C CA . SER A 1 416 ? -11.920 -12.699 35.324 1.00 79.50 416 SER A CA 1
ATOM 3009 C C . SER A 1 416 ? -11.994 -11.963 36.664 1.00 79.50 416 SER A C 1
ATOM 3011 O O . SER A 1 416 ? -12.890 -12.213 37.476 1.00 79.50 416 SER A O 1
ATOM 3013 N N . THR A 1 417 ? -11.056 -11.040 36.880 1.00 74.62 417 THR A N 1
ATOM 3014 C CA . THR A 1 417 ? -11.047 -10.115 38.021 1.00 74.62 417 THR A CA 1
ATOM 3015 C C . THR A 1 417 ? -11.073 -8.691 37.490 1.00 74.62 417 THR A C 1
ATOM 3017 O O . THR A 1 417 ? -10.080 -8.212 36.947 1.00 74.62 417 THR A O 1
ATOM 3020 N N . PHE A 1 418 ? -12.218 -8.020 37.572 1.00 71.25 418 PHE A N 1
ATOM 3021 C CA . PHE A 1 418 ? -12.511 -6.952 36.620 1.00 71.25 418 PHE A CA 1
ATOM 3022 C C . PHE A 1 418 ? -13.198 -5.730 37.250 1.00 71.25 418 PHE A C 1
ATOM 3024 O O . PHE A 1 418 ? -14.045 -5.888 38.124 1.00 71.25 418 PHE A O 1
ATOM 3031 N N . VAL A 1 419 ? -12.854 -4.515 36.794 1.00 70.81 419 VAL A N 1
ATOM 3032 C CA . VAL A 1 419 ? -13.545 -3.260 37.159 1.00 70.81 419 VAL A CA 1
ATOM 3033 C C . VAL A 1 419 ? -14.195 -2.654 35.916 1.00 70.81 419 VAL A C 1
ATOM 3035 O O . VAL A 1 419 ? -13.501 -2.135 35.038 1.00 70.81 419 VAL A O 1
ATOM 3038 N N . TYR A 1 420 ? -15.528 -2.691 35.861 1.00 71.81 420 TYR A N 1
ATOM 3039 C CA . TYR A 1 420 ? -16.316 -2.026 34.826 1.00 71.81 420 TYR A CA 1
ATOM 3040 C C . TYR A 1 420 ? -16.615 -0.587 35.238 1.00 71.81 420 TYR A C 1
ATOM 3042 O O . TYR A 1 420 ? -17.250 -0.373 36.270 1.00 71.81 420 TYR A O 1
ATOM 3050 N N . ASN A 1 421 ? -16.253 0.391 34.409 1.00 72.44 421 ASN A N 1
ATOM 3051 C CA . ASN A 1 421 ? -16.715 1.769 34.576 1.00 72.44 421 ASN A CA 1
ATOM 3052 C C . ASN A 1 421 ? -17.703 2.125 33.460 1.00 72.44 421 ASN A C 1
ATOM 3054 O O . ASN A 1 421 ? -17.301 2.278 32.308 1.00 72.44 421 ASN A O 1
ATOM 3058 N N . LEU A 1 422 ? -18.992 2.278 33.792 1.00 70.81 422 LEU A N 1
ATOM 3059 C CA . LEU A 1 422 ? -19.964 2.848 32.855 1.00 70.81 422 LEU A CA 1
ATOM 3060 C C . LEU A 1 422 ? -19.691 4.345 32.673 1.00 70.81 422 LEU A C 1
ATOM 3062 O O . LEU A 1 422 ? -19.766 5.135 33.621 1.00 70.81 422 LEU A O 1
ATOM 3066 N N . THR A 1 423 ? -19.407 4.739 31.435 1.00 69.88 423 THR A N 1
ATOM 3067 C CA . THR A 1 423 ? -19.363 6.143 31.024 1.00 69.88 423 THR A CA 1
ATOM 3068 C C . THR A 1 423 ? -20.761 6.599 30.606 1.00 69.88 423 THR A C 1
ATOM 3070 O O . THR A 1 423 ? -21.534 5.831 30.040 1.00 69.88 423 THR A O 1
ATOM 3073 N N . GLN A 1 424 ? -21.125 7.845 30.928 1.00 69.38 424 GLN A N 1
ATOM 3074 C CA . GLN A 1 424 ? -22.409 8.411 30.499 1.00 69.38 424 GLN A CA 1
ATOM 3075 C C . GLN A 1 424 ? -22.459 8.573 28.968 1.00 69.38 424 GLN A C 1
ATOM 3077 O O . GLN A 1 424 ? -21.421 8.891 28.382 1.00 69.38 424 GLN A O 1
ATOM 3082 N N . PRO A 1 425 ? -23.648 8.475 28.335 1.00 73.31 425 PRO A N 1
ATOM 3083 C CA . PRO A 1 425 ? -24.969 8.163 28.899 1.00 73.31 425 PRO A CA 1
ATOM 3084 C C . PRO A 1 425 ? -25.133 6.715 29.390 1.00 73.31 425 PRO A C 1
ATOM 3086 O O . PRO A 1 425 ? -24.527 5.781 28.878 1.00 73.31 425 PRO A O 1
ATOM 3089 N N . CYS A 1 426 ? -25.980 6.563 30.405 1.00 70.12 426 CYS A N 1
ATOM 3090 C CA . CYS A 1 426 ? -26.306 5.291 31.040 1.00 70.12 426 CYS A CA 1
ATOM 3091 C C . CYS A 1 426 ? -27.385 4.554 30.220 1.00 70.12 426 CYS A C 1
ATOM 3093 O O . CYS A 1 426 ? -28.391 5.194 29.900 1.00 70.12 426 CYS A O 1
ATOM 3095 N N . PRO A 1 427 ? -27.219 3.258 29.889 1.00 78.38 427 PRO A N 1
ATOM 3096 C CA . PRO A 1 427 ? -28.221 2.513 29.135 1.00 78.38 427 PRO A CA 1
ATOM 3097 C C . PRO A 1 427 ? -29.530 2.351 29.913 1.00 78.38 427 PRO A C 1
ATOM 3099 O O . PRO A 1 427 ? -29.560 2.439 31.135 1.00 78.38 427 PRO A O 1
ATOM 3102 N N . ILE A 1 428 ? -30.625 2.084 29.202 1.00 80.62 428 ILE A N 1
ATOM 3103 C CA . ILE A 1 428 ? -31.925 1.796 29.829 1.00 80.62 428 ILE A CA 1
ATOM 3104 C C . ILE A 1 428 ? -31.874 0.444 30.558 1.00 80.62 428 ILE A C 1
ATOM 3106 O O . ILE A 1 428 ? -32.329 0.338 31.698 1.00 80.62 428 ILE A O 1
ATOM 3110 N N . ASN A 1 429 ? -31.295 -0.566 29.900 1.00 83.62 429 ASN A N 1
ATOM 3111 C CA . ASN A 1 429 ? -31.189 -1.931 30.406 1.00 83.62 429 ASN A CA 1
ATOM 3112 C C . ASN A 1 429 ? -29.727 -2.389 30.460 1.00 83.62 429 ASN A C 1
ATOM 3114 O O . ASN A 1 429 ? -28.978 -2.227 29.491 1.00 83.62 429 ASN A O 1
ATOM 3118 N N . LEU A 1 430 ? -29.347 -3.026 31.562 1.00 85.44 430 LEU A N 1
ATOM 3119 C CA . LEU A 1 430 ? -28.042 -3.646 31.753 1.00 85.44 430 LEU A CA 1
ATOM 3120 C C . LEU A 1 430 ? -28.222 -5.109 32.159 1.00 85.44 430 LEU A C 1
ATOM 3122 O O . LEU A 1 430 ? -28.907 -5.384 33.132 1.00 85.44 430 LEU A O 1
ATOM 3126 N N . SER A 1 431 ? -27.582 -6.034 31.447 1.00 88.62 431 SER A N 1
ATOM 3127 C CA . SER A 1 431 ? -27.548 -7.456 31.792 1.00 88.62 431 SER A CA 1
ATOM 3128 C C . SER A 1 431 ? -26.112 -7.893 32.060 1.00 88.62 431 SER A C 1
ATOM 3130 O O . SER A 1 431 ? -25.234 -7.694 31.219 1.00 88.62 431 SER A O 1
ATOM 3132 N N . ILE A 1 432 ? -25.861 -8.471 33.233 1.00 86.69 432 ILE A N 1
ATOM 3133 C CA . ILE A 1 432 ? -24.547 -8.937 33.676 1.00 86.69 432 ILE A CA 1
ATOM 3134 C C . ILE A 1 432 ? -24.622 -10.439 33.926 1.00 86.69 432 ILE A C 1
ATOM 3136 O O . ILE A 1 432 ? -25.388 -10.888 34.770 1.00 86.69 432 ILE A O 1
ATOM 3140 N N . THR A 1 433 ? -23.770 -11.211 33.258 1.00 88.12 433 THR A N 1
ATOM 3141 C CA . THR A 1 433 ? -23.541 -12.632 33.538 1.00 88.12 433 THR A CA 1
ATOM 3142 C C . THR A 1 433 ? -22.099 -12.805 33.996 1.00 88.12 433 THR A C 1
ATOM 3144 O O . THR A 1 433 ? -21.178 -12.602 33.212 1.00 88.12 433 THR A O 1
ATOM 3147 N N . ALA A 1 434 ? -21.877 -13.185 35.253 1.00 86.19 434 ALA A N 1
ATOM 3148 C CA . ALA A 1 434 ? -20.549 -13.394 35.828 1.00 86.19 434 ALA A CA 1
ATOM 3149 C C . ALA A 1 434 ? -20.363 -14.845 36.293 1.00 86.19 434 ALA A C 1
ATOM 3151 O O . ALA A 1 434 ? -21.219 -15.406 36.980 1.00 86.19 434 ALA A O 1
ATOM 3152 N N . SER A 1 435 ? -19.226 -15.453 35.940 1.00 87.44 435 SER A N 1
ATOM 3153 C CA . SER A 1 435 ? -18.876 -16.811 36.365 1.00 87.44 435 SER A CA 1
ATOM 3154 C C . SER A 1 435 ? -17.404 -16.960 36.761 1.00 87.44 435 SER A C 1
ATOM 3156 O O . SER A 1 435 ? -16.510 -16.516 36.040 1.00 87.44 435 SER A O 1
ATOM 3158 N N . ASN A 1 436 ? -17.153 -17.625 37.897 1.00 83.88 436 ASN A N 1
ATOM 3159 C CA . ASN A 1 436 ? -15.821 -18.010 38.391 1.00 83.88 436 ASN A CA 1
ATOM 3160 C C . ASN A 1 436 ? -14.821 -16.840 38.560 1.00 83.88 436 ASN A C 1
ATOM 3162 O O . ASN A 1 436 ? -13.705 -16.924 38.069 1.00 83.88 436 ASN A O 1
ATOM 3166 N N . GLY A 1 437 ? -15.170 -15.741 39.233 1.00 81.81 437 GLY A N 1
ATOM 3167 C CA . GLY A 1 437 ? -14.258 -14.588 39.364 1.00 81.81 437 GLY A CA 1
ATOM 3168 C C . GLY A 1 437 ? -14.729 -13.504 40.334 1.00 81.81 437 GLY A C 1
ATOM 3169 O O . GLY A 1 437 ? -15.790 -13.635 40.936 1.00 81.81 437 GLY A O 1
ATOM 3170 N N . SER A 1 438 ? -13.969 -12.419 40.489 1.00 78.06 438 SER A N 1
ATOM 3171 C CA . SER A 1 438 ? -14.344 -11.290 41.363 1.00 78.06 438 SER A CA 1
ATOM 3172 C C . SER A 1 438 ? -14.443 -9.998 40.563 1.00 78.06 438 SER A C 1
ATOM 3174 O O . SER A 1 438 ? -13.442 -9.462 40.100 1.00 78.06 438 SER A O 1
ATOM 3176 N N . ASN A 1 439 ? -15.658 -9.484 40.408 1.00 76.00 439 ASN A N 1
ATOM 3177 C CA . ASN A 1 439 ? -15.992 -8.411 39.484 1.00 76.00 439 ASN A CA 1
ATOM 3178 C C . ASN A 1 439 ? -16.627 -7.228 40.223 1.00 76.00 439 ASN A C 1
ATOM 3180 O O . ASN A 1 439 ? -17.506 -7.390 41.067 1.00 76.00 439 ASN A O 1
ATOM 3184 N N . VAL A 1 440 ? -16.198 -6.021 39.877 1.00 75.94 440 VAL A N 1
ATOM 3185 C CA . VAL A 1 440 ? -16.746 -4.755 40.363 1.00 75.94 440 VAL A CA 1
ATOM 3186 C C . VAL A 1 440 ? -17.379 -4.039 39.178 1.00 75.94 440 VAL A C 1
ATOM 3188 O O . VAL A 1 440 ? -16.717 -3.795 38.172 1.00 75.94 440 VAL A O 1
ATOM 3191 N N . PHE A 1 441 ? -18.652 -3.686 39.290 1.00 76.75 441 PHE A N 1
ATOM 3192 C CA . PHE A 1 441 ? -19.400 -2.957 38.276 1.00 76.75 441 PHE A CA 1
ATOM 3193 C C . PHE A 1 441 ? -19.813 -1.597 38.824 1.00 76.75 441 PHE A C 1
ATOM 3195 O O . PHE A 1 441 ? -20.656 -1.490 39.711 1.00 76.75 441 PHE A O 1
ATOM 3202 N N . ASN A 1 442 ? -19.252 -0.527 38.275 1.00 72.25 442 ASN A N 1
ATOM 3203 C CA . ASN A 1 442 ? -19.738 0.811 38.564 1.00 72.25 442 ASN A CA 1
ATOM 3204 C C . ASN A 1 442 ? -20.957 1.105 37.681 1.00 72.25 442 ASN A C 1
ATOM 3206 O O . ASN A 1 442 ? -20.812 1.475 36.515 1.00 72.25 442 ASN A O 1
ATOM 3210 N N . VAL A 1 443 ? -22.151 0.869 38.228 1.00 72.00 443 VAL A N 1
ATOM 3211 C CA . VAL A 1 443 ? -23.444 1.068 37.560 1.00 72.00 443 VAL A CA 1
ATOM 3212 C C . VAL A 1 443 ? -23.984 2.478 37.767 1.00 72.00 443 VAL A C 1
ATOM 3214 O O . VAL A 1 443 ? -23.673 3.139 38.747 1.00 72.00 443 VAL A O 1
ATOM 3217 N N . CYS A 1 444 ? -24.793 2.974 36.829 1.00 71.44 444 CYS A N 1
ATOM 3218 C CA . CYS A 1 444 ? -25.513 4.238 37.011 1.00 71.44 444 CYS A CA 1
ATOM 3219 C C . CYS A 1 444 ? -26.851 4.058 37.735 1.00 71.44 444 CYS A C 1
ATOM 3221 O O . CYS A 1 444 ? -27.468 2.992 37.713 1.00 71.44 444 CYS A O 1
ATOM 3223 N N . SER A 1 445 ? -27.360 5.169 38.272 1.00 64.62 445 SER A N 1
ATOM 3224 C CA . SER A 1 445 ? -28.525 5.185 39.150 1.00 64.62 445 SER A CA 1
ATOM 3225 C C . SER A 1 445 ? -29.906 5.082 38.483 1.00 64.62 445 SER A C 1
ATOM 3227 O O . SER A 1 445 ? -30.918 4.985 39.168 1.00 64.62 445 SER A O 1
ATOM 3229 N N . SER A 1 446 ? -29.984 5.112 37.152 1.00 68.31 446 SER A N 1
ATOM 3230 C CA . SER A 1 446 ? -31.252 5.223 36.412 1.00 68.31 446 SER A CA 1
ATOM 3231 C C . SER A 1 446 ? -31.582 4.016 35.530 1.00 68.31 446 SER A C 1
ATOM 3233 O O . SER A 1 446 ? -32.364 4.163 34.595 1.00 68.31 446 SER A O 1
ATOM 3235 N N . MET A 1 447 ? -30.952 2.863 35.767 1.00 77.69 447 MET A N 1
ATOM 3236 C CA . MET A 1 447 ? -31.081 1.685 34.899 1.00 77.69 447 MET A CA 1
ATOM 3237 C C . MET A 1 447 ? -31.886 0.564 35.542 1.00 77.69 447 MET A C 1
ATOM 3239 O O . MET A 1 447 ? -31.850 0.402 36.765 1.00 77.69 447 MET A O 1
ATOM 3243 N N . ASN A 1 448 ? -32.520 -0.252 34.701 1.00 82.06 448 ASN A N 1
ATOM 3244 C CA . ASN A 1 448 ? -32.925 -1.598 35.084 1.00 82.06 448 ASN A CA 1
ATOM 3245 C C . ASN A 1 448 ? -31.734 -2.539 34.884 1.00 82.06 448 ASN A C 1
ATOM 3247 O O . ASN A 1 448 ? -31.158 -2.584 33.793 1.00 82.06 448 ASN A O 1
ATOM 3251 N N . THR A 1 449 ? -31.359 -3.255 35.939 1.00 82.94 449 THR A N 1
ATOM 3252 C CA . THR A 1 449 ? -30.144 -4.071 35.963 1.00 82.94 449 THR A CA 1
ATOM 3253 C C . THR A 1 449 ? -30.478 -5.523 36.292 1.00 82.94 449 THR A C 1
ATOM 3255 O O . THR A 1 449 ? -30.903 -5.814 37.405 1.00 82.94 449 THR A O 1
ATOM 3258 N N . ASP A 1 450 ? -30.204 -6.431 35.360 1.00 85.56 450 ASP A N 1
ATOM 3259 C CA . ASP A 1 450 ? -30.309 -7.878 35.545 1.00 85.56 450 ASP A CA 1
ATOM 3260 C C . ASP A 1 450 ? -28.913 -8.450 35.827 1.00 85.56 450 ASP A C 1
ATOM 3262 O O . ASP A 1 450 ? -27.982 -8.256 35.044 1.00 85.56 450 ASP A O 1
ATOM 3266 N N . ILE A 1 451 ? -28.742 -9.164 36.937 1.00 86.25 451 ILE A N 1
ATOM 3267 C CA . ILE A 1 451 ? -27.464 -9.735 37.372 1.00 86.25 451 ILE A CA 1
ATOM 3268 C C . ILE A 1 451 ? -27.617 -11.238 37.566 1.00 86.25 451 ILE A C 1
ATOM 3270 O O . ILE A 1 451 ? -28.380 -11.692 38.413 1.00 86.25 451 ILE A O 1
ATOM 3274 N N . TYR A 1 452 ? -26.817 -12.013 36.846 1.00 88.44 452 TYR A N 1
ATOM 3275 C CA . TYR A 1 452 ? -26.627 -13.440 37.048 1.00 88.44 452 TYR A CA 1
ATOM 3276 C C . TYR A 1 452 ? -25.188 -13.714 37.503 1.00 88.44 452 TYR A C 1
ATOM 3278 O O . TYR A 1 452 ? -24.236 -13.403 36.787 1.00 88.44 452 TYR A O 1
ATOM 3286 N N . ALA A 1 453 ? -25.016 -14.304 38.687 1.00 84.69 453 ALA A N 1
ATOM 3287 C CA . ALA A 1 453 ? -23.710 -14.563 39.296 1.00 84.69 453 ALA A CA 1
ATOM 3288 C C . ALA A 1 453 ? -23.560 -16.035 39.719 1.00 84.69 453 ALA A C 1
ATOM 3290 O O . ALA A 1 453 ? -24.393 -16.566 40.455 1.00 84.69 453 ALA A O 1
ATOM 3291 N N . LYS A 1 454 ? -22.468 -16.689 39.302 1.00 87.75 454 LYS A N 1
ATOM 3292 C CA . LYS A 1 454 ? -22.151 -18.084 39.655 1.00 87.75 454 LYS A CA 1
ATOM 3293 C C . LYS A 1 454 ? -20.694 -18.241 40.083 1.00 87.75 454 LYS A C 1
ATOM 3295 O O . LYS A 1 454 ? -19.794 -17.984 39.285 1.00 87.75 454 LYS A O 1
ATOM 3300 N N . ASN A 1 455 ? -20.441 -18.708 41.311 1.00 86.00 455 ASN A N 1
ATOM 3301 C CA . ASN A 1 455 ? -19.080 -18.788 41.878 1.00 86.00 455 ASN A CA 1
ATOM 3302 C C . ASN A 1 455 ? -18.294 -17.477 41.696 1.00 86.00 455 ASN A C 1
ATOM 3304 O O . ASN A 1 455 ? -17.128 -17.478 41.296 1.00 86.00 455 ASN A O 1
ATOM 3308 N N . SER A 1 456 ? -18.963 -16.341 41.893 1.00 85.19 456 SER A N 1
ATOM 3309 C CA . SER A 1 456 ? -18.380 -15.039 41.602 1.00 85.19 456 SER A CA 1
ATOM 3310 C C . SER A 1 456 ? -18.762 -13.976 42.614 1.00 85.19 456 SER A C 1
ATOM 3312 O O . SER A 1 456 ? -19.902 -13.945 43.074 1.00 85.19 456 SER A O 1
ATOM 3314 N N . THR A 1 457 ? -17.840 -13.055 42.877 1.00 82.12 457 THR A N 1
ATOM 3315 C CA . THR A 1 457 ? -18.149 -11.821 43.606 1.00 82.12 457 THR A CA 1
ATOM 3316 C C . THR A 1 457 ? -18.590 -10.749 42.610 1.00 82.12 457 THR A C 1
ATOM 3318 O O . THR A 1 457 ? -17.905 -10.548 41.610 1.00 82.12 457 THR A O 1
ATOM 3321 N N . VAL A 1 458 ? -19.709 -10.069 42.850 1.00 81.69 458 VAL A N 1
ATOM 3322 C CA . VAL A 1 458 ? -20.212 -8.948 42.039 1.00 81.69 458 VAL A CA 1
ATOM 3323 C C . VAL A 1 458 ? -20.453 -7.761 42.963 1.00 81.69 458 VAL A C 1
ATOM 3325 O O . VAL A 1 458 ? -21.238 -7.868 43.896 1.00 81.69 458 VAL A O 1
ATOM 3328 N N . LEU A 1 459 ? -19.790 -6.631 42.727 1.00 81.44 459 LEU A N 1
ATOM 3329 C CA . LEU A 1 459 ? -19.933 -5.416 43.540 1.00 81.44 459 LEU A CA 1
ATOM 3330 C C . LEU A 1 459 ? -20.500 -4.268 42.705 1.00 81.44 459 LEU A C 1
ATOM 3332 O O . LEU A 1 459 ? -19.822 -3.825 41.783 1.00 81.44 459 LEU A O 1
ATOM 3336 N N . THR A 1 460 ? -21.692 -3.757 43.025 1.00 78.50 460 THR A N 1
ATOM 3337 C CA . THR A 1 460 ? -22.189 -2.495 42.447 1.00 78.50 460 THR A CA 1
ATOM 3338 C C . THR A 1 460 ? -21.766 -1.286 43.283 1.00 78.50 460 THR A C 1
ATOM 3340 O O . THR A 1 460 ? -21.807 -1.361 44.509 1.00 78.50 460 THR A O 1
ATOM 3343 N N . ASP A 1 461 ? -21.409 -0.166 42.648 1.00 75.25 461 ASP A N 1
ATOM 3344 C CA . ASP A 1 461 ? -21.041 1.081 43.345 1.00 75.25 461 ASP A CA 1
ATOM 3345 C C . ASP A 1 461 ? -22.196 1.632 44.213 1.00 75.25 461 ASP A C 1
ATOM 3347 O O . ASP A 1 461 ? -23.272 1.974 43.716 1.00 75.25 461 ASP A O 1
ATOM 3351 N N . GLU A 1 462 ? -21.957 1.767 45.523 1.00 70.38 462 GLU A N 1
ATOM 3352 C CA . GLU A 1 462 ? -22.917 2.308 46.495 1.00 70.38 462 GLU A CA 1
ATOM 3353 C C . GLU A 1 462 ? -23.369 3.738 46.205 1.00 70.38 462 GLU A C 1
ATOM 3355 O O . GLU A 1 462 ? -24.444 4.155 46.641 1.00 70.38 462 GLU A O 1
ATOM 3360 N N . SER A 1 463 ? -22.536 4.519 45.519 1.00 73.31 463 SER A N 1
ATOM 3361 C CA . SER A 1 463 ? -22.825 5.919 45.231 1.00 73.31 463 SER A CA 1
ATOM 3362 C C . SER A 1 463 ? -23.858 6.092 44.111 1.00 73.31 463 SER A C 1
ATOM 3364 O O . SER A 1 463 ? -24.354 7.203 43.905 1.00 73.31 463 SER A O 1
ATOM 3366 N N . ARG A 1 464 ? -24.204 5.013 43.387 1.00 72.69 464 ARG A N 1
ATOM 3367 C CA . ARG A 1 464 ? -25.040 5.048 42.177 1.00 72.69 464 ARG A CA 1
ATOM 3368 C C . ARG A 1 464 ? -26.000 3.852 42.094 1.00 72.69 464 ARG A C 1
ATOM 3370 O O . ARG A 1 464 ? -25.849 2.948 41.283 1.00 72.69 464 ARG A O 1
ATOM 3377 N N . CYS A 1 465 ? -27.043 3.890 42.914 1.00 75.25 465 CYS A N 1
ATOM 3378 C CA . CYS A 1 465 ? -28.061 2.837 43.008 1.00 75.25 465 CYS A CA 1
ATOM 3379 C C . CYS A 1 465 ? -29.020 2.822 41.809 1.00 75.25 465 CYS A C 1
ATOM 3381 O O . CYS A 1 465 ? -29.660 3.840 41.560 1.00 75.25 465 CYS A O 1
ATOM 3383 N N . SER A 1 466 ? -29.160 1.687 41.117 1.00 79.19 466 SER A N 1
ATOM 3384 C CA . SER A 1 466 ? -30.048 1.488 39.952 1.00 79.19 466 SER A CA 1
ATOM 3385 C C . SER A 1 466 ? -31.539 1.720 40.271 1.00 79.19 466 SER A C 1
ATOM 3387 O O . SER A 1 466 ? -31.920 1.817 41.438 1.00 79.19 466 SER A O 1
ATOM 3389 N N . SER A 1 467 ? -32.423 1.821 39.270 1.00 80.69 467 SER A N 1
ATOM 3390 C CA . SER A 1 467 ? -33.868 1.956 39.537 1.00 80.69 467 SER A CA 1
ATOM 3391 C C . SER A 1 467 ? -34.448 0.644 40.047 1.00 80.69 467 SER A C 1
ATOM 3393 O O . SER A 1 467 ? -35.003 0.594 41.148 1.00 80.69 467 SER A O 1
ATOM 3395 N N . VAL A 1 468 ? -34.264 -0.415 39.262 1.00 79.81 468 VAL A N 1
ATOM 3396 C CA . VAL A 1 468 ? -34.710 -1.777 39.559 1.00 79.81 468 VAL A CA 1
ATOM 3397 C C . VAL A 1 468 ? -33.539 -2.722 39.343 1.00 79.81 468 VAL A C 1
ATOM 3399 O O . VAL A 1 468 ? -32.790 -2.555 38.380 1.00 79.81 468 VAL A O 1
ATOM 3402 N N . VAL A 1 469 ? -33.367 -3.685 40.246 1.00 81.88 469 VAL A N 1
ATOM 3403 C CA . VAL A 1 469 ? -32.320 -4.703 40.130 1.00 81.88 469 VA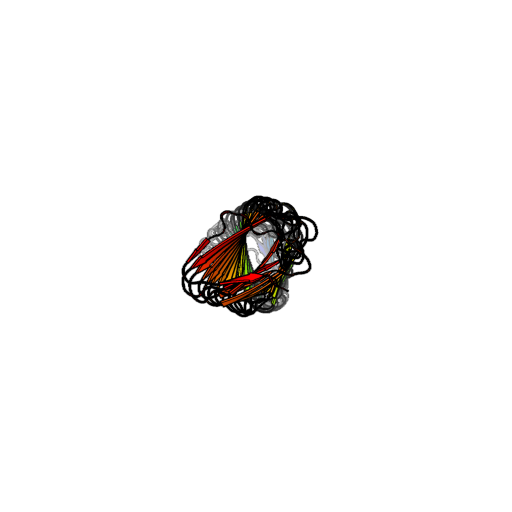L A CA 1
ATOM 3404 C C . VAL A 1 469 ? -32.921 -6.095 40.298 1.00 81.88 469 VAL A C 1
ATOM 3406 O O . VAL A 1 469 ? -33.459 -6.393 41.365 1.00 81.88 469 VAL A O 1
ATOM 3409 N N . ASP A 1 470 ? -32.766 -6.941 39.282 1.00 83.88 470 ASP A N 1
ATOM 3410 C CA . ASP A 1 470 ? -33.093 -8.367 39.324 1.00 83.88 470 ASP A CA 1
ATOM 3411 C C . ASP A 1 470 ? -31.791 -9.159 39.492 1.00 83.88 470 ASP A C 1
ATOM 3413 O O . ASP A 1 470 ? -30.916 -9.131 38.632 1.00 83.88 470 ASP A O 1
ATOM 3417 N N . VAL A 1 471 ? -31.623 -9.864 40.612 1.00 85.69 471 VAL A N 1
ATOM 3418 C CA . VAL A 1 471 ? -30.404 -10.625 40.927 1.00 85.69 471 VAL A CA 1
ATOM 3419 C C . VAL A 1 471 ? -30.716 -12.106 41.051 1.00 85.69 471 VAL A C 1
ATOM 3421 O O . VAL A 1 471 ? -31.535 -12.509 41.873 1.00 85.69 471 VAL A O 1
ATOM 3424 N N . THR A 1 472 ? -29.983 -12.926 40.305 1.00 86.56 472 THR A N 1
ATOM 3425 C CA . THR A 1 472 ? -29.899 -14.375 40.484 1.00 86.56 472 THR A CA 1
ATOM 3426 C C . THR A 1 472 ? -28.469 -14.759 40.856 1.00 86.56 472 THR A C 1
ATOM 3428 O O . THR A 1 472 ? -27.547 -14.592 40.058 1.00 86.56 472 THR A O 1
ATOM 3431 N N . ALA A 1 473 ? -28.274 -15.286 42.064 1.00 81.81 473 ALA A N 1
ATOM 3432 C CA . ALA A 1 473 ? -26.977 -15.751 42.551 1.00 81.81 473 ALA A CA 1
ATOM 3433 C C . ALA A 1 473 ? -27.022 -17.253 42.871 1.00 81.81 473 ALA A C 1
ATOM 3435 O O . ALA A 1 473 ? -27.936 -17.733 43.546 1.00 81.81 473 ALA A O 1
ATOM 3436 N N . THR A 1 474 ? -26.034 -18.001 42.384 1.00 84.31 474 THR A N 1
ATOM 3437 C CA . THR A 1 474 ? -25.940 -19.460 42.558 1.00 84.31 474 THR A CA 1
ATOM 3438 C C . THR A 1 474 ? -24.537 -19.877 42.998 1.00 84.31 474 THR A C 1
ATOM 3440 O O . THR A 1 474 ? -23.556 -19.234 42.611 1.00 84.31 474 THR A O 1
ATOM 3443 N N . ASP A 1 475 ? -24.436 -20.990 43.725 1.00 85.44 475 ASP A N 1
ATOM 3444 C CA . ASP A 1 475 ? -23.182 -21.524 44.273 1.00 85.44 475 ASP A CA 1
ATOM 3445 C C . ASP A 1 475 ? -22.492 -20.515 45.224 1.00 85.44 475 ASP A C 1
ATOM 3447 O O . ASP A 1 475 ? -23.157 -19.737 45.900 1.00 85.44 475 ASP A O 1
ATOM 3451 N N . LEU A 1 476 ? -21.154 -20.466 45.278 1.00 84.19 476 LEU A N 1
ATOM 3452 C CA . LEU A 1 476 ? -20.384 -19.580 46.173 1.00 84.19 476 LEU A CA 1
ATOM 3453 C C . LEU A 1 476 ? -20.356 -18.105 45.705 1.00 84.19 476 LEU A C 1
ATOM 3455 O O . LEU A 1 476 ? -19.323 -17.439 45.788 1.00 84.19 476 LEU A O 1
ATOM 3459 N N . ALA A 1 477 ? -21.450 -17.602 45.132 1.00 83.19 477 ALA A N 1
ATOM 3460 C CA . ALA A 1 477 ? -21.541 -16.231 44.644 1.00 83.19 477 ALA A CA 1
ATOM 3461 C C . ALA A 1 477 ? -21.799 -15.228 45.781 1.00 83.19 477 ALA A C 1
ATOM 3463 O O . ALA A 1 477 ? -22.621 -15.475 46.659 1.00 83.19 477 ALA A O 1
ATOM 3464 N N . VAL A 1 478 ? -21.143 -14.065 45.726 1.00 84.94 478 VAL A N 1
ATOM 3465 C CA . VAL A 1 478 ? -21.356 -12.952 46.666 1.00 84.94 478 VAL A CA 1
ATOM 3466 C C . VAL A 1 478 ? -21.704 -11.694 45.878 1.00 84.94 478 VAL A C 1
ATOM 3468 O O . VAL A 1 478 ? -20.875 -11.191 45.127 1.00 84.94 478 VAL A O 1
ATOM 3471 N N . VAL A 1 479 ? -22.919 -11.170 46.022 1.00 84.31 479 VAL A N 1
ATOM 3472 C CA . VAL A 1 479 ? -23.408 -10.041 45.215 1.00 84.31 479 VAL A CA 1
ATOM 3473 C C . VAL A 1 479 ? -23.762 -8.858 46.111 1.00 84.31 479 VAL A C 1
ATOM 3475 O O . VAL A 1 479 ? -24.572 -9.006 47.013 1.00 84.31 479 VAL A O 1
ATOM 3478 N N . TYR A 1 480 ? -23.196 -7.681 45.852 1.00 86.19 480 TYR A N 1
ATOM 3479 C CA . TYR A 1 480 ? -23.541 -6.420 46.509 1.00 86.19 480 TYR A CA 1
ATOM 3480 C C . TYR A 1 480 ? -24.306 -5.541 45.525 1.00 86.19 480 TYR A C 1
ATOM 3482 O O . TYR A 1 480 ? -23.755 -5.186 44.483 1.00 86.19 480 TYR A O 1
ATOM 3490 N N . VAL A 1 481 ? -25.555 -5.198 45.847 1.00 85.94 481 VAL A N 1
ATOM 3491 C CA . VAL A 1 481 ? -26.446 -4.406 44.984 1.00 85.94 481 VAL A CA 1
ATOM 3492 C C . VAL A 1 481 ? -27.057 -3.207 45.695 1.00 85.94 481 VAL A C 1
ATOM 3494 O O . VAL A 1 481 ? -27.416 -3.277 46.870 1.00 85.94 481 VAL A O 1
ATOM 3497 N N . CYS A 1 482 ? -27.240 -2.109 44.962 1.00 83.12 482 CYS A N 1
ATOM 3498 C CA . CYS A 1 482 ? -28.023 -0.967 45.422 1.00 83.12 482 CYS A CA 1
ATOM 3499 C C . CYS A 1 482 ? -29.121 -0.586 44.422 1.00 83.12 482 CYS A C 1
ATOM 3501 O O . CYS A 1 482 ? -28.849 -0.451 43.228 1.00 83.12 482 CYS A O 1
ATOM 3503 N N . ALA A 1 483 ? -30.343 -0.348 44.912 1.00 82.81 483 ALA A N 1
ATOM 3504 C CA . ALA A 1 483 ? -31.460 0.131 44.100 1.00 82.81 483 ALA A CA 1
ATOM 3505 C C . ALA A 1 483 ? -32.289 1.215 44.804 1.00 82.81 483 ALA A C 1
ATOM 3507 O O . ALA A 1 483 ? -32.434 1.224 46.025 1.00 82.81 483 ALA A O 1
ATOM 3508 N N . THR A 1 484 ? -32.873 2.119 44.021 1.00 83.38 484 THR A N 1
ATOM 3509 C CA . THR A 1 484 ? -33.731 3.208 44.508 1.00 83.38 484 THR A CA 1
ATOM 3510 C C . THR A 1 484 ? -35.204 2.821 44.588 1.00 83.38 484 THR A C 1
ATOM 3512 O O . THR A 1 484 ? -35.907 3.361 45.441 1.00 83.38 484 THR A O 1
ATOM 3515 N N . SER A 1 485 ? -35.680 1.900 43.736 1.00 84.19 485 SER A N 1
ATOM 3516 C CA . SER A 1 485 ? -37.110 1.557 43.652 1.00 84.19 485 SER A CA 1
ATOM 3517 C C . SER A 1 485 ? -37.426 0.130 44.095 1.00 84.19 485 SER A C 1
ATOM 3519 O O . SER A 1 485 ? -38.314 -0.050 44.925 1.00 84.19 485 SER A O 1
ATOM 3521 N N . ALA A 1 486 ? -36.738 -0.881 43.558 1.00 83.94 486 ALA A N 1
ATOM 3522 C CA . ALA A 1 486 ? -36.999 -2.278 43.910 1.00 83.94 486 ALA A CA 1
ATOM 3523 C C . ALA A 1 486 ? -35.791 -3.187 43.657 1.00 83.94 486 ALA A C 1
ATOM 3525 O O . ALA A 1 486 ? -35.039 -2.981 42.705 1.00 83.94 486 ALA A O 1
ATOM 3526 N N . ILE A 1 487 ? -35.656 -4.219 44.490 1.00 84.19 487 ILE A N 1
ATOM 3527 C CA . ILE A 1 487 ? -34.697 -5.316 44.328 1.00 84.19 487 ILE A CA 1
ATOM 3528 C C . ILE A 1 487 ? -35.468 -6.633 44.328 1.00 84.19 487 ILE A C 1
ATOM 3530 O O . ILE A 1 487 ? -36.156 -6.936 45.307 1.00 84.19 487 ILE A O 1
ATOM 3534 N N . TYR A 1 488 ? -35.333 -7.414 43.260 1.00 85.25 488 TYR A N 1
ATOM 3535 C CA . TYR A 1 488 ? -35.831 -8.781 43.161 1.00 85.25 488 TYR A CA 1
ATOM 3536 C C . TYR A 1 488 ? -34.643 -9.730 43.261 1.00 85.25 488 TYR A C 1
ATOM 3538 O O . TYR A 1 488 ? -33.795 -9.770 42.376 1.00 85.25 488 TYR A O 1
ATOM 3546 N N . ALA A 1 489 ? -34.548 -10.475 44.358 1.00 82.25 489 ALA A N 1
ATOM 3547 C CA . ALA A 1 489 ? -33.388 -11.318 44.627 1.00 82.25 489 ALA A CA 1
ATOM 3548 C C . ALA A 1 489 ? -33.776 -12.798 44.722 1.00 82.25 489 ALA A C 1
ATOM 3550 O O . ALA A 1 489 ? -34.660 -13.172 45.497 1.00 82.25 489 ALA A O 1
ATOM 3551 N N . VAL A 1 490 ? -33.073 -13.633 43.956 1.00 84.38 490 VAL A N 1
ATOM 3552 C CA . VAL A 1 490 ? -33.104 -15.095 44.031 1.00 84.38 490 VAL A CA 1
ATOM 3553 C C . VAL A 1 490 ? -31.691 -15.580 44.330 1.00 84.38 490 VAL A C 1
ATOM 3555 O O . VAL A 1 490 ? -30.779 -15.419 43.521 1.00 84.38 490 VAL A O 1
ATOM 3558 N N . ALA A 1 491 ? -31.504 -16.179 45.501 1.00 81.00 491 ALA A N 1
ATOM 3559 C CA . ALA A 1 491 ? -30.243 -16.798 45.887 1.00 81.00 491 ALA A CA 1
ATOM 3560 C C . ALA A 1 491 ? -30.447 -18.303 46.097 1.00 81.00 491 ALA A C 1
ATOM 3562 O O . ALA A 1 491 ? -31.475 -18.725 46.633 1.00 81.00 491 ALA A O 1
ATOM 3563 N N . SER A 1 492 ? -29.481 -19.107 45.649 1.00 83.25 492 SER A N 1
ATOM 3564 C CA . SER A 1 492 ? -29.489 -20.559 45.840 1.00 83.25 492 SER A CA 1
ATOM 3565 C C . SER A 1 492 ? -28.088 -21.105 46.124 1.00 83.25 492 SER A C 1
ATOM 3567 O O . SER A 1 492 ? -27.100 -20.570 45.623 1.00 83.25 492 SER A O 1
ATOM 3569 N N . PHE A 1 493 ? -28.009 -22.183 46.912 1.00 75.38 493 PHE A N 1
ATOM 3570 C CA . PHE A 1 493 ? -26.796 -22.984 47.153 1.00 75.38 493 PHE A CA 1
ATOM 3571 C C . PHE A 1 493 ? -25.563 -22.200 47.649 1.00 75.38 493 PHE A C 1
ATOM 3573 O O . PHE A 1 493 ? -24.596 -22.062 46.913 1.00 75.38 493 PHE A O 1
ATOM 3580 N N . ASN A 1 494 ? -25.526 -21.771 48.917 1.00 81.81 494 ASN A N 1
ATOM 3581 C CA . ASN A 1 494 ? -24.382 -21.051 49.523 1.00 81.81 494 ASN A CA 1
ATOM 3582 C C . ASN A 1 494 ? -24.057 -19.670 48.910 1.00 81.81 494 ASN A C 1
ATOM 3584 O O . ASN A 1 494 ? -22.965 -19.147 49.142 1.00 81.81 494 ASN A O 1
ATOM 3588 N N . ALA A 1 495 ? -24.990 -19.062 48.174 1.00 84.31 495 ALA A N 1
ATOM 3589 C CA . ALA A 1 495 ? -24.842 -17.692 47.693 1.00 84.31 495 ALA A CA 1
ATOM 3590 C C . ALA A 1 495 ? -25.197 -16.665 48.785 1.00 84.31 495 ALA A C 1
ATOM 3592 O O . ALA A 1 495 ? -26.038 -16.919 49.653 1.00 84.31 495 ALA A O 1
ATOM 3593 N N . THR A 1 496 ? -24.608 -15.473 48.710 1.00 85.19 496 THR A N 1
ATOM 3594 C CA . THR A 1 496 ? -24.925 -14.345 49.597 1.00 85.19 496 THR A CA 1
ATOM 3595 C C . THR A 1 496 ? -25.217 -13.092 48.778 1.00 85.19 496 THR A C 1
ATOM 3597 O O . THR A 1 496 ? -24.423 -12.710 47.920 1.00 85.19 496 THR A O 1
ATOM 3600 N N . ILE A 1 497 ? -26.341 -12.424 49.049 1.00 85.38 497 ILE A N 1
ATOM 3601 C CA . ILE A 1 497 ? -26.696 -11.139 48.427 1.00 85.38 497 ILE A CA 1
ATOM 3602 C C . ILE A 1 497 ? -26.763 -10.058 49.509 1.00 85.38 497 ILE A C 1
ATOM 3604 O O . ILE A 1 497 ? -27.622 -10.102 50.388 1.00 85.38 497 ILE A O 1
ATOM 3608 N N . TYR A 1 498 ? -25.883 -9.065 49.425 1.00 87.06 498 TYR A N 1
ATOM 3609 C CA . TYR A 1 498 ? -25.936 -7.833 50.204 1.00 87.06 498 TYR A CA 1
ATOM 3610 C C . TYR A 1 498 ? -26.702 -6.764 49.427 1.00 87.06 498 TYR A C 1
ATOM 3612 O O . TYR A 1 498 ? -26.402 -6.519 48.258 1.00 87.06 498 TYR A O 1
ATOM 3620 N N . TYR A 1 499 ? -27.686 -6.116 50.051 1.00 85.25 499 TYR A N 1
ATOM 3621 C CA . TYR A 1 499 ? -28.552 -5.172 49.342 1.00 85.25 499 TYR A CA 1
ATOM 3622 C C . TYR A 1 499 ? -28.774 -3.851 50.083 1.00 85.25 499 TYR A C 1
ATOM 3624 O O . TYR A 1 499 ? -28.948 -3.823 51.299 1.00 85.25 499 TYR A O 1
ATOM 3632 N N . LYS A 1 500 ? -28.846 -2.749 49.331 1.00 85.12 500 LYS A N 1
ATOM 3633 C CA . LYS A 1 500 ? -29.189 -1.408 49.824 1.00 85.12 500 LYS A CA 1
ATOM 3634 C C . LYS A 1 500 ? -30.368 -0.859 49.016 1.00 85.12 500 LYS A C 1
ATOM 3636 O O . LYS A 1 500 ? -30.215 -0.530 47.844 1.00 85.12 500 LYS A O 1
ATOM 3641 N N . GLY A 1 501 ? -31.558 -0.807 49.617 1.00 84.75 501 GLY A N 1
ATOM 3642 C CA . GLY A 1 501 ? -32.785 -0.362 48.941 1.00 84.75 501 GLY A CA 1
ATOM 3643 C C . GLY A 1 501 ? -34.037 -1.166 49.313 1.00 84.75 501 GLY A C 1
ATOM 3644 O O . GLY A 1 501 ? -33.975 -2.027 50.196 1.00 84.75 501 GLY A O 1
ATOM 3645 N N . PRO A 1 502 ? -35.187 -0.892 48.665 1.00 81.62 502 PRO A N 1
ATOM 3646 C CA . PRO A 1 502 ? -36.440 -1.600 48.920 1.00 81.62 502 PRO A CA 1
ATOM 3647 C C . PRO A 1 502 ? -36.397 -3.024 48.343 1.00 81.62 502 PRO A C 1
ATOM 3649 O O . PRO A 1 502 ? -36.252 -3.197 47.134 1.00 81.62 502 PRO A O 1
ATOM 3652 N N . LEU A 1 503 ? -36.555 -4.047 49.189 1.00 84.25 503 LEU A N 1
ATOM 3653 C CA . LEU A 1 503 ? -36.646 -5.447 48.755 1.00 84.25 503 LEU A CA 1
ATOM 3654 C C . LEU A 1 503 ? -38.087 -5.784 48.339 1.00 84.25 503 LEU A C 1
ATOM 3656 O O . LEU A 1 503 ? -39.028 -5.522 49.091 1.00 84.25 503 LEU A O 1
ATOM 3660 N N . ALA A 1 504 ? -38.268 -6.369 47.155 1.00 82.56 504 ALA A N 1
ATOM 3661 C CA . ALA A 1 504 ? -39.581 -6.753 46.649 1.00 82.56 504 ALA A CA 1
ATOM 3662 C C . ALA A 1 504 ? -40.128 -8.002 47.365 1.00 82.56 504 ALA A C 1
ATOM 3664 O O . ALA A 1 504 ? -39.378 -8.910 47.735 1.00 82.56 504 ALA A O 1
ATOM 3665 N N . SER A 1 505 ? -41.455 -8.071 47.529 1.00 78.38 505 SER A N 1
ATOM 3666 C CA . SER A 1 505 ? -42.157 -9.105 48.313 1.00 78.38 505 SER A CA 1
ATOM 3667 C C . SER A 1 505 ? -42.053 -10.531 47.759 1.00 78.38 505 SER A C 1
ATOM 3669 O O . SER A 1 505 ? -42.407 -11.481 48.447 1.00 78.38 505 SER A O 1
ATOM 3671 N N . ASN A 1 506 ? -41.621 -10.682 46.511 1.00 77.56 506 ASN A N 1
ATOM 3672 C CA . ASN A 1 506 ? -41.430 -11.946 45.798 1.00 77.56 506 ASN A CA 1
ATOM 3673 C C . ASN A 1 506 ? -39.956 -12.394 45.745 1.00 77.56 506 ASN A C 1
ATOM 3675 O O . ASN A 1 506 ? -39.646 -13.326 45.008 1.00 77.56 506 ASN A O 1
ATOM 3679 N N . SER A 1 507 ? -39.057 -11.759 46.503 1.00 77.25 507 SER A N 1
ATOM 3680 C CA . SER A 1 507 ? -37.681 -12.248 46.666 1.00 77.25 507 SER A CA 1
ATOM 3681 C C . SER A 1 507 ? -37.681 -13.598 47.394 1.00 77.25 507 SER A C 1
ATOM 3683 O O . SER A 1 507 ? -38.425 -13.780 48.360 1.00 77.25 507 SER A O 1
ATOM 3685 N N . SER A 1 508 ? -36.864 -14.552 46.943 1.00 76.44 508 SER A N 1
ATOM 3686 C CA . SER A 1 508 ? -36.860 -15.931 47.453 1.00 76.44 508 SER A CA 1
ATOM 3687 C C . SER A 1 508 ? -35.457 -16.416 47.803 1.00 76.44 508 SER A C 1
ATOM 3689 O O . SER A 1 508 ? -34.491 -16.109 47.105 1.00 76.44 508 SER A O 1
ATOM 3691 N N . ILE A 1 509 ? -35.362 -17.219 48.861 1.00 70.25 509 ILE A N 1
ATOM 3692 C CA . ILE A 1 509 ? -34.105 -17.723 49.420 1.00 70.25 509 ILE A CA 1
ATOM 3693 C C . ILE A 1 509 ? -34.198 -19.245 49.510 1.00 70.25 509 ILE A C 1
ATOM 3695 O O . ILE A 1 509 ? -35.114 -19.747 50.163 1.00 70.25 509 ILE A O 1
ATOM 3699 N N . ASP A 1 510 ? -33.250 -19.965 48.906 1.00 65.00 510 ASP A N 1
ATOM 3700 C CA . ASP A 1 510 ? -33.136 -21.422 49.047 1.00 65.00 510 ASP A CA 1
ATOM 3701 C C . ASP A 1 510 ? -31.705 -21.828 49.450 1.00 65.00 510 ASP A C 1
ATOM 3703 O O . ASP A 1 510 ? -30.801 -21.955 48.621 1.00 65.00 510 ASP A O 1
ATOM 3707 N N . GLY A 1 511 ? -31.475 -21.988 50.760 1.00 59.88 511 GLY A N 1
ATOM 3708 C CA . GLY A 1 511 ? -30.169 -22.392 51.307 1.00 59.88 511 GLY A CA 1
ATOM 3709 C C . GLY A 1 511 ? -29.059 -21.332 51.196 1.00 59.88 511 GLY A C 1
ATOM 3710 O O . GLY A 1 511 ? -27.891 -21.682 51.027 1.00 59.88 511 GLY A O 1
ATOM 3711 N N . SER A 1 512 ? -29.419 -20.049 51.259 1.00 74.50 512 SER A N 1
ATOM 3712 C CA . SER A 1 512 ? -28.556 -18.879 51.015 1.00 74.50 512 SER A CA 1
ATOM 3713 C C . SER A 1 512 ? -28.894 -17.710 51.958 1.00 74.50 512 SER A C 1
ATOM 3715 O O . SER A 1 512 ? -29.873 -17.782 52.699 1.00 74.50 512 SER A O 1
ATOM 3717 N N . GLU A 1 513 ? -28.126 -16.615 51.925 1.00 81.44 513 GLU A N 1
ATOM 3718 C CA . GLU A 1 513 ? -28.355 -15.434 52.782 1.00 81.44 513 GLU A CA 1
ATOM 3719 C C . GLU A 1 513 ? -28.637 -14.162 51.960 1.00 81.44 513 GLU A C 1
ATOM 3721 O O . GLU A 1 513 ? -27.920 -13.853 51.009 1.00 81.44 513 GLU A O 1
ATOM 3726 N N . ILE A 1 514 ? -29.671 -13.400 52.340 1.00 79.81 514 ILE A N 1
ATOM 3727 C CA . ILE A 1 514 ? -29.935 -12.041 51.835 1.00 79.81 514 ILE A CA 1
ATOM 3728 C C . ILE A 1 514 ? -29.807 -11.077 53.016 1.00 79.81 514 ILE A C 1
ATOM 3730 O O . ILE A 1 514 ? -30.567 -11.174 53.980 1.00 79.81 514 ILE A O 1
ATOM 3734 N N . ILE A 1 515 ? -28.839 -10.164 52.955 1.00 85.25 515 ILE A N 1
ATOM 3735 C CA . ILE A 1 515 ? -28.410 -9.351 54.096 1.00 85.25 515 ILE A CA 1
ATOM 3736 C C . ILE A 1 515 ? -28.522 -7.862 53.740 1.00 85.25 515 ILE A C 1
ATOM 3738 O O . ILE A 1 515 ? -27.999 -7.442 52.707 1.00 85.25 515 ILE A O 1
ATOM 3742 N N . PRO A 1 516 ? -29.162 -7.027 54.577 1.00 79.38 516 PRO A N 1
ATOM 3743 C CA . PRO A 1 516 ? -29.115 -5.581 54.402 1.00 79.38 516 PRO A CA 1
ATOM 3744 C C . PRO A 1 516 ? -27.665 -5.088 54.450 1.00 79.38 516 PRO A C 1
ATOM 3746 O O . PRO A 1 516 ? -26.926 -5.390 55.388 1.00 79.38 516 PRO A O 1
ATOM 3749 N N . TRP A 1 517 ? -27.259 -4.326 53.444 1.00 76.31 517 TRP A N 1
ATOM 3750 C CA . TRP A 1 517 ? -25.956 -3.680 53.391 1.00 76.31 517 TRP A CA 1
ATOM 3751 C C . TRP A 1 517 ? -26.023 -2.393 54.227 1.00 76.31 517 TRP A C 1
ATOM 3753 O O . TRP A 1 517 ? -26.743 -1.459 53.863 1.00 76.31 517 TRP A O 1
ATOM 3763 N N . VAL A 1 518 ? -25.363 -2.404 55.392 1.00 58.06 518 VAL A N 1
ATOM 3764 C CA . VAL A 1 518 ? -25.384 -1.320 56.397 1.00 58.06 518 VAL A CA 1
ATOM 3765 C C . VAL A 1 518 ? -24.356 -0.248 56.085 1.00 58.06 518 VAL A C 1
ATOM 3767 O O . VAL A 1 518 ? -23.179 -0.628 55.894 1.00 58.06 518 VAL A O 1
#

Foldseek 3Di:
DEDDDPDEDEDPVVDDAAQEEAYEFEAEYEYEAHEHAAEYEYEYDQHYEYEYDDYPPAHQEYEYAYQAEYAYEAHEHAAEYEAHYHHHYAYEYYDHPYAHQEYEYEYAEAYEYEEHEHQAEYEYEYHDHYEYEYAEYPPAHQEYAYADAAEYEYEAHEHAAEYEAHYEHQYEYEYADHPDAHQEYEYEYEDQYEYEDHEHAAEYEYHYEHNYEYEYDEHPPAHQEYAYAEAAAYAYEAHEHAAEYEEEYHAQYEHEHHDHVHAHQEYEYAFEHAYEYEAHHHAAEYEYEYDYAGAYEYHYDDDAHQEYEYEYQHAYEYEAHEHAAEYEYHYHHPYEYHYPDHPYAYQEYAEEYEHQYHAEQHAHAAEYEYEYEAAYEHERPPPDHAHQEYEYAYENYEEEYEHEHAAEYEYHEYCYEYEYDYDPPAHQEYEYAYEQEEYEYAHAQAHEYEEEEENYEYHYDPVHAHAEYEYEYEACYEYEHEHAHEYAAEYEHNYEYEYHYHYDPNRDYYNYYYHHDD

Secondary structure (DSSP, 8-state):
-EE-SSS------TT---SEEEEEE-SEEEEEEE--SSEEEEEE-TT-EEEEEEE-SPPSEEEEEESS-EEEES---SSEEEEEE-SS--EEEE--SS--SEEEEEESS-EEE-SB--SSEEEEEE-TT--EEE--B-SPPSEEEEEESS-EEEES---SSEEEEEE-TT-EEEEE--SS--SEEEEEEESS-EEES---SSEEEEEEETT-EE-----SSPPSEEEEEESS-B-------SSEEEEEE-SSEEEE----SS--SEEEEEE-SSEEEEEE--SSEEEEEE-SS---EEEE-SSPPSEEEEEESS-EEEESB--SSEEEEEE-SS-EEEE--BSS--SEEEEEE-TT-EEE----SSEEEEEEETT-EEE---SS---SEEEEEEES--SEEEE--SSEEEEEEES-EEEEEEPSSPPSEEEEEEEEEEEEEE--TT-EEEEEEEEEEEEE-TTS-EEEEEEEEESS-EEEEEEEEEEEEEEESS-EEEEESPBPTT-EEESSEEEE--

Sequence (518 aa):
LADSGSSGFGIDSSVMCPQTATIIASGTTPMLNLCATLQLTIQAGSTANVSINHTWPCPQSVTISSSSNISILNICAQNTSTLTGSRSSSLMVDSTVICPQSTTVKASDTTLIPNLCASSQLTIQAANTANVSINHTWPCPQSVNINSSSTIPILNICANSTLTLTGSDSSSLIANSSVICPQNTTVTASGTSLTSNFCASSQLTIQAANTASISINHTWPCPQSTTIISSSTIPISYISAQKTLKLTSSGSSILNVDSTVICPQNTSVVASGTSMITNLCATMQLTIQAIDMANVSINQTWPCPTYVLVNSSSNLSISGICAFNELQMYVHQTSGLIINSSIVCPDMTYVVASEQAYITNLCANVELDVEVYDLAIVQSNTSWLCPQKTVVTATNVNNSLSFCALNSMIINVINSTFVYNLTQPCPINLSITASNGSNVFNVCSSMNTDIYAKNSTVLTDESRCSSVVDVTATDLAVVYVCATSAIYAVASFNATIYYKGPLASNSSIDGSEIIPWV